Protein AF-0000000078444007 (afdb_homodimer)

Secondary structure (DSSP, 8-state):
-----TTGGGS-EEEEEEE---SSTT-EEEEE--TTTTT--EEEEEE--TT--TT--THHHHHHHHHHH-TTTGGG-EEEEEE--TTTGGGGGT--HHHHHHHHHHHHHHHHHTT--S-EEEEEETHHHHHHHHHHHHHHTTSS---SEEEEES---HHHHHGGGSPTTHHHHHHHHHHHHHHTT-TTSBPPGGGS-TT--S--BHHHHHHHHSTT-TT-SS-TT--HHHHHHHHTT--S-EEEE-BTT-TTS-TTS-HHHHHHHHHHHSPTTTB-TT---BTT--TT--SHHHHHHHHHHHHHHHHHT-/-----TTGGGS-EEEEEEE---SSTT-EEEEE--TTTTT--EEEEEE--TT--TT--THHHHHHHHHHH-TTTGGG-EEEEEE--TTTGGGGGT--HHHHHHHHHHHHHHHHHTT--S-EEEEEETHHHHHHHHHHHHHHTTSS---SEEEEES---HHHHHGGGSPTTHHHHHHHHHHHHHHTT-TTSBPPGGGS-TT--S--BHHHHHHHHSTT-TT-SS-TT--HHHHHHHHTT--S-EEEE-BTT-TTS-TTS-HHHHHHHHHHHSPTTTB-TT---BTT--TT--SHHHHHHHHHHHHHHHHHT-

Structure (mmCIF, N/CA/C/O backbone):
data_AF-0000000078444007-model_v1
#
loop_
_entity.id
_entity.type
_entity.pdbx_description
1 polymer 'Dolichol-phosphate mannosyltransferase'
#
loop_
_atom_site.group_PDB
_atom_site.id
_atom_site.type_symbol
_atom_site.label_atom_id
_atom_site.label_alt_id
_atom_site.label_comp_id
_atom_site.label_asym_id
_atom_site.label_entity_id
_atom_site.label_seq_id
_atom_site.pdbx_PDB_ins_code
_atom_site.Cartn_x
_atom_site.Cartn_y
_atom_site.Cartn_z
_atom_site.occupancy
_atom_site.B_iso_or_equiv
_atom_site.auth_seq_id
_atom_site.auth_comp_id
_atom_site.auth_asym_id
_atom_site.auth_atom_id
_atom_site.pdbx_PDB_model_num
ATOM 1 N N . MET A 1 1 ? -14.969 -5.488 -31.172 1 21 1 MET A N 1
ATOM 2 C CA . MET A 1 1 ? -14.156 -6.008 -30.078 1 21 1 MET A CA 1
ATOM 3 C C . MET A 1 1 ? -14.172 -5.051 -28.891 1 21 1 MET A C 1
ATOM 5 O O . MET A 1 1 ? -13.617 -3.953 -28.969 1 21 1 MET A O 1
ATOM 9 N N . THR A 1 2 ? -15.25 -4.973 -28.188 1 23.52 2 THR A N 1
ATOM 10 C CA . THR A 1 2 ? -15.672 -3.811 -27.422 1 23.52 2 THR A CA 1
ATOM 11 C C . THR A 1 2 ? -14.805 -3.646 -26.172 1 23.52 2 THR A C 1
ATOM 13 O O . THR A 1 2 ? -14.703 -4.566 -25.359 1 23.52 2 THR A O 1
ATOM 16 N N . ALA A 1 3 ? -13.836 -2.836 -26.234 1 33.97 3 ALA A N 1
ATOM 17 C CA . ALA A 1 3 ? -13.047 -2.391 -25.094 1 33.97 3 ALA A CA 1
ATOM 18 C C . ALA A 1 3 ? -13.898 -2.324 -23.828 1 33.97 3 ALA A C 1
ATOM 20 O O . ALA A 1 3 ? -15.008 -1.79 -23.844 1 33.97 3 ALA A O 1
ATOM 21 N N . VAL A 1 4 ? -13.82 -3.402 -22.984 1 38.03 4 VAL A N 1
ATOM 22 C CA . VAL A 1 4 ? -14.445 -3.041 -21.703 1 38.03 4 VAL A CA 1
ATOM 23 C C . VAL A 1 4 ? -14.359 -1.531 -21.5 1 38.03 4 VAL A C 1
ATOM 25 O O . VAL A 1 4 ? -13.281 -0.945 -21.609 1 38.03 4 VAL A O 1
ATOM 28 N N . PRO A 1 5 ? -15.273 -0.817 -21.547 1 39.19 5 PRO A N 1
ATOM 29 C CA . PRO A 1 5 ? -15.125 0.641 -21.531 1 39.19 5 PRO A CA 1
ATOM 30 C C . PRO A 1 5 ? -14.219 1.13 -20.406 1 39.19 5 PRO A C 1
ATOM 32 O O . PRO A 1 5 ? -14.312 0.637 -19.266 1 39.19 5 PRO A O 1
ATOM 35 N N . GLU A 1 6 ? -13 1.633 -20.766 1 46.41 6 GLU A N 1
ATOM 36 C CA . GLU A 1 6 ? -12.133 2.377 -19.859 1 46.41 6 GLU A CA 1
ATOM 37 C C . GLU A 1 6 ? -12.914 2.891 -18.656 1 46.41 6 GLU A C 1
ATOM 39 O O . GLU A 1 6 ? -12.367 2.969 -17.547 1 46.41 6 GLU A O 1
ATOM 44 N N . ASN A 1 7 ? -14.273 2.914 -18.828 1 48.5 7 ASN A N 1
ATOM 45 C CA . ASN A 1 7 ? -15.188 3.523 -17.875 1 48.5 7 ASN A CA 1
ATOM 46 C C . ASN A 1 7 ? -15.484 2.586 -16.703 1 48.5 7 ASN A C 1
ATOM 48 O O . ASN A 1 7 ? -15.672 3.035 -15.57 1 48.5 7 ASN A O 1
ATOM 52 N N . ARG A 1 8 ? -15.516 1.301 -16.891 1 51.91 8 ARG A N 1
ATOM 53 C CA . ARG A 1 8 ? -15.867 0.375 -15.828 1 51.91 8 ARG A CA 1
ATOM 54 C C . ARG A 1 8 ? -14.711 0.212 -14.844 1 51.91 8 ARG A C 1
ATOM 56 O O . ARG A 1 8 ? -14.938 0.038 -13.641 1 51.91 8 ARG A O 1
ATOM 63 N N . LEU A 1 9 ? -13.469 0.408 -15.328 1 64.69 9 LEU A N 1
ATOM 64 C CA . LEU A 1 9 ? -12.297 0.247 -14.469 1 64.69 9 LEU A CA 1
ATOM 65 C C . LEU A 1 9 ? -12.219 1.371 -13.445 1 64.69 9 LEU A C 1
ATOM 67 O O . LEU A 1 9 ? -11.617 1.207 -12.383 1 64.69 9 LEU A O 1
ATOM 71 N N . LYS A 1 10 ? -13.094 2.369 -13.727 1 80.75 10 LYS A N 1
ATOM 72 C CA . LYS A 1 10 ? -12.984 3.531 -12.852 1 80.75 10 LYS A CA 1
ATOM 73 C C . LYS A 1 10 ? -14.25 3.695 -12.008 1 80.75 10 LYS A C 1
ATOM 75 O O . LYS A 1 10 ? -14.336 4.617 -11.195 1 80.75 10 LYS A O 1
ATOM 80 N N . ALA A 1 11 ? -15.094 2.705 -12.18 1 91 11 ALA A N 1
ATOM 81 C CA . ALA A 1 11 ? -16.312 2.807 -11.391 1 91 11 ALA A CA 1
ATOM 82 C C . ALA A 1 11 ? -16.047 2.459 -9.93 1 91 11 ALA A C 1
ATOM 84 O O . ALA A 1 11 ? -15.312 1.521 -9.633 1 91 11 ALA A O 1
ATOM 85 N N . PRO A 1 12 ? -16.672 3.256 -9.062 1 95.69 12 PRO A N 1
ATOM 86 C CA . PRO A 1 12 ? -16.516 2.916 -7.641 1 95.69 12 PRO A CA 1
ATOM 87 C C . PRO A 1 12 ? -17.109 1.548 -7.301 1 95.69 12 PRO A C 1
ATOM 89 O O . PRO A 1 12 ? -18.016 1.073 -7.988 1 95.69 12 PRO A O 1
ATOM 92 N N . PHE A 1 13 ? -16.578 0.901 -6.316 1 96.88 13 PHE A N 1
ATOM 93 C CA . PHE A 1 13 ? -17.078 -0.388 -5.863 1 96.88 13 PHE A CA 1
ATOM 94 C C . PHE A 1 13 ? -16.922 -0.531 -4.355 1 96.88 13 PHE A C 1
ATOM 96 O O . PHE A 1 13 ? -16.109 0.154 -3.742 1 96.88 13 PHE A O 1
ATOM 103 N N . SER A 1 14 ? -17.703 -1.417 -3.73 1 97.25 14 SER A N 1
ATOM 104 C CA . SER A 1 14 ? -17.734 -1.567 -2.279 1 97.25 14 SER A CA 1
ATOM 105 C C . SER A 1 14 ? -16.875 -2.746 -1.822 1 97.25 14 SER A C 1
ATOM 107 O O . SER A 1 14 ? -16.859 -3.795 -2.471 1 97.25 14 SER A O 1
ATOM 109 N N . VAL A 1 15 ? -16.188 -2.557 -0.735 1 98.38 15 VAL A N 1
ATOM 110 C CA . VAL A 1 15 ? -15.477 -3.658 -0.095 1 98.38 15 VAL A CA 1
ATOM 111 C C . VAL A 1 15 ? -15.711 -3.613 1.414 1 98.38 15 VAL A C 1
ATOM 113 O O . VAL A 1 15 ? -16.047 -2.566 1.965 1 98.38 15 VAL A O 1
ATOM 116 N N . ILE A 1 16 ? -15.609 -4.746 2.027 1 98 16 ILE A N 1
ATOM 117 C CA . ILE A 1 16 ? -15.477 -4.852 3.475 1 98 16 ILE A CA 1
ATOM 118 C C . ILE A 1 16 ? -14.008 -5.016 3.846 1 98 16 ILE A C 1
ATOM 120 O O . ILE A 1 16 ? -13.32 -5.898 3.322 1 98 16 ILE A O 1
ATOM 124 N N . VAL A 1 17 ? -13.539 -4.141 4.664 1 97.94 17 VAL A N 1
ATOM 125 C CA . VAL A 1 17 ? -12.164 -4.188 5.133 1 97.94 17 VAL A CA 1
ATOM 126 C C . VAL A 1 17 ? -12.07 -5.055 6.387 1 97.94 17 VAL A C 1
ATOM 128 O O . VAL A 1 17 ? -12.812 -4.848 7.348 1 97.94 17 VAL A O 1
ATOM 131 N N . HIS A 1 18 ? -11.195 -6.051 6.371 1 97.31 18 HIS A N 1
ATOM 132 C CA . HIS A 1 18 ? -10.969 -6.941 7.504 1 97.31 18 HIS A CA 1
ATOM 133 C C . HIS A 1 18 ? -9.562 -6.773 8.062 1 97.31 18 HIS A C 1
ATOM 135 O O . HIS A 1 18 ? -8.602 -7.348 7.535 1 97.31 18 HIS A O 1
ATOM 141 N N . PRO A 1 19 ? -9.398 -5.969 9.094 1 96.56 19 PRO A N 1
ATOM 142 C CA . PRO A 1 19 ? -8.109 -5.992 9.781 1 96.56 19 PRO A CA 1
ATOM 143 C C . PRO A 1 19 ? -7.801 -7.348 10.422 1 96.56 19 PRO A C 1
ATOM 145 O O . PRO A 1 19 ? -8.703 -7.996 10.953 1 96.56 19 PRO A O 1
ATOM 148 N N . PHE A 1 20 ? -6.582 -7.82 10.297 1 96.44 20 PHE A N 1
ATOM 149 C CA . PHE A 1 20 ? -6.227 -9.109 10.891 1 96.44 20 PHE A CA 1
ATOM 150 C C . PHE A 1 20 ? -4.766 -9.117 11.32 1 96.44 20 PHE A C 1
ATOM 152 O O . PHE A 1 20 ? -3.969 -8.297 10.852 1 96.44 20 PHE A O 1
ATOM 159 N N . ASP A 1 21 ? -4.41 -9.969 12.234 1 95.06 21 ASP A N 1
ATOM 160 C CA . ASP A 1 21 ? -3.035 -10.102 12.703 1 95.06 21 ASP A CA 1
ATOM 161 C C . ASP A 1 21 ? -2.158 -10.773 11.648 1 95.06 21 ASP A C 1
ATOM 163 O O . ASP A 1 21 ? -2.533 -11.812 11.094 1 95.06 21 ASP A O 1
ATOM 167 N N . SER A 1 22 ? -1.128 -10.195 11.273 1 95.94 22 SER A N 1
ATOM 168 C CA . SER A 1 22 ? -0.153 -10.664 10.289 1 95.94 22 SER A CA 1
ATOM 169 C C . SER A 1 22 ? 1.251 -10.172 10.633 1 95.94 22 SER A C 1
ATOM 171 O O . SER A 1 22 ? 1.418 -9.297 11.484 1 95.94 22 SER A O 1
ATOM 173 N N . PRO A 1 23 ? 2.311 -10.797 10.133 1 95.31 23 PRO A N 1
ATOM 174 C CA . PRO A 1 23 ? 3.652 -10.234 10.305 1 95.31 23 PRO A CA 1
ATOM 175 C C . PRO A 1 23 ? 3.76 -8.797 9.789 1 95.31 23 PRO A C 1
ATOM 177 O O . PRO A 1 23 ? 4.582 -8.023 10.281 1 95.31 23 PRO A O 1
ATOM 180 N N . THR A 1 24 ? 2.945 -8.484 8.812 1 93.81 24 THR A N 1
ATOM 181 C CA . THR A 1 24 ? 2.891 -7.121 8.305 1 93.81 24 THR A CA 1
ATOM 182 C C . THR A 1 24 ? 1.969 -6.258 9.164 1 93.81 24 THR A C 1
ATOM 184 O O . THR A 1 24 ? 0.801 -6.602 9.359 1 93.81 24 THR A O 1
ATOM 187 N N . ARG A 1 25 ? 2.51 -5.129 9.578 1 89.88 25 ARG A N 1
ATOM 188 C CA . ARG A 1 25 ? 1.759 -4.25 10.469 1 89.88 25 ARG A CA 1
ATOM 189 C C . ARG A 1 25 ? 0.546 -3.66 9.758 1 89.88 25 ARG A C 1
ATOM 191 O O . ARG A 1 25 ? 0.624 -3.301 8.578 1 89.88 25 ARG A O 1
ATOM 198 N N . HIS A 1 26 ? -0.612 -3.611 10.461 1 91.5 26 HIS A N 1
ATOM 199 C CA . HIS A 1 26 ? -1.855 -2.998 10.008 1 91.5 26 HIS A CA 1
ATOM 200 C C . HIS A 1 26 ? -2.371 -3.672 8.742 1 91.5 26 HIS A C 1
ATOM 202 O O . HIS A 1 26 ? -2.807 -2.994 7.809 1 91.5 26 HIS A O 1
ATOM 208 N N . SER A 1 27 ? -2.229 -4.996 8.75 1 94 27 SER A N 1
ATOM 209 C CA . SER A 1 27 ? -2.678 -5.754 7.59 1 94 27 SER A CA 1
ATOM 210 C C . SER A 1 27 ? -4.199 -5.754 7.48 1 94 27 SER A C 1
ATOM 212 O O . SER A 1 27 ? -4.898 -5.867 8.492 1 94 27 SER A O 1
ATOM 214 N N . CYS A 1 28 ? -4.648 -5.52 6.277 1 96.19 28 CYS A N 1
ATOM 215 C CA . CYS A 1 28 ? -6.074 -5.586 5.98 1 96.19 28 CYS A CA 1
ATOM 216 C C . CYS A 1 28 ? -6.332 -6.438 4.742 1 96.19 28 CYS A C 1
ATOM 218 O O . CYS A 1 28 ? -5.578 -6.371 3.77 1 96.19 28 CYS A O 1
ATOM 220 N N . ALA A 1 29 ? -7.344 -7.258 4.844 1 97.81 29 ALA A N 1
ATOM 221 C CA . ALA A 1 29 ? -7.918 -7.914 3.668 1 97.81 29 ALA A CA 1
ATOM 222 C C . ALA A 1 29 ? -9.164 -7.18 3.186 1 97.81 29 ALA A C 1
ATOM 224 O O . ALA A 1 29 ? -9.922 -6.629 3.99 1 97.81 29 ALA A O 1
ATOM 225 N N . TYR A 1 30 ? -9.352 -7.176 1.899 1 98.5 30 TYR A N 1
ATOM 226 C CA . TYR A 1 30 ? -10.492 -6.504 1.281 1 98.5 30 TYR A CA 1
ATOM 227 C C . TYR A 1 30 ? -11.43 -7.508 0.623 1 98.5 30 TYR A C 1
ATOM 229 O O . TYR A 1 30 ? -11.078 -8.125 -0.385 1 98.5 30 TYR A O 1
ATOM 237 N N . GLU A 1 31 ? -12.578 -7.664 1.232 1 98.38 31 GLU A N 1
ATOM 238 C CA . GLU A 1 31 ? -13.602 -8.539 0.667 1 98.38 31 GLU A CA 1
ATOM 239 C C . GLU A 1 31 ? -14.508 -7.777 -0.299 1 98.38 31 GLU A C 1
ATOM 241 O O . GLU A 1 31 ? -15.195 -6.836 0.099 1 98.38 31 GLU A O 1
ATOM 246 N N . LEU A 1 32 ? -14.461 -8.133 -1.582 1 98.25 32 LEU A N 1
ATOM 247 C CA . LEU A 1 32 ? -15.336 -7.492 -2.559 1 98.25 32 LEU A CA 1
ATOM 248 C C . LEU A 1 32 ? -16.797 -7.742 -2.229 1 98.25 32 LEU A C 1
ATOM 250 O O . LEU A 1 32 ? -17.203 -8.891 -2.012 1 98.25 32 LEU A O 1
ATOM 254 N N . VAL A 1 33 ? -17.578 -6.695 -2.184 1 96.88 33 VAL A N 1
ATOM 255 C CA . VAL A 1 33 ? -19 -6.844 -1.877 1 96.88 33 VAL A CA 1
ATOM 256 C C . VAL A 1 33 ? -19.766 -7.215 -3.145 1 96.88 33 VAL A C 1
ATOM 258 O O . VAL A 1 33 ? -19.719 -6.492 -4.145 1 96.88 33 VAL A O 1
ATOM 261 N N . THR A 1 34 ? -20.375 -8.312 -3.107 1 95.19 34 THR A N 1
ATOM 262 C CA . THR A 1 34 ? -21.266 -8.805 -4.152 1 95.19 34 THR A CA 1
ATOM 263 C C . THR A 1 34 ? -22.578 -9.297 -3.549 1 95.19 34 THR A C 1
ATOM 265 O O . THR A 1 34 ? -22.781 -9.203 -2.336 1 95.19 34 THR A O 1
ATOM 268 N N . ALA A 1 35 ? -23.469 -9.781 -4.352 1 90 35 ALA A N 1
ATOM 269 C CA . ALA A 1 35 ? -24.734 -10.312 -3.887 1 90 35 ALA A CA 1
ATOM 270 C C . ALA A 1 35 ? -24.547 -11.531 -2.992 1 90 35 ALA A C 1
ATOM 272 O O . ALA A 1 35 ? -25.406 -11.859 -2.18 1 90 35 ALA A O 1
ATOM 273 N N . ASN A 1 36 ? -23.375 -12.148 -3.043 1 86.44 36 ASN A N 1
ATOM 274 C CA . ASN A 1 36 ? -23.141 -13.398 -2.336 1 86.44 36 ASN A CA 1
ATOM 275 C C . ASN A 1 36 ? -22.188 -13.219 -1.169 1 86.44 36 ASN A C 1
ATOM 277 O O . ASN A 1 36 ? -21.906 -14.164 -0.433 1 86.44 36 ASN A O 1
ATOM 281 N N . SER A 1 37 ? -21.75 -11.977 -1.033 1 88.12 37 SER A N 1
ATOM 282 C CA . SER A 1 37 ? -20.703 -11.805 -0.037 1 88.12 37 SER A CA 1
ATOM 283 C C . SER A 1 37 ? -21.219 -12.062 1.372 1 88.12 37 SER A C 1
ATOM 285 O O . SER A 1 37 ? -20.547 -12.672 2.193 1 88.12 37 SER A O 1
ATOM 287 N N . ALA A 1 38 ? -22.531 -11.594 1.431 1 87.06 38 ALA A N 1
ATOM 288 C CA . ALA A 1 38 ? -23.141 -11.867 2.727 1 87.06 38 ALA A CA 1
ATOM 289 C C . ALA A 1 38 ? -23.438 -13.359 2.887 1 87.06 38 ALA A C 1
ATOM 291 O O . ALA A 1 38 ? -24.109 -13.961 2.045 1 87.06 38 ALA A O 1
ATOM 292 N N . GLY A 1 39 ? -22.75 -14.117 3.643 1 90.38 39 GLY A N 1
ATOM 293 C CA . GLY A 1 39 ? -23.031 -15.523 3.887 1 90.38 39 GLY A CA 1
ATOM 294 C C . GLY A 1 39 ? -22.094 -16.453 3.145 1 90.38 39 GLY A C 1
ATOM 295 O O . GLY A 1 39 ? -22.312 -17.672 3.096 1 90.38 39 GLY A O 1
ATOM 296 N N . ALA A 1 40 ? -21.234 -15.945 2.412 1 95.94 40 ALA A N 1
ATOM 297 C CA . ALA A 1 40 ? -20.266 -16.781 1.69 1 95.94 40 ALA A CA 1
ATOM 298 C C . ALA A 1 40 ? -19.641 -17.812 2.617 1 95.94 40 ALA A C 1
ATOM 300 O O . ALA A 1 40 ? -19.281 -17.5 3.76 1 95.94 40 ALA A O 1
ATOM 301 N N . ARG A 1 41 ? -19.484 -19 2.094 1 97.31 41 ARG A N 1
ATOM 302 C CA . ARG A 1 41 ? -18.938 -20.109 2.865 1 97.31 41 ARG A CA 1
ATOM 303 C C . ARG A 1 41 ? -17.453 -20.297 2.57 1 97.31 41 ARG A C 1
ATOM 305 O O . ARG A 1 41 ? -16.719 -20.859 3.381 1 97.31 41 ARG A O 1
ATOM 312 N N . HIS A 1 42 ? -17.062 -19.891 1.384 1 98.44 42 HIS A N 1
ATOM 313 C CA . HIS A 1 42 ? -15.695 -20.109 0.908 1 98.44 42 HIS A CA 1
ATOM 314 C C . HIS A 1 42 ? -15.031 -18.797 0.52 1 98.44 42 HIS A C 1
ATOM 316 O O . HIS A 1 42 ? -15.695 -17.75 0.472 1 98.44 42 HIS A O 1
ATOM 322 N N . ALA A 1 43 ? -13.719 -18.828 0.355 1 98.69 43 ALA A N 1
ATOM 323 C CA . ALA A 1 43 ? -12.977 -17.609 0.005 1 98.69 43 ALA A CA 1
ATOM 324 C C . ALA A 1 43 ? -12.07 -17.859 -1.201 1 98.69 43 ALA A C 1
ATOM 326 O O . ALA A 1 43 ? -11.391 -18.875 -1.276 1 98.69 43 ALA A O 1
ATOM 327 N N . LEU A 1 44 ? -12.164 -17.016 -2.16 1 98.81 44 LEU A N 1
ATOM 328 C CA . LEU A 1 44 ? -11.164 -16.875 -3.209 1 98.81 44 LEU A CA 1
ATOM 329 C C . LEU A 1 44 ? -10.242 -15.688 -2.914 1 98.81 44 LEU A C 1
ATOM 331 O O . LEU A 1 44 ? -10.695 -14.547 -2.854 1 98.81 44 LEU A O 1
ATOM 335 N N . VAL A 1 45 ? -8.961 -15.961 -2.701 1 98.94 45 VAL A N 1
ATOM 336 C CA . VAL A 1 45 ? -7.992 -14.93 -2.35 1 98.94 45 VAL A CA 1
ATOM 337 C C . VAL A 1 45 ? -7.152 -14.57 -3.574 1 98.94 45 VAL A C 1
ATOM 339 O O . VAL A 1 45 ? -6.43 -15.414 -4.105 1 98.94 45 VAL A O 1
ATOM 342 N N . PHE A 1 46 ? -7.273 -13.32 -4.016 1 98.94 46 PHE A N 1
ATOM 343 C CA . PHE A 1 46 ? -6.516 -12.828 -5.164 1 98.94 46 PHE A CA 1
ATOM 344 C C . PHE A 1 46 ? -5.148 -12.32 -4.73 1 98.94 46 PHE A C 1
ATOM 346 O O . PHE A 1 46 ? -5.047 -11.516 -3.797 1 98.94 46 PHE A O 1
ATOM 353 N N . ILE A 1 47 ? -4.098 -12.773 -5.371 1 98.88 47 ILE A N 1
ATOM 354 C CA . ILE A 1 47 ? -2.715 -12.383 -5.117 1 98.88 47 ILE A CA 1
ATOM 355 C C . ILE A 1 47 ? -2.135 -11.703 -6.355 1 98.88 47 ILE A C 1
ATOM 357 O O . ILE A 1 47 ? -1.955 -12.344 -7.395 1 98.88 47 ILE A O 1
ATOM 361 N N . GLY A 1 48 ? -1.82 -10.422 -6.301 1 97.94 48 GLY A N 1
ATOM 362 C CA . GLY A 1 48 ? -1.332 -9.641 -7.426 1 97.94 48 GLY A CA 1
ATOM 363 C C . GLY A 1 48 ? 0.132 -9.883 -7.734 1 97.94 48 GLY A C 1
ATOM 364 O O . GLY A 1 48 ? 0.813 -10.609 -7 1 97.94 48 GLY A O 1
ATOM 365 N N . GLY A 1 49 ? 0.583 -9.281 -8.805 1 97 49 GLY A N 1
ATOM 366 C CA . GLY A 1 49 ? 1.952 -9.445 -9.266 1 97 49 GLY A CA 1
ATOM 367 C C . GLY A 1 49 ? 2.891 -8.367 -8.75 1 97 49 GLY A C 1
ATOM 368 O O . GLY A 1 49 ? 2.623 -7.742 -7.727 1 97 49 GLY A O 1
ATOM 369 N N . LEU A 1 50 ? 4.051 -8.25 -9.523 1 94.81 50 LEU A N 1
ATOM 370 C CA . LEU A 1 50 ? 5.039 -7.227 -9.195 1 94.81 50 LEU A CA 1
ATOM 371 C C . LEU A 1 50 ? 4.402 -5.84 -9.203 1 94.81 50 LEU A C 1
ATOM 373 O O . LEU A 1 50 ? 3.666 -5.496 -10.125 1 94.81 50 LEU A O 1
ATOM 377 N N . THR A 1 51 ? 4.547 -5.113 -8.18 1 94.06 51 THR A N 1
ATOM 378 C CA . THR A 1 51 ? 4.133 -3.721 -8.039 1 94.06 51 THR A CA 1
ATOM 379 C C . THR A 1 51 ? 2.65 -3.631 -7.68 1 94.06 51 THR A C 1
ATOM 381 O O . THR A 1 51 ? 2.117 -2.535 -7.492 1 94.06 51 THR A O 1
ATOM 384 N N . ASP A 1 52 ? 2 -4.828 -7.668 1 96.75 52 ASP A N 1
ATOM 385 C CA . ASP A 1 52 ? 0.563 -4.797 -7.414 1 96.75 52 ASP A CA 1
ATOM 386 C C . ASP A 1 52 ? 0.273 -4.707 -5.918 1 96.75 52 ASP A C 1
ATOM 388 O O . ASP A 1 52 ? 1.157 -4.945 -5.094 1 96.75 52 ASP A O 1
ATOM 392 N N . GLY A 1 53 ? -0.864 -4.305 -5.547 1 96.44 53 GLY A N 1
ATOM 393 C CA . GLY A 1 53 ? -1.571 -4.363 -4.277 1 96.44 53 GLY A CA 1
ATOM 394 C C . GLY A 1 53 ? -3.078 -4.441 -4.438 1 96.44 53 GLY A C 1
ATOM 395 O O . GLY A 1 53 ? -3.576 -4.824 -5.496 1 96.44 53 GLY A O 1
ATOM 396 N N . PRO A 1 54 ? -3.746 -4.113 -3.377 1 97.31 54 PRO A N 1
ATOM 397 C CA . PRO A 1 54 ? -5.207 -4.156 -3.492 1 97.31 54 PRO A CA 1
ATOM 398 C C . PRO A 1 54 ? -5.738 -3.268 -4.613 1 97.31 54 PRO A C 1
ATOM 400 O O . PRO A 1 54 ? -5.281 -2.131 -4.77 1 97.31 54 PRO A O 1
ATOM 403 N N . HIS A 1 55 ? -6.57 -3.822 -5.496 1 96.75 55 HIS A N 1
ATOM 404 C CA . HIS A 1 55 ? -7.422 -3.127 -6.457 1 96.75 55 HIS A CA 1
ATOM 405 C C . HIS A 1 55 ? -6.637 -2.713 -7.695 1 96.75 55 HIS A C 1
ATOM 407 O O . HIS A 1 55 ? -7.082 -1.859 -8.461 1 96.75 55 HIS A O 1
ATOM 413 N N . THR A 1 56 ? -5.488 -3.336 -7.926 1 95.12 56 THR A N 1
ATOM 414 C CA . THR A 1 56 ? -4.668 -2.912 -9.055 1 95.12 56 THR A CA 1
ATOM 415 C C . THR A 1 56 ? -4.988 -3.744 -10.297 1 95.12 56 THR A C 1
ATOM 417 O O . THR A 1 56 ? -4.602 -3.381 -11.406 1 95.12 56 THR A O 1
ATOM 420 N N . THR A 1 57 ? -5.617 -4.879 -10.141 1 94.69 57 THR A N 1
ATOM 421 C CA . THR A 1 57 ? -5.934 -5.77 -11.25 1 94.69 57 THR A CA 1
ATOM 422 C C . THR A 1 57 ? -7.441 -5.883 -11.438 1 94.69 57 THR A C 1
ATOM 424 O O . THR A 1 57 ? -8.109 -6.648 -10.742 1 94.69 57 THR A O 1
ATOM 427 N N . PRO A 1 58 ? -7.973 -5.32 -12.414 1 91.75 58 PRO A N 1
ATOM 428 C CA . PRO A 1 58 ? -9.422 -5.121 -12.508 1 91.75 58 PRO A CA 1
ATOM 429 C C . PRO A 1 58 ? -10.18 -6.414 -12.812 1 91.75 58 PRO A C 1
ATOM 431 O O . PRO A 1 58 ? -11.344 -6.551 -12.453 1 91.75 58 PRO A O 1
ATOM 434 N N . TYR A 1 59 ? -9.562 -7.41 -13.469 1 96.19 59 TYR A N 1
ATOM 435 C CA . TYR A 1 59 ? -10.32 -8.562 -13.938 1 96.19 59 TYR A CA 1
ATOM 436 C C . TYR A 1 59 ? -10.852 -9.383 -12.766 1 96.19 59 TYR A C 1
ATOM 438 O O . TYR A 1 59 ? -11.797 -10.156 -12.914 1 96.19 59 TYR A O 1
ATOM 446 N N . ILE A 1 60 ? -10.266 -9.211 -11.555 1 97.5 60 ILE A N 1
ATOM 447 C CA . ILE A 1 60 ? -10.734 -9.961 -10.398 1 97.5 60 ILE A CA 1
ATOM 448 C C . ILE A 1 60 ? -12.148 -9.523 -10.039 1 97.5 60 ILE A C 1
ATOM 450 O O . ILE A 1 60 ? -12.945 -10.312 -9.523 1 97.5 60 ILE A O 1
ATOM 454 N N . ARG A 1 61 ? -12.508 -8.266 -10.305 1 96.62 61 ARG A N 1
ATOM 455 C CA . ARG A 1 61 ? -13.859 -7.793 -10.023 1 96.62 61 ARG A CA 1
ATOM 456 C C . ARG A 1 61 ? -14.867 -8.43 -10.977 1 96.62 61 ARG A C 1
ATOM 458 O O . ARG A 1 61 ? -16.016 -8.672 -10.602 1 96.62 61 ARG A O 1
ATOM 465 N N . THR A 1 62 ? -14.445 -8.68 -12.227 1 96.38 62 THR A N 1
ATOM 466 C CA . THR A 1 62 ? -15.297 -9.406 -13.164 1 96.38 62 THR A CA 1
ATOM 467 C C . THR A 1 62 ? -15.547 -10.828 -12.672 1 96.38 62 THR A C 1
ATOM 469 O O . THR A 1 62 ? -16.672 -11.305 -12.695 1 96.38 62 THR A O 1
ATOM 472 N N . ILE A 1 63 ? -14.516 -11.461 -12.203 1 97.56 63 ILE A N 1
ATOM 473 C CA . ILE A 1 63 ? -14.633 -12.82 -11.68 1 97.56 63 ILE A CA 1
ATOM 474 C C . ILE A 1 63 ? -15.562 -12.828 -10.469 1 97.56 63 ILE A C 1
ATOM 476 O O . ILE A 1 63 ? -16.453 -13.672 -10.367 1 97.56 63 ILE A O 1
ATOM 480 N N . ALA A 1 64 ? -15.367 -11.875 -9.578 1 97.62 64 ALA A N 1
ATOM 481 C CA . ALA A 1 64 ? -16.203 -11.773 -8.383 1 97.62 64 ALA A CA 1
ATOM 482 C C . ALA A 1 64 ? -17.672 -11.602 -8.758 1 97.62 64 ALA A C 1
ATOM 484 O O . ALA A 1 64 ? -18.547 -12.234 -8.172 1 97.62 64 ALA A O 1
ATOM 485 N N . HIS A 1 65 ? -17.891 -10.781 -9.711 1 96.19 65 HIS A N 1
ATOM 486 C CA . HIS A 1 65 ? -19.266 -10.523 -10.172 1 96.19 65 HIS A CA 1
ATOM 487 C C . HIS A 1 65 ? -19.891 -11.781 -10.758 1 96.19 65 HIS A C 1
ATOM 489 O O . HIS A 1 65 ? -21.031 -12.109 -10.453 1 96.19 65 HIS A O 1
ATOM 495 N N . GLN A 1 66 ? -19.141 -12.484 -11.578 1 96.75 66 GLN A N 1
ATOM 496 C CA . GLN A 1 66 ? -19.641 -13.703 -12.203 1 96.75 66 GLN A CA 1
ATOM 497 C C . GLN A 1 66 ? -19.906 -14.781 -11.164 1 96.75 66 GLN A C 1
ATOM 499 O O . GLN A 1 66 ? -20.922 -15.492 -11.234 1 96.75 66 GLN A O 1
ATOM 504 N N . LEU A 1 67 ? -19.062 -14.914 -10.172 1 97.06 67 LEU A N 1
ATOM 505 C CA . LEU A 1 67 ? -19.234 -15.898 -9.109 1 97.06 67 LEU A CA 1
ATOM 506 C C . LEU A 1 67 ? -20.516 -15.617 -8.32 1 97.06 67 LEU A C 1
ATOM 508 O O . LEU A 1 67 ? -21.156 -16.547 -7.809 1 97.06 67 LEU A O 1
ATOM 512 N N . ALA A 1 68 ? -20.891 -14.352 -8.297 1 96.12 68 ALA A N 1
ATOM 513 C CA . ALA A 1 68 ? -22.031 -13.945 -7.48 1 96.12 68 ALA A CA 1
ATOM 514 C C . ALA A 1 68 ? -23.328 -14.039 -8.281 1 96.12 68 ALA A C 1
ATOM 516 O O . ALA A 1 68 ? -24.406 -14.242 -7.707 1 96.12 68 ALA A O 1
ATOM 517 N N . THR A 1 69 ? -23.25 -13.938 -9.633 1 95.31 69 THR A N 1
ATOM 518 C CA . THR A 1 69 ? -24.484 -13.664 -10.359 1 95.31 69 THR A CA 1
ATOM 519 C C . THR A 1 69 ? -24.781 -14.773 -11.367 1 95.31 69 THR A C 1
ATOM 521 O O . THR A 1 69 ? -25.938 -14.969 -11.758 1 95.31 69 THR A O 1
ATOM 524 N N . SER A 1 70 ? -23.719 -15.453 -11.852 1 96.19 70 SER A N 1
ATOM 525 C CA . SER A 1 70 ? -23.969 -16.469 -12.875 1 96.19 70 SER A CA 1
ATOM 526 C C . SER A 1 70 ? -24.672 -17.688 -12.297 1 96.19 70 SER A C 1
ATOM 528 O O . SER A 1 70 ? -24.406 -18.094 -11.164 1 96.19 70 SER A O 1
ATOM 530 N N . ASP A 1 71 ? -25.516 -18.312 -13.023 1 96.06 71 ASP A N 1
ATOM 531 C CA . ASP A 1 71 ? -26.266 -19.5 -12.594 1 96.06 71 ASP A CA 1
ATOM 532 C C . ASP A 1 71 ? -25.312 -20.656 -12.289 1 96.06 71 ASP A C 1
ATOM 534 O O . ASP A 1 71 ? -25.562 -21.453 -11.391 1 96.06 71 ASP A O 1
ATOM 538 N N . ALA A 1 72 ? -24.25 -20.641 -12.922 1 95.31 72 ALA A N 1
ATOM 539 C CA . ALA A 1 72 ? -23.297 -21.734 -12.789 1 95.31 72 ALA A CA 1
ATOM 540 C C . ALA A 1 72 ? -22.5 -21.609 -11.5 1 95.31 72 ALA A C 1
ATOM 542 O O . ALA A 1 72 ? -21.938 -22.594 -11.008 1 95.31 72 ALA A O 1
ATOM 543 N N . ALA A 1 73 ? -22.484 -20.391 -10.914 1 95.31 73 ALA A N 1
ATOM 544 C CA . ALA A 1 73 ? -21.469 -20.188 -9.875 1 95.31 73 ALA A CA 1
ATOM 545 C C . ALA A 1 73 ? -22.094 -19.672 -8.586 1 95.31 73 ALA A C 1
ATOM 547 O O . ALA A 1 73 ? -21.547 -19.859 -7.5 1 95.31 73 ALA A O 1
ATOM 548 N N . LYS A 1 74 ? -23.281 -19.031 -8.633 1 93.56 74 LYS A N 1
ATOM 549 C CA . LYS A 1 74 ? -23.828 -18.266 -7.523 1 93.56 74 LYS A CA 1
ATOM 550 C C . LYS A 1 74 ? -24.062 -19.156 -6.305 1 93.56 74 LYS A C 1
ATOM 552 O O . LYS A 1 74 ? -24 -18.688 -5.168 1 93.56 74 LYS A O 1
ATOM 557 N N . ASP A 1 75 ? -24.234 -20.484 -6.496 1 94.81 75 ASP A N 1
ATOM 558 C CA . ASP A 1 75 ? -24.562 -21.375 -5.395 1 94.81 75 ASP A CA 1
ATOM 559 C C . ASP A 1 75 ? -23.281 -21.984 -4.793 1 94.81 75 ASP A C 1
ATOM 561 O O . ASP A 1 75 ? -23.344 -22.688 -3.789 1 94.81 75 ASP A O 1
ATOM 565 N N . LEU A 1 76 ? -22.125 -21.656 -5.383 1 96.44 76 LEU A N 1
ATOM 566 C CA . LEU A 1 76 ? -20.875 -22.188 -4.871 1 96.44 76 LEU A CA 1
ATOM 567 C C . LEU A 1 76 ? -20.5 -21.531 -3.545 1 96.44 76 LEU A C 1
ATOM 569 O O . LEU A 1 76 ? -19.703 -22.094 -2.773 1 96.44 76 LEU A O 1
ATOM 573 N N . GLY A 1 77 ? -20.922 -20.219 -3.318 1 96.44 77 GLY A N 1
ATOM 574 C CA . GLY A 1 77 ? -20.781 -19.578 -2.021 1 96.44 77 GLY A CA 1
ATOM 575 C C . GLY A 1 77 ? -19.391 -19 -1.787 1 96.44 77 GLY A C 1
ATOM 576 O O . GLY A 1 77 ? -18.891 -19.016 -0.664 1 96.44 77 GLY A O 1
ATOM 577 N N . TYR A 1 78 ? -18.734 -18.531 -2.855 1 97.75 78 TYR A N 1
ATOM 578 C CA . TYR A 1 78 ? -17.422 -17.906 -2.711 1 97.75 78 TYR A CA 1
ATOM 579 C C . TYR A 1 78 ? -17.547 -16.391 -2.592 1 97.75 78 TYR A C 1
ATOM 581 O O . TYR A 1 78 ? -18.359 -15.766 -3.287 1 97.75 78 TYR A O 1
ATOM 589 N N . SER A 1 79 ? -16.828 -15.797 -1.711 1 97.19 79 SER A N 1
ATOM 590 C CA . SER A 1 79 ? -16.516 -14.375 -1.771 1 97.19 79 SER A CA 1
ATOM 591 C C . SER A 1 79 ? -15.047 -14.148 -2.111 1 97.19 79 SER A C 1
ATOM 593 O O . SER A 1 79 ? -14.227 -15.062 -1.972 1 97.19 79 SER A O 1
ATOM 595 N N . VAL A 1 80 ? -14.742 -12.992 -2.635 1 98.44 80 VAL A N 1
ATOM 596 C CA . VAL A 1 80 ? -13.414 -12.719 -3.174 1 98.44 80 VAL A CA 1
ATOM 597 C C . VAL A 1 80 ? -12.688 -11.719 -2.275 1 98.44 80 VAL A C 1
ATOM 599 O O . VAL A 1 80 ? -13.258 -10.695 -1.888 1 98.44 80 VAL A O 1
ATOM 602 N N . PHE A 1 81 ? -11.422 -12.039 -1.958 1 98.75 81 PHE A N 1
ATOM 603 C CA . PHE A 1 81 ? -10.594 -11.203 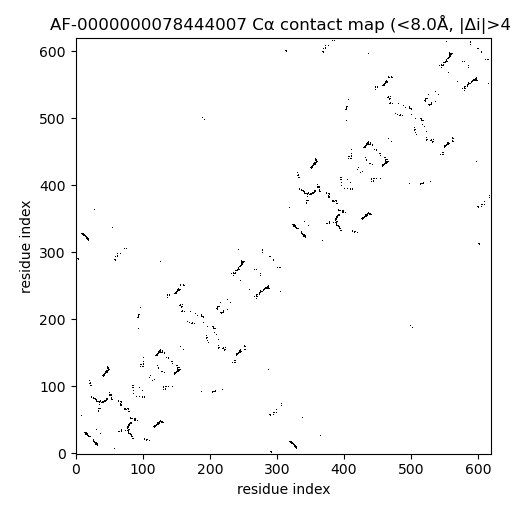-1.098 1 98.75 81 PHE A CA 1
ATOM 604 C C . PHE A 1 81 ? -9.344 -10.75 -1.833 1 98.75 81 PHE A C 1
ATOM 606 O O . PHE A 1 81 ? -8.742 -11.516 -2.584 1 98.75 81 PHE A O 1
ATOM 613 N N . GLU A 1 82 ? -8.969 -9.523 -1.656 1 98.5 82 GLU A N 1
ATOM 614 C CA . GLU A 1 82 ? -7.629 -8.992 -1.914 1 98.5 82 GLU A CA 1
ATOM 615 C C . GLU A 1 82 ? -6.91 -8.656 -0.613 1 98.5 82 GLU A C 1
ATOM 617 O O . GLU A 1 82 ? -7.535 -8.57 0.445 1 98.5 82 GLU A O 1
ATOM 622 N N . LEU A 1 83 ? -5.609 -8.531 -0.648 1 97.44 83 LEU A N 1
ATOM 623 C CA . LEU A 1 83 ? -4.902 -8.156 0.57 1 97.44 83 LEU A CA 1
ATOM 624 C C . LEU A 1 83 ? -3.672 -7.312 0.247 1 97.44 83 LEU A C 1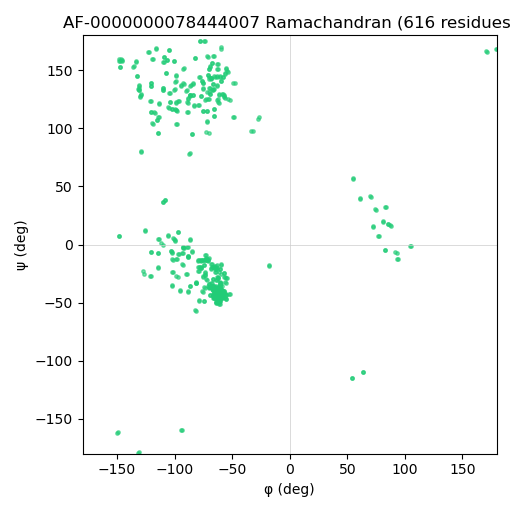
ATOM 626 O O . LEU A 1 83 ? -3.102 -7.43 -0.839 1 97.44 83 LEU A O 1
ATOM 630 N N . ARG A 1 84 ? -3.312 -6.52 1.146 1 95.38 84 ARG A N 1
ATOM 631 C CA . ARG A 1 84 ? -2.016 -5.848 1.116 1 95.38 84 ARG A CA 1
ATOM 632 C C . ARG A 1 84 ? -0.947 -6.688 1.805 1 95.38 84 ARG A C 1
ATOM 634 O O . ARG A 1 84 ? -1.076 -7.02 2.984 1 95.38 84 ARG A O 1
ATOM 641 N N . MET A 1 85 ? 0.05 -7 1.127 1 96.94 85 MET A N 1
ATOM 642 C CA . MET A 1 85 ? 1.193 -7.723 1.679 1 96.94 85 MET A CA 1
ATOM 643 C C . MET A 1 85 ? 2.379 -6.785 1.887 1 96.94 85 MET A C 1
ATOM 645 O O . MET A 1 85 ? 2.354 -5.637 1.441 1 96.94 85 MET A O 1
ATOM 649 N N . SER A 1 86 ? 3.354 -7.254 2.607 1 95.19 86 SER A N 1
ATOM 650 C CA . SER A 1 86 ? 4.551 -6.449 2.812 1 95.19 86 SER A CA 1
ATOM 651 C C . SER A 1 86 ? 5.242 -6.137 1.487 1 95.19 86 SER A C 1
ATOM 653 O O . SER A 1 86 ? 5.918 -5.113 1.358 1 95.19 86 SER A O 1
ATOM 655 N N . SER A 1 87 ? 4.973 -6.934 0.464 1 97.19 87 SER A N 1
ATOM 656 C CA . SER A 1 87 ? 5.621 -6.77 -0.833 1 97.19 87 SER A CA 1
ATOM 657 C C . SER A 1 87 ? 4.789 -5.895 -1.763 1 97.19 87 SER A C 1
ATOM 659 O O . SER A 1 87 ? 5.238 -5.527 -2.85 1 97.19 87 SER A O 1
ATOM 661 N N . SER A 1 88 ? 3.588 -5.543 -1.374 1 96.5 88 SER A N 1
ATOM 662 C CA . SER A 1 88 ? 2.715 -4.758 -2.242 1 96.5 88 SER A CA 1
ATOM 663 C C . SER A 1 88 ? 3.352 -3.418 -2.6 1 96.5 88 SER A C 1
ATOM 665 O O . SER A 1 88 ? 4.039 -2.812 -1.775 1 96.5 88 SER A O 1
ATOM 667 N N . PHE A 1 89 ? 3.184 -2.992 -3.844 1 95.62 89 PHE A N 1
ATOM 668 C CA . PHE A 1 89 ? 3.619 -1.7 -4.359 1 95.62 89 PHE A CA 1
ATOM 669 C C . PHE A 1 89 ? 5.137 -1.579 -4.297 1 95.62 89 PHE A C 1
ATOM 671 O O . PHE A 1 89 ? 5.855 -2.381 -4.902 1 95.62 89 PHE A O 1
ATOM 678 N N . HIS A 1 90 ? 5.633 -0.755 -3.436 1 94.56 90 HIS A N 1
ATOM 679 C CA . HIS A 1 90 ? 7.078 -0.537 -3.449 1 94.56 90 HIS A CA 1
ATOM 680 C C . HIS A 1 90 ? 7.812 -1.668 -2.738 1 94.56 90 HIS A C 1
ATOM 682 O O . HIS A 1 90 ? 9.016 -1.848 -2.93 1 94.56 90 HIS A O 1
ATOM 688 N N . GLY A 1 91 ? 7.102 -2.465 -2.029 1 95.88 91 GLY A N 1
ATOM 689 C CA . GLY A 1 91 ? 7.73 -3.523 -1.258 1 95.88 91 GLY A CA 1
ATOM 690 C C . GLY A 1 91 ? 8.242 -4.664 -2.117 1 95.88 91 GLY A C 1
ATOM 691 O O . GLY A 1 91 ? 9.047 -5.477 -1.663 1 95.88 91 GLY A O 1
ATOM 692 N N . TYR A 1 92 ? 7.855 -4.68 -3.404 1 96.44 92 TYR A N 1
ATOM 693 C CA . TYR A 1 92 ? 8.211 -5.793 -4.277 1 96.44 92 TYR A CA 1
ATOM 694 C C . TYR A 1 92 ? 9.727 -5.875 -4.461 1 96.44 92 TYR A C 1
ATOM 696 O O . TYR A 1 92 ? 10.258 -6.945 -4.75 1 96.44 92 TYR A O 1
ATOM 704 N N . GLY A 1 93 ? 10.445 -4.773 -4.199 1 96.88 93 GLY A N 1
ATOM 705 C CA . GLY A 1 93 ? 11.859 -4.695 -4.516 1 96.88 93 GLY A CA 1
ATOM 706 C C . GLY A 1 93 ? 12.75 -5.211 -3.4 1 96.88 93 GLY A C 1
ATOM 707 O O . GLY A 1 93 ? 13.945 -5.434 -3.605 1 96.88 93 GLY A O 1
ATOM 708 N N . PHE A 1 94 ? 12.109 -5.461 -2.236 1 96.75 94 PHE A N 1
ATOM 709 C CA . PHE A 1 94 ? 13.039 -5.84 -1.177 1 96.75 94 PHE A CA 1
ATOM 710 C C . PHE A 1 94 ? 12.375 -6.812 -0.204 1 96.75 94 PHE A C 1
ATOM 712 O O . PHE A 1 94 ? 12.914 -7.086 0.87 1 96.75 94 PHE A O 1
ATOM 719 N N . LYS A 1 95 ? 11.211 -7.242 -0.54 1 97.31 95 LYS A N 1
ATOM 720 C CA . LYS A 1 95 ? 10.586 -8.328 0.202 1 97.31 95 LYS A CA 1
ATOM 721 C C . LYS A 1 95 ? 10.727 -9.656 -0.542 1 97.31 95 LYS A C 1
ATOM 723 O O . LYS A 1 95 ? 11.031 -9.672 -1.736 1 97.31 95 LYS A O 1
ATOM 728 N N . ARG A 1 96 ? 10.617 -10.742 0.218 1 97.56 96 ARG A N 1
ATOM 729 C CA . ARG A 1 96 ? 10.883 -12.086 -0.277 1 97.56 96 ARG A CA 1
ATOM 730 C C . ARG A 1 96 ? 9.578 -12.867 -0.457 1 97.56 96 ARG A C 1
ATOM 732 O O . ARG A 1 96 ? 8.555 -12.523 0.139 1 97.56 96 ARG A O 1
ATOM 739 N N . LEU A 1 97 ? 9.617 -13.945 -1.318 1 98.38 97 LEU A N 1
ATOM 740 C CA . LEU A 1 97 ? 8.477 -14.852 -1.434 1 98.38 97 LEU A CA 1
ATOM 741 C C . LEU A 1 97 ? 8.102 -15.422 -0.073 1 98.38 97 LEU A C 1
ATOM 743 O O . LEU A 1 97 ? 6.922 -15.648 0.206 1 98.38 97 LEU A O 1
ATOM 747 N N . THR A 1 98 ? 9.125 -15.633 0.808 1 98.25 98 THR A N 1
ATOM 748 C CA . THR A 1 98 ? 8.852 -16.172 2.133 1 98.25 98 THR A CA 1
ATOM 749 C C . THR A 1 98 ? 8.062 -15.172 2.977 1 98.25 98 THR A C 1
ATOM 751 O O . THR A 1 98 ? 7.258 -15.562 3.822 1 98.25 98 THR A O 1
ATOM 754 N N . ASP A 1 99 ? 8.297 -13.867 2.787 1 98.25 99 ASP A N 1
ATOM 755 C CA . ASP A 1 99 ? 7.48 -12.844 3.443 1 98.25 99 ASP A CA 1
ATOM 756 C C . ASP A 1 99 ? 6.027 -12.922 2.975 1 98.25 99 ASP A C 1
ATOM 758 O O . ASP A 1 99 ? 5.102 -12.789 3.781 1 98.25 99 ASP A O 1
ATOM 762 N N . ASP A 1 100 ? 5.844 -13.125 1.677 1 98.62 100 ASP A N 1
ATOM 763 C CA . ASP A 1 100 ? 4.504 -13.25 1.111 1 98.62 100 ASP A CA 1
ATOM 764 C C . ASP A 1 100 ? 3.795 -14.492 1.651 1 98.62 100 ASP A C 1
ATOM 766 O O . ASP A 1 100 ? 2.609 -14.438 1.984 1 98.62 100 ASP A O 1
ATOM 770 N N . VAL A 1 101 ? 4.52 -15.586 1.724 1 98.81 101 VAL A N 1
ATOM 771 C CA . VAL A 1 101 ? 3.955 -16.828 2.268 1 98.81 101 VAL A CA 1
ATOM 772 C C . VAL A 1 101 ? 3.494 -16.594 3.705 1 98.81 101 VAL A C 1
ATOM 774 O O . VAL A 1 101 ? 2.424 -17.062 4.102 1 98.81 101 VAL A O 1
ATOM 777 N N . ALA A 1 102 ? 4.27 -15.867 4.48 1 98.81 102 ALA A N 1
ATOM 778 C CA . ALA A 1 102 ? 3.898 -15.57 5.863 1 98.81 102 ALA A CA 1
ATOM 779 C C . ALA A 1 102 ? 2.627 -14.734 5.922 1 98.81 102 ALA A C 1
ATOM 781 O O . ALA A 1 102 ? 1.736 -15 6.73 1 98.81 102 ALA A O 1
ATOM 782 N N . ASP A 1 103 ? 2.541 -13.734 5.094 1 98.75 103 ASP A N 1
ATOM 783 C CA . ASP A 1 103 ? 1.355 -12.883 5.043 1 98.75 103 ASP A CA 1
ATOM 784 C C . ASP A 1 103 ? 0.127 -13.68 4.609 1 98.75 103 ASP A C 1
ATOM 786 O O . ASP A 1 103 ? -0.952 -13.531 5.188 1 98.75 103 ASP A O 1
ATOM 790 N N . LEU A 1 104 ? 0.276 -14.508 3.596 1 98.94 104 LEU A N 1
ATOM 791 C CA . LEU A 1 104 ? -0.819 -15.336 3.102 1 98.94 104 LEU A CA 1
ATOM 792 C C . LEU A 1 104 ? -1.259 -16.344 4.156 1 98.94 104 LEU A C 1
ATOM 794 O O . LEU A 1 104 ? -2.455 -16.594 4.328 1 98.94 104 LEU A O 1
ATOM 798 N N . SER A 1 105 ? -0.268 -16.922 4.848 1 98.94 105 SER A N 1
ATOM 799 C CA . SER A 1 105 ? -0.581 -17.859 5.922 1 98.94 105 SER A CA 1
ATOM 800 C C . SER A 1 105 ? -1.429 -17.203 7.004 1 98.94 105 SER A C 1
ATOM 802 O O . SER A 1 105 ? -2.389 -17.797 7.496 1 98.94 105 SER A O 1
ATOM 804 N N . ALA A 1 106 ? -1.057 -15.977 7.344 1 98.81 106 ALA A N 1
ATOM 805 C CA . ALA A 1 106 ? -1.813 -15.227 8.344 1 98.81 106 ALA A CA 1
ATOM 806 C C . ALA A 1 106 ? -3.244 -14.977 7.875 1 98.81 106 ALA A C 1
ATOM 808 O O . ALA A 1 106 ? -4.191 -15.094 8.664 1 98.81 106 ALA A O 1
ATOM 809 N N . LEU A 1 107 ? -3.398 -14.641 6.629 1 98.81 107 LEU A N 1
ATOM 810 C CA . LEU A 1 107 ? -4.742 -14.398 6.109 1 98.81 107 LEU A CA 1
ATOM 811 C C . LEU A 1 107 ? -5.566 -15.68 6.113 1 98.81 107 LEU A C 1
ATOM 813 O O . LEU A 1 107 ? -6.738 -15.672 6.508 1 98.81 107 LEU A O 1
ATOM 817 N N . VAL A 1 108 ? -4.969 -16.766 5.641 1 98.88 108 VAL A N 1
ATOM 818 C CA . VAL A 1 108 ? -5.68 -18.047 5.609 1 98.88 108 VAL A CA 1
ATOM 819 C C . VAL A 1 108 ? -6.141 -18.422 7.016 1 98.88 108 VAL A C 1
ATOM 821 O O . VAL A 1 108 ? -7.285 -18.828 7.211 1 98.88 108 VAL A O 1
ATOM 824 N N . THR A 1 109 ? -5.281 -18.234 8 1 98.75 109 THR A N 1
ATOM 825 C CA . THR A 1 109 ? -5.637 -18.484 9.391 1 98.75 109 THR A CA 1
ATOM 826 C C . THR A 1 109 ? -6.816 -17.625 9.82 1 98.75 109 THR A C 1
ATOM 828 O O . THR A 1 109 ? -7.77 -18.109 10.422 1 98.75 109 THR A O 1
ATOM 831 N N . HIS A 1 110 ? -6.785 -16.359 9.469 1 98.19 110 HIS A N 1
ATOM 832 C CA . HIS A 1 110 ? -7.859 -15.438 9.805 1 98.19 110 HIS A CA 1
ATOM 833 C C . HIS A 1 110 ? -9.172 -15.844 9.141 1 98.19 110 HIS A C 1
ATOM 835 O O . HIS A 1 110 ? -10.227 -15.828 9.773 1 98.19 110 HIS A O 1
ATOM 841 N N . LEU A 1 111 ? -9.117 -16.203 7.867 1 98.56 111 LEU A N 1
ATOM 842 C CA . LEU A 1 111 ? -10.305 -16.578 7.117 1 98.56 111 LEU A CA 1
ATOM 843 C C . LEU A 1 111 ? -10.945 -17.828 7.715 1 98.56 111 LEU A C 1
ATOM 845 O O . LEU A 1 111 ? -12.172 -17.922 7.812 1 98.56 111 LEU A O 1
ATOM 849 N N . LYS A 1 112 ? -10.141 -18.75 8.109 1 98.31 112 LYS A N 1
ATOM 850 C CA . LYS A 1 112 ? -10.656 -20 8.695 1 98.31 112 LYS A CA 1
ATOM 851 C C . LYS A 1 112 ? -11.164 -19.766 10.109 1 98.31 112 LYS A C 1
ATOM 853 O O . LYS A 1 112 ? -12.32 -20.062 10.414 1 98.31 112 LYS A O 1
ATOM 858 N N . ASP A 1 113 ? -10.406 -19.109 10.953 1 97.56 113 ASP A N 1
ATOM 859 C CA . ASP A 1 113 ? -10.656 -19.078 12.391 1 97.56 113 ASP A CA 1
ATOM 860 C C . ASP A 1 113 ? -11.625 -17.953 12.758 1 97.56 113 ASP A C 1
ATOM 862 O O . ASP A 1 113 ? -12.422 -18.094 13.688 1 97.56 113 ASP A O 1
ATOM 866 N N . ASN A 1 114 ? -11.531 -16.859 12.078 1 95.88 114 ASN A N 1
ATOM 867 C CA . ASN A 1 114 ? -12.32 -15.703 12.477 1 95.88 114 ASN A CA 1
ATOM 868 C C . ASN A 1 114 ? -13.539 -15.523 11.578 1 95.88 114 ASN A C 1
ATOM 870 O O . ASN A 1 114 ? -14.594 -15.102 12.039 1 95.88 114 ASN A O 1
ATOM 874 N N . LEU A 1 115 ? -13.367 -15.852 10.297 1 96.38 115 LEU A N 1
ATOM 875 C CA . LEU A 1 115 ? -14.484 -15.633 9.391 1 96.38 115 LEU A CA 1
ATOM 876 C C . LEU A 1 115 ? -15.203 -16.938 9.078 1 96.38 115 LEU A C 1
ATOM 878 O O . LEU A 1 115 ? -16.266 -16.938 8.445 1 96.38 115 LEU A O 1
ATOM 882 N N . GLY A 1 116 ? -14.648 -18.062 9.414 1 97.25 116 GLY A N 1
ATOM 883 C CA . GLY A 1 116 ? -15.289 -19.359 9.305 1 97.25 116 GLY A CA 1
ATOM 884 C C . GLY A 1 116 ? -15.375 -19.859 7.879 1 97.25 116 GLY A C 1
ATOM 885 O O . GLY A 1 116 ? -16.328 -20.578 7.523 1 97.25 116 GLY A O 1
ATOM 886 N N . ARG A 1 117 ? -14.43 -19.484 7.059 1 97.88 117 ARG A N 1
ATOM 887 C CA . ARG A 1 117 ? -14.445 -19.953 5.68 1 97.88 117 ARG A CA 1
ATOM 888 C C . ARG A 1 117 ? -14 -21.422 5.602 1 97.88 117 ARG A C 1
ATOM 890 O O . ARG A 1 117 ? -12.992 -21.797 6.199 1 97.88 117 ARG A O 1
ATOM 897 N N . ASP A 1 118 ? -14.727 -22.188 4.875 1 97.88 118 ASP A N 1
ATOM 898 C CA . ASP A 1 118 ? -14.484 -23.625 4.773 1 97.88 118 ASP A CA 1
ATOM 899 C C . ASP A 1 118 ? -13.367 -23.922 3.781 1 97.88 118 ASP A C 1
ATOM 901 O O . ASP A 1 118 ? -12.391 -24.594 4.121 1 97.88 118 ASP A O 1
ATOM 905 N N . LYS A 1 119 ? -13.562 -23.453 2.539 1 98.56 119 LYS A N 1
ATOM 906 C CA . LYS A 1 119 ? -12.547 -23.609 1.501 1 98.56 119 LYS A CA 1
ATOM 907 C C . LYS A 1 119 ? -11.906 -22.266 1.157 1 98.56 119 LYS A C 1
ATOM 909 O O . LYS A 1 119 ? -12.586 -21.25 1.083 1 98.56 119 LYS A O 1
ATOM 914 N N . ILE A 1 120 ? -10.648 -22.328 1.071 1 98.88 120 ILE A N 1
ATOM 915 C CA . ILE A 1 120 ? -9.875 -21.172 0.627 1 98.88 120 ILE A CA 1
ATOM 916 C C . ILE A 1 120 ? -9.07 -21.531 -0.62 1 98.88 120 ILE A C 1
ATOM 918 O O . ILE A 1 120 ? -8.359 -22.547 -0.635 1 98.88 120 ILE A O 1
ATOM 922 N N . VAL A 1 121 ? -9.242 -20.797 -1.714 1 98.94 121 VAL A N 1
ATOM 923 C CA . VAL A 1 121 ? -8.531 -20.984 -2.975 1 98.94 121 VAL A CA 1
ATOM 924 C C . VAL A 1 121 ? -7.766 -19.719 -3.33 1 98.94 121 VAL A C 1
ATOM 926 O O . VAL A 1 121 ? -8.273 -18.609 -3.156 1 98.94 121 VAL A O 1
ATOM 929 N N . PHE A 1 122 ? -6.527 -19.906 -3.773 1 98.94 122 PHE A N 1
ATOM 930 C CA . PHE A 1 122 ? -5.734 -18.766 -4.227 1 98.94 122 PHE A CA 1
ATOM 931 C C . PHE A 1 122 ? -5.898 -18.562 -5.727 1 98.94 122 PHE A C 1
ATOM 933 O O . PHE A 1 122 ? -5.969 -19.516 -6.492 1 98.94 122 PHE A O 1
ATOM 940 N N . LEU A 1 123 ? -6.016 -17.359 -6.141 1 98.94 123 LEU A N 1
ATOM 941 C CA . LEU A 1 123 ? -5.848 -16.938 -7.523 1 98.94 123 LEU A CA 1
ATOM 942 C C . LEU A 1 123 ? -4.703 -15.93 -7.645 1 98.94 123 LEU A C 1
ATOM 944 O O . LEU A 1 123 ? -4.852 -14.766 -7.262 1 98.94 123 LEU A O 1
ATOM 948 N N . GLY A 1 124 ? -3.6 -16.375 -8.141 1 98.88 124 GLY A N 1
ATOM 949 C CA . GLY A 1 124 ? -2.422 -15.539 -8.289 1 98.88 124 GLY A CA 1
ATOM 950 C C . GLY A 1 124 ? -2.234 -15.023 -9.703 1 98.88 124 GLY A C 1
ATOM 951 O O . GLY A 1 124 ? -2.35 -15.789 -10.672 1 98.88 124 GLY A O 1
ATOM 952 N N . HIS A 1 125 ? -1.971 -13.75 -9.812 1 98.69 125 HIS A N 1
ATOM 953 C CA . HIS A 1 125 ? -1.63 -13.094 -11.07 1 98.69 125 HIS A CA 1
ATOM 954 C C . HIS A 1 125 ? -0.134 -12.805 -11.148 1 98.69 125 HIS A C 1
ATOM 956 O O . HIS A 1 125 ? 0.445 -12.234 -10.227 1 98.69 125 HIS A O 1
ATOM 962 N N . SER A 1 126 ? 0.47 -13.211 -12.297 1 98.19 126 SER A N 1
ATOM 963 C CA . SER A 1 126 ? 1.875 -12.883 -12.523 1 98.19 126 SER A CA 1
ATOM 964 C C . SER A 1 126 ? 2.744 -13.359 -11.359 1 98.19 126 SER A C 1
ATOM 966 O O . SER A 1 126 ? 2.715 -14.539 -10.992 1 98.19 126 SER A O 1
ATOM 968 N N . THR A 1 127 ? 3.379 -12.445 -10.609 1 97.81 127 THR A N 1
ATOM 969 C CA . THR A 1 127 ? 4.219 -12.852 -9.492 1 97.81 127 THR A CA 1
ATOM 970 C C . THR A 1 127 ? 3.383 -13.531 -8.414 1 97.81 127 THR A C 1
ATOM 972 O O . THR A 1 127 ? 3.91 -14.305 -7.605 1 97.81 127 THR A O 1
ATOM 975 N N . GLY A 1 128 ? 2.102 -13.305 -8.391 1 98.62 128 GLY A N 1
ATOM 976 C CA . GLY A 1 128 ? 1.222 -14.055 -7.508 1 98.62 128 GLY A CA 1
ATOM 977 C C . GLY A 1 128 ? 1.296 -15.555 -7.727 1 98.62 128 GLY A C 1
ATOM 978 O O . GLY A 1 128 ? 0.983 -16.328 -6.828 1 98.62 128 GLY A O 1
ATOM 979 N N . CYS A 1 129 ? 1.709 -15.984 -8.945 1 98.81 129 CYS A N 1
ATOM 980 C CA . CYS A 1 129 ? 1.928 -17.391 -9.227 1 98.81 129 CYS A CA 1
ATOM 981 C C . CYS A 1 129 ? 3.143 -17.922 -8.469 1 98.81 129 CYS A C 1
ATOM 983 O O . CYS A 1 129 ? 3.104 -19.016 -7.914 1 98.81 129 CYS A O 1
ATOM 985 N N . GLN A 1 130 ? 4.234 -17.125 -8.461 1 98.75 130 GLN A N 1
ATOM 986 C CA . GLN A 1 130 ? 5.418 -17.484 -7.691 1 98.75 130 GLN A CA 1
ATOM 987 C C . GLN A 1 130 ? 5.09 -17.609 -6.207 1 98.75 130 GLN A C 1
ATOM 989 O O . GLN A 1 130 ? 5.586 -18.516 -5.531 1 98.75 130 GLN A O 1
ATOM 994 N N . ASP A 1 131 ? 4.238 -16.734 -5.742 1 98.81 131 ASP A N 1
ATOM 995 C CA . ASP A 1 131 ? 3.799 -16.797 -4.352 1 98.81 131 ASP A CA 1
ATOM 996 C C . ASP A 1 131 ? 3.125 -18.141 -4.059 1 98.81 131 ASP A C 1
ATOM 998 O O . ASP A 1 131 ? 3.346 -18.734 -3 1 98.81 131 ASP A O 1
ATOM 1002 N N . GLN A 1 132 ? 2.359 -18.625 -5 1 98.94 132 GLN A N 1
ATOM 1003 C CA . GLN A 1 132 ? 1.628 -19.859 -4.801 1 98.94 132 GLN A CA 1
ATOM 1004 C C . GLN A 1 132 ? 2.564 -21.062 -4.863 1 98.94 132 GLN A C 1
ATOM 1006 O O . GLN A 1 132 ? 2.371 -22.047 -4.141 1 98.94 132 GLN A O 1
ATOM 1011 N N . MET A 1 133 ? 3.582 -21.016 -5.781 1 98.81 133 MET A N 1
ATOM 1012 C CA . MET A 1 133 ? 4.594 -22.062 -5.801 1 98.81 133 MET A CA 1
ATOM 1013 C C . MET A 1 133 ? 5.281 -22.188 -4.445 1 98.81 133 MET A C 1
ATOM 1015 O O . MET A 1 133 ? 5.422 -23.281 -3.908 1 98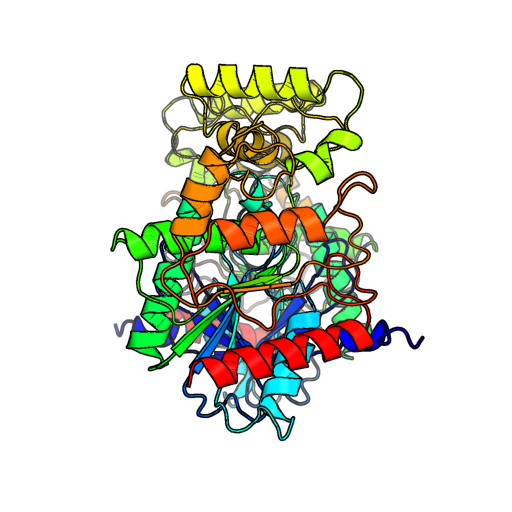.81 133 MET A O 1
ATOM 1019 N N . ALA A 1 134 ? 5.641 -21.031 -3.895 1 98.81 134 ALA A N 1
ATOM 1020 C CA . ALA A 1 134 ? 6.293 -21 -2.588 1 98.81 134 ALA A CA 1
ATOM 1021 C C . ALA A 1 134 ? 5.344 -21.469 -1.49 1 98.81 134 ALA A C 1
ATOM 1023 O O . ALA A 1 134 ? 5.762 -22.172 -0.563 1 98.81 134 ALA A O 1
ATOM 1024 N N . TYR A 1 135 ? 4.098 -21.078 -1.59 1 98.94 135 TYR A N 1
ATOM 1025 C CA . TYR A 1 135 ? 3.123 -21.484 -0.577 1 98.94 135 TYR A CA 1
ATOM 1026 C C . TYR A 1 135 ? 2.887 -22.984 -0.601 1 98.94 135 TYR A C 1
ATOM 1028 O O . TYR A 1 135 ? 2.758 -23.609 0.45 1 98.94 135 TYR A O 1
ATOM 1036 N N . ALA A 1 136 ? 2.779 -23.547 -1.79 1 98.88 136 ALA A N 1
ATOM 1037 C CA . ALA A 1 136 ? 2.582 -25 -1.925 1 98.88 136 ALA A CA 1
ATOM 1038 C C . ALA A 1 136 ? 3.695 -25.766 -1.223 1 98.88 136 ALA A C 1
ATOM 1040 O O . ALA A 1 136 ? 3.434 -26.766 -0.542 1 98.88 136 ALA A O 1
ATOM 1041 N N . LYS A 1 137 ? 4.883 -25.312 -1.396 1 98.5 137 LYS A N 1
ATOM 1042 C CA . LYS A 1 137 ? 6.031 -25.922 -0.735 1 98.5 137 LYS A CA 1
ATOM 1043 C C . LYS A 1 137 ? 5.906 -25.828 0.783 1 98.5 137 LYS A C 1
ATOM 1045 O O . LYS A 1 137 ? 6.137 -26.812 1.49 1 98.5 137 LYS A O 1
ATOM 1050 N N . ALA A 1 138 ? 5.57 -24.641 1.278 1 98.81 138 ALA A N 1
ATOM 1051 C CA . ALA A 1 138 ? 5.402 -24.422 2.715 1 98.81 138 ALA A CA 1
ATOM 1052 C C . ALA A 1 138 ? 4.262 -25.281 3.266 1 98.81 138 ALA A C 1
ATOM 1054 O O . ALA A 1 138 ? 4.367 -25.828 4.363 1 98.81 138 ALA A O 1
ATOM 1055 N N . MET A 1 139 ? 3.219 -25.359 2.518 1 98.62 139 MET A N 1
ATOM 1056 C CA . MET A 1 139 ? 2.059 -26.156 2.912 1 98.62 139 MET A CA 1
ATOM 1057 C C . MET A 1 139 ? 2.422 -27.625 3.012 1 98.62 139 MET A C 1
ATOM 1059 O O . MET A 1 139 ? 2.084 -28.297 3.996 1 98.62 139 MET A O 1
ATOM 1063 N N . LYS A 1 140 ? 3.076 -28.141 2.072 1 98.38 140 LYS A N 1
ATOM 1064 C CA . LYS A 1 140 ? 3.508 -29.531 2.086 1 98.38 140 LYS A CA 1
ATOM 1065 C C . LYS A 1 140 ? 4.438 -29.812 3.264 1 98.38 140 LYS A C 1
ATOM 1067 O O . LYS A 1 140 ? 4.371 -30.875 3.877 1 98.38 140 LYS A O 1
ATOM 1072 N N . ALA A 1 141 ? 5.242 -28.859 3.578 1 98.31 141 ALA A N 1
ATOM 1073 C CA . ALA A 1 141 ? 6.188 -28.984 4.68 1 98.31 141 ALA A CA 1
ATOM 1074 C C . ALA A 1 141 ? 5.484 -28.859 6.027 1 98.31 141 ALA A C 1
ATOM 1076 O O . ALA A 1 141 ? 6.09 -29.094 7.078 1 98.31 141 ALA A O 1
ATOM 1077 N N . GLY A 1 142 ? 4.285 -28.422 6.055 1 98.38 142 GLY A N 1
ATOM 1078 C CA . GLY A 1 142 ? 3.516 -28.312 7.281 1 98.38 142 GLY A CA 1
ATOM 1079 C C . GLY A 1 142 ? 3.729 -26.984 7.996 1 98.38 142 GLY A C 1
ATOM 1080 O O . GLY A 1 142 ? 3.367 -26.844 9.164 1 98.38 142 GLY A O 1
ATOM 1081 N N . THR A 1 143 ? 4.309 -25.953 7.285 1 98.38 143 THR A N 1
ATOM 1082 C CA . THR A 1 143 ? 4.625 -24.688 7.941 1 98.38 143 THR A CA 1
ATOM 1083 C C . THR A 1 143 ? 3.596 -23.625 7.582 1 98.38 143 THR A C 1
ATOM 1085 O O . THR A 1 143 ? 3.645 -22.5 8.102 1 98.38 143 THR A O 1
ATOM 1088 N N . SER A 1 144 ? 2.668 -23.938 6.676 1 98.75 144 SER A N 1
ATOM 1089 C CA . SER A 1 144 ? 1.591 -23.031 6.305 1 98.75 144 SER A CA 1
ATOM 1090 C C . SER A 1 144 ? 0.243 -23.734 6.293 1 98.75 144 SER A C 1
ATOM 1092 O O . SER A 1 144 ? 0.168 -24.922 5.984 1 98.75 144 SER A O 1
ATOM 1094 N N . PRO A 1 145 ? -0.829 -23.016 6.691 1 98.81 145 PRO A N 1
ATOM 1095 C CA . PRO A 1 145 ? -2.145 -23.656 6.699 1 98.81 145 PRO A CA 1
ATOM 1096 C C . PRO A 1 145 ? -2.6 -24.094 5.309 1 98.81 145 PRO A C 1
ATOM 1098 O O . PRO A 1 145 ? -2.207 -23.484 4.309 1 98.81 145 PRO A O 1
ATOM 1101 N N . GLU A 1 146 ? -3.434 -25.047 5.301 1 98.5 146 GLU A N 1
ATOM 1102 C CA . GLU A 1 146 ? -3.861 -25.688 4.055 1 98.5 146 GLU A CA 1
ATOM 1103 C C . GLU A 1 146 ? -4.863 -24.797 3.309 1 98.5 146 GLU A C 1
ATOM 1105 O O . GLU A 1 146 ? -5.73 -24.188 3.926 1 98.5 146 GLU A O 1
ATOM 1110 N N . VAL A 1 147 ? -4.75 -24.75 2.057 1 98.88 147 VAL A N 1
ATOM 1111 C CA . VAL A 1 147 ? -5.77 -24.219 1.166 1 98.88 147 VAL A CA 1
ATOM 1112 C C . VAL A 1 147 ? -6.305 -25.312 0.258 1 98.88 147 VAL A C 1
ATOM 1114 O O . VAL A 1 147 ? -5.723 -26.406 0.184 1 98.88 147 VAL A O 1
ATOM 1117 N N . SER A 1 148 ? -7.395 -25.047 -0.448 1 98.88 148 SER A N 1
ATOM 1118 C CA . SER A 1 148 ? -8.117 -26.109 -1.14 1 98.88 148 SER A CA 1
ATOM 1119 C C . SER A 1 148 ? -7.73 -26.172 -2.611 1 98.88 148 SER A C 1
ATOM 1121 O O . SER A 1 148 ? -8.039 -27.156 -3.297 1 98.88 148 SER A O 1
ATOM 1123 N N . GLY A 1 149 ? -7.047 -25.188 -3.137 1 98.88 149 GLY A N 1
ATOM 1124 C CA . GLY A 1 149 ? -6.648 -25.156 -4.535 1 98.88 149 GLY A CA 1
ATOM 1125 C C . GLY A 1 149 ? -5.871 -23.922 -4.918 1 98.88 149 GLY A C 1
ATOM 1126 O O . GLY A 1 149 ? -5.797 -22.969 -4.145 1 98.88 149 GLY A O 1
ATOM 1127 N N . PHE A 1 150 ? -5.297 -23.984 -6.09 1 98.94 150 PHE A N 1
ATOM 1128 C CA . PHE A 1 150 ? -4.445 -22.938 -6.629 1 98.94 150 PHE A CA 1
ATOM 1129 C C . PHE A 1 150 ? -4.848 -22.594 -8.062 1 98.94 150 PHE A C 1
ATOM 1131 O O . PHE A 1 150 ? -5.152 -23.484 -8.859 1 98.94 150 PHE A O 1
ATOM 1138 N N . ILE A 1 151 ? -4.934 -21.328 -8.32 1 98.94 151 ILE A N 1
ATOM 1139 C CA . ILE A 1 151 ? -5.121 -20.844 -9.688 1 98.94 151 ILE A CA 1
ATOM 1140 C C . ILE A 1 151 ? -3.959 -19.938 -10.078 1 98.94 151 ILE A C 1
ATOM 1142 O O . ILE A 1 151 ? -3.766 -18.875 -9.492 1 98.94 151 ILE A O 1
ATOM 1146 N N . LEU A 1 152 ? -3.172 -20.359 -11.016 1 98.94 152 LEU A N 1
ATOM 1147 C CA . LEU A 1 152 ? -2.047 -19.594 -11.531 1 98.94 152 LEU A CA 1
ATOM 1148 C C . LEU A 1 152 ? -2.42 -18.875 -12.82 1 98.94 152 LEU A C 1
ATOM 1150 O O . LEU A 1 152 ? -2.525 -19.5 -13.875 1 98.94 152 LEU A O 1
ATOM 1154 N N . GLN A 1 153 ? -2.637 -17.625 -12.75 1 98.88 153 GLN A N 1
ATOM 1155 C CA . GLN A 1 153 ? -2.939 -16.844 -13.945 1 98.88 153 GLN A CA 1
ATOM 1156 C C . GLN A 1 153 ? -1.734 -16.016 -14.383 1 98.88 153 GLN A C 1
ATOM 1158 O O . GLN A 1 153 ? -1.222 -15.203 -13.617 1 98.88 153 GLN A O 1
ATOM 1163 N N . GLY A 1 154 ? -1.308 -16.219 -15.609 1 98.62 154 GLY A N 1
ATOM 1164 C CA . GLY A 1 154 ? -0.187 -15.484 -16.188 1 98.62 154 GLY A CA 1
ATOM 1165 C C . GLY A 1 154 ? 1.147 -15.867 -15.562 1 98.62 154 GLY A C 1
ATOM 1166 O O . GLY A 1 154 ? 1.918 -14.992 -15.156 1 98.62 154 GLY A O 1
ATOM 1167 N N . PRO A 1 155 ? 1.37 -17.188 -15.32 1 98.5 155 PRO A N 1
ATOM 1168 C CA . PRO A 1 155 ? 2.688 -17.609 -14.836 1 98.5 155 PRO A CA 1
ATOM 1169 C C . PRO A 1 155 ? 3.795 -17.375 -15.867 1 98.5 155 PRO A C 1
ATOM 1171 O O . PRO A 1 155 ? 3.836 -18.062 -16.891 1 98.5 155 PRO A O 1
ATOM 1174 N N . VAL A 1 156 ? 4.652 -16.438 -15.57 1 97.75 156 VAL A N 1
ATOM 1175 C CA . VAL A 1 156 ? 5.715 -16.094 -16.516 1 97.75 156 VAL A CA 1
ATOM 1176 C C . VAL A 1 156 ? 7.047 -15.992 -15.773 1 97.75 156 VAL A C 1
ATOM 1178 O O . VAL A 1 156 ? 7.074 -15.891 -14.539 1 97.75 156 VAL A O 1
ATOM 1181 N N . SER A 1 157 ? 8.117 -16.141 -16.5 1 97.81 157 SER A N 1
ATOM 1182 C CA . SER A 1 157 ? 9.461 -15.891 -15.992 1 97.81 157 SER A CA 1
ATOM 1183 C C . SER A 1 157 ? 9.773 -14.398 -15.977 1 97.81 157 SER A C 1
ATOM 1185 O O . SER A 1 157 ? 9.828 -13.758 -17.031 1 97.81 157 SER A O 1
ATOM 1187 N N . ASP A 1 158 ? 10.055 -13.898 -14.781 1 97.38 158 ASP A N 1
ATOM 1188 C CA . ASP A 1 158 ? 10.477 -12.5 -14.703 1 97.38 158 ASP A CA 1
ATOM 1189 C C . ASP A 1 158 ? 11.797 -12.281 -15.43 1 97.38 158 ASP A C 1
ATOM 1191 O O . ASP A 1 158 ? 12 -11.25 -16.078 1 97.38 158 ASP A O 1
ATOM 1195 N N . ARG A 1 159 ? 12.695 -13.234 -15.344 1 97.5 159 ARG A N 1
ATOM 1196 C CA . ARG A 1 159 ? 13.984 -13.172 -16.016 1 97.5 159 ARG A CA 1
ATOM 1197 C C . ARG A 1 159 ? 13.805 -13.086 -17.531 1 97.5 159 ARG A C 1
ATOM 1199 O O . ARG A 1 159 ? 14.352 -12.188 -18.172 1 97.5 159 ARG A O 1
ATOM 1206 N N . GLU A 1 160 ? 12.984 -13.953 -18.047 1 98 160 GLU A N 1
ATOM 1207 C CA . GLU A 1 160 ? 12.797 -13.984 -19.5 1 98 160 GLU A CA 1
ATOM 1208 C C . GLU A 1 160 ? 11.961 -12.797 -19.969 1 98 160 GLU A C 1
ATOM 1210 O O . GLU A 1 160 ? 12.047 -12.391 -21.125 1 98 160 GLU A O 1
ATOM 1215 N N . CYS A 1 161 ? 11.164 -12.25 -19.062 1 97.56 161 CYS A N 1
ATOM 1216 C CA . CYS A 1 161 ? 10.352 -11.078 -19.391 1 97.56 161 CYS A CA 1
ATOM 1217 C C . CYS A 1 161 ? 11.203 -9.82 -19.422 1 97.56 161 CYS A C 1
ATOM 1219 O O . CYS A 1 161 ? 11.07 -9 -20.328 1 97.56 161 CYS A O 1
ATOM 1221 N N . LEU A 1 162 ? 12.156 -9.656 -18.5 1 97 162 LEU A N 1
ATOM 1222 C CA . LEU A 1 162 ? 12.836 -8.383 -18.25 1 97 162 LEU A CA 1
ATOM 1223 C C . LEU A 1 162 ? 14.141 -8.312 -19.031 1 97 162 LEU A C 1
ATOM 1225 O O . LEU A 1 162 ? 14.453 -7.281 -19.625 1 97 162 LEU A O 1
ATOM 1229 N N . VAL A 1 163 ? 14.875 -9.352 -19.125 1 96.19 163 VAL A N 1
ATOM 1230 C CA . VAL A 1 163 ? 16.281 -9.352 -19.547 1 96.19 163 VAL A CA 1
ATOM 1231 C C . VAL A 1 163 ? 16.375 -8.922 -21.016 1 96.19 163 VAL A C 1
ATOM 1233 O O . VAL A 1 163 ? 17.297 -8.195 -21.391 1 96.19 163 VAL A O 1
ATOM 1236 N N . PRO A 1 164 ? 15.422 -9.297 -21.875 1 96.06 164 PRO A N 1
ATOM 1237 C CA . PRO A 1 164 ? 15.508 -8.875 -23.281 1 96.06 164 PRO A CA 1
ATOM 1238 C C . PRO A 1 164 ? 15.508 -7.359 -23.438 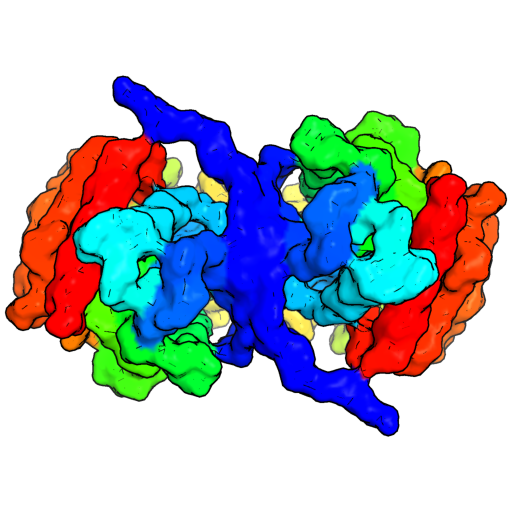1 96.06 164 PRO A C 1
ATOM 1240 O O . PRO A 1 164 ? 15.883 -6.848 -24.5 1 96.06 164 PRO A O 1
ATOM 1243 N N . TYR A 1 165 ? 15.102 -6.633 -22.438 1 96.12 165 TYR A N 1
ATOM 1244 C CA . TYR A 1 165 ? 15.023 -5.18 -22.531 1 96.12 165 TYR A CA 1
ATOM 1245 C C . TYR A 1 165 ? 16.25 -4.52 -21.938 1 96.12 165 TYR A C 1
ATOM 1247 O O . TYR A 1 165 ? 16.406 -3.299 -22.016 1 96.12 165 TYR A O 1
ATOM 1255 N N . PHE A 1 166 ? 17.078 -5.324 -21.312 1 97.75 166 PHE A N 1
ATOM 1256 C CA . PHE A 1 166 ? 18.328 -4.781 -20.781 1 97.75 166 PHE A CA 1
ATOM 1257 C C . PHE A 1 166 ? 19.281 -4.418 -21.906 1 97.75 166 PHE A C 1
ATOM 1259 O O . PHE A 1 166 ? 19.266 -5.039 -22.969 1 97.75 166 PHE A O 1
ATOM 1266 N N . LYS A 1 167 ? 20.141 -3.426 -21.672 1 97.94 167 LYS A N 1
ATOM 1267 C CA . LYS A 1 167 ? 21.234 -3.143 -22.594 1 97.94 167 LYS A CA 1
ATOM 1268 C C . LYS A 1 167 ? 22.266 -4.27 -22.594 1 97.94 167 LYS A C 1
ATOM 1270 O O . LYS A 1 167 ? 22.359 -5.031 -21.625 1 97.94 167 LYS A O 1
ATOM 1275 N N . PRO A 1 168 ? 23.016 -4.375 -23.703 1 97.44 168 PRO A N 1
ATOM 1276 C CA . PRO A 1 168 ? 24.031 -5.418 -23.75 1 97.44 168 PRO A CA 1
ATOM 1277 C C . PRO A 1 168 ? 24.984 -5.375 -22.562 1 97.44 168 PRO A C 1
ATOM 1279 O O . PRO A 1 168 ? 25.5 -4.309 -22.203 1 97.44 168 PRO A O 1
ATOM 1282 N N . GLY A 1 169 ? 25.078 -6.512 -21.875 1 97.56 169 GLY A N 1
ATOM 1283 C CA . GLY A 1 169 ? 26.031 -6.629 -20.797 1 97.56 169 GLY A CA 1
ATOM 1284 C C . GLY A 1 169 ? 25.438 -6.312 -19.438 1 97.56 169 GLY A C 1
ATOM 1285 O O . GLY A 1 169 ? 26 -6.66 -18.406 1 97.56 169 GLY A O 1
ATOM 1286 N N . GLU A 1 170 ? 24.234 -5.727 -19.359 1 98.25 170 GLU A N 1
ATOM 1287 C CA . GLU A 1 170 ? 23.641 -5.293 -18.094 1 98.25 170 GLU A CA 1
ATOM 1288 C C . GLU A 1 170 ? 23.234 -6.484 -17.234 1 98.25 170 GLU A C 1
ATOM 1290 O O . GLU A 1 170 ? 23.344 -6.449 -16.016 1 98.25 170 GLU A O 1
ATOM 1295 N N . HIS A 1 171 ? 22.781 -7.477 -17.922 1 98.38 171 HIS A N 1
ATOM 1296 C CA . HIS A 1 171 ? 22.344 -8.648 -17.172 1 98.38 171 HIS A CA 1
ATOM 1297 C C . HIS A 1 171 ? 23.516 -9.289 -16.438 1 98.38 171 HIS A C 1
ATOM 1299 O O . HIS A 1 171 ? 23.438 -9.531 -15.234 1 98.38 171 HIS A O 1
ATOM 1305 N N . ASP A 1 172 ? 24.609 -9.523 -17.141 1 98.31 172 ASP A N 1
ATOM 1306 C CA . ASP A 1 172 ? 25.797 -10.133 -16.531 1 98.31 172 ASP A CA 1
ATOM 1307 C C . ASP A 1 172 ? 26.344 -9.25 -15.422 1 98.31 172 ASP A C 1
ATOM 1309 O O . ASP A 1 172 ? 26.734 -9.758 -14.359 1 98.31 172 ASP A O 1
ATOM 1313 N N . MET A 1 173 ? 26.359 -8.023 -15.711 1 98.38 173 MET A N 1
ATOM 1314 C CA . MET A 1 173 ? 26.875 -7.062 -14.742 1 98.38 173 MET A CA 1
ATOM 1315 C C . MET A 1 173 ? 26.078 -7.09 -13.453 1 98.38 173 MET A C 1
ATOM 1317 O O . MET A 1 173 ? 26.641 -7.195 -12.367 1 98.38 173 MET A O 1
ATOM 1321 N N . THR A 1 174 ? 24.766 -6.984 -13.586 1 98.62 174 THR A N 1
ATOM 1322 C CA . THR A 1 174 ? 23.922 -6.859 -12.398 1 98.62 174 THR A CA 1
ATOM 1323 C C . THR A 1 174 ? 23.906 -8.172 -11.617 1 98.62 174 THR A C 1
ATOM 1325 O O . THR A 1 174 ? 23.891 -8.156 -10.383 1 98.62 174 THR A O 1
ATOM 1328 N N . VAL A 1 175 ? 23.922 -9.344 -12.273 1 98.69 175 VAL A N 1
ATOM 1329 C CA . VAL A 1 175 ? 23.938 -10.641 -11.617 1 98.69 175 VAL A CA 1
ATOM 1330 C C . VAL A 1 175 ? 25.25 -10.805 -10.844 1 98.69 175 VAL A C 1
ATOM 1332 O O . VAL A 1 175 ? 25.234 -11.203 -9.672 1 98.69 175 VAL A O 1
ATOM 1335 N N . ALA A 1 176 ? 26.359 -10.422 -11.477 1 98.75 176 ALA A N 1
ATOM 1336 C CA . ALA A 1 176 ? 27.656 -10.508 -10.82 1 98.75 176 ALA A CA 1
ATOM 1337 C C . ALA A 1 176 ? 27.703 -9.609 -9.586 1 98.75 176 ALA A C 1
ATOM 1339 O O . ALA A 1 176 ? 28.219 -10.016 -8.539 1 98.75 176 ALA A O 1
ATOM 1340 N N . ALA A 1 177 ? 27.203 -8.453 -9.734 1 98.69 177 ALA A N 1
ATOM 1341 C CA . ALA A 1 177 ? 27.219 -7.488 -8.641 1 98.69 177 ALA A CA 1
ATOM 1342 C C . ALA A 1 177 ? 26.375 -7.984 -7.461 1 98.69 177 ALA A C 1
ATOM 1344 O O . ALA A 1 177 ? 26.812 -7.922 -6.312 1 98.69 177 ALA A O 1
ATOM 1345 N N . THR A 1 178 ? 25.188 -8.469 -7.734 1 98.69 178 THR A N 1
ATOM 1346 C CA . THR A 1 178 ? 24.312 -8.914 -6.664 1 98.69 178 THR A CA 1
ATOM 1347 C C . THR A 1 178 ? 24.844 -10.18 -6.004 1 98.69 178 THR A C 1
ATOM 1349 O O . THR A 1 178 ? 24.734 -10.352 -4.789 1 98.69 178 THR A O 1
ATOM 1352 N N . GLU A 1 179 ? 25.438 -11.078 -6.762 1 98.62 179 GLU A N 1
ATOM 1353 C CA . GLU A 1 179 ? 26.062 -12.266 -6.188 1 98.62 179 GLU A CA 1
ATOM 1354 C C . GLU A 1 179 ? 27.188 -11.875 -5.223 1 98.62 179 GLU A C 1
ATOM 1356 O O . GLU A 1 179 ? 27.312 -12.453 -4.145 1 98.62 179 GLU A O 1
ATOM 1361 N N . ARG A 1 180 ? 28 -10.961 -5.668 1 98.69 180 ARG A N 1
ATOM 1362 C CA . ARG A 1 180 ? 29.078 -10.469 -4.82 1 98.69 180 ARG A CA 1
ATOM 1363 C C . ARG A 1 180 ? 28.531 -9.875 -3.525 1 98.69 180 ARG A C 1
ATOM 1365 O O . ARG A 1 180 ? 29.031 -10.18 -2.438 1 98.69 180 ARG A O 1
ATOM 1372 N N . MET A 1 181 ? 27.5 -9.047 -3.643 1 98.62 181 MET A N 1
ATOM 1373 C CA . MET A 1 181 ? 26.891 -8.43 -2.469 1 98.62 181 MET A CA 1
ATOM 1374 C C . MET A 1 181 ? 26.359 -9.492 -1.511 1 98.62 181 MET A C 1
ATOM 1376 O O . MET A 1 181 ? 26.578 -9.406 -0.302 1 98.62 181 MET A O 1
ATOM 1380 N N . ILE A 1 182 ? 25.703 -10.492 -2.018 1 98.62 182 ILE A N 1
ATOM 1381 C CA . ILE A 1 182 ? 25.141 -11.562 -1.202 1 98.62 182 ILE A CA 1
ATOM 1382 C C . ILE A 1 182 ? 26.266 -12.32 -0.496 1 98.62 182 ILE A C 1
ATOM 1384 O O . ILE A 1 182 ? 26.188 -12.586 0.707 1 98.62 182 ILE A O 1
ATOM 1388 N N . LYS A 1 183 ? 27.328 -12.602 -1.213 1 98.56 183 LYS A N 1
ATOM 1389 C CA . LYS A 1 183 ? 28.469 -13.305 -0.647 1 98.56 183 LYS A CA 1
ATOM 1390 C C . LYS A 1 183 ? 29.125 -12.492 0.468 1 98.56 183 LYS A C 1
ATOM 1392 O O . LYS A 1 183 ? 29.625 -13.055 1.438 1 98.56 183 LYS A O 1
ATOM 1397 N N . GLU A 1 184 ? 29.047 -11.227 0.356 1 98.19 184 GLU A N 1
ATOM 1398 C CA . GLU A 1 184 ? 29.656 -10.32 1.324 1 98.19 184 GLU A CA 1
ATOM 1399 C C . GLU A 1 184 ? 28.703 -10.055 2.494 1 98.19 184 GLU A C 1
ATOM 1401 O O . GLU A 1 184 ? 28.969 -9.164 3.312 1 98.19 184 GLU A O 1
ATOM 1406 N N . GLY A 1 185 ? 27.562 -10.719 2.525 1 97.75 185 GLY A N 1
ATOM 1407 C CA . GLY A 1 185 ? 26.625 -10.562 3.625 1 97.75 185 GLY A CA 1
ATOM 1408 C C . GLY A 1 185 ? 25.688 -9.375 3.453 1 97.75 185 GLY A C 1
ATOM 1409 O O . GLY A 1 185 ? 25.094 -8.914 4.422 1 97.75 185 GLY A O 1
ATOM 1410 N N . LYS A 1 186 ? 25.562 -8.859 2.26 1 97.88 186 LYS A N 1
ATOM 1411 C CA . LYS A 1 186 ? 24.766 -7.672 1.969 1 97.88 186 LYS A CA 1
ATOM 1412 C C . LYS A 1 186 ? 23.516 -8.031 1.164 1 97.88 186 LYS A C 1
ATOM 1414 O O . LYS A 1 186 ? 23.125 -7.293 0.257 1 97.88 186 LYS A O 1
ATOM 1419 N N . ALA A 1 187 ? 22.891 -9.18 1.44 1 98.19 187 ALA A N 1
ATOM 1420 C CA . ALA A 1 187 ? 21.734 -9.664 0.705 1 98.19 187 ALA A CA 1
ATOM 1421 C C . ALA A 1 187 ? 20.562 -8.688 0.809 1 98.19 187 ALA A C 1
ATOM 1423 O O . ALA A 1 187 ? 19.812 -8.508 -0.151 1 98.19 187 ALA A O 1
ATOM 1424 N N . ASP A 1 188 ? 20.469 -7.996 1.959 1 97.38 188 ASP A N 1
ATOM 1425 C CA . ASP A 1 188 ? 19.297 -7.16 2.219 1 97.38 188 ASP A CA 1
ATOM 1426 C C . ASP A 1 188 ? 19.594 -5.691 1.935 1 97.38 188 ASP A C 1
ATOM 1428 O O . ASP A 1 188 ? 18.75 -4.82 2.168 1 97.38 188 ASP A O 1
ATOM 1432 N N . VAL A 1 189 ? 20.797 -5.391 1.453 1 97.69 189 VAL A N 1
ATOM 1433 C CA . VAL A 1 189 ? 21.188 -4.027 1.12 1 97.69 189 VAL A CA 1
ATOM 1434 C C . VAL A 1 189 ? 20.703 -3.672 -0.283 1 97.69 189 VAL A C 1
ATOM 1436 O O . VAL A 1 189 ? 20.797 -4.492 -1.201 1 97.69 189 VAL A O 1
ATOM 1439 N N . ILE A 1 190 ? 20.188 -2.453 -0.478 1 98.31 190 ILE A N 1
ATOM 1440 C CA . ILE A 1 190 ? 19.688 -1.993 -1.768 1 98.31 190 ILE A CA 1
ATOM 1441 C C . ILE A 1 190 ? 20.844 -1.867 -2.756 1 98.31 190 ILE A C 1
ATOM 1443 O O . ILE A 1 190 ? 21.891 -1.303 -2.43 1 98.31 190 ILE A O 1
ATOM 1447 N N . VAL A 1 191 ? 20.641 -2.381 -3.928 1 98.44 191 VAL A N 1
ATOM 1448 C CA . VAL A 1 191 ? 21.672 -2.381 -4.961 1 98.44 191 VAL A CA 1
ATOM 1449 C C . VAL A 1 191 ? 21.906 -0.956 -5.453 1 98.44 191 VAL A C 1
ATOM 1451 O O . VAL A 1 191 ? 20.969 -0.24 -5.789 1 98.44 191 VAL A O 1
ATOM 1454 N N . PRO A 1 192 ? 23.156 -0.507 -5.504 1 96.75 192 PRO A N 1
ATOM 1455 C CA . PRO A 1 192 ? 23.438 0.802 -6.094 1 96.75 192 PRO A CA 1
ATOM 1456 C C . PRO A 1 192 ? 23.016 0.894 -7.559 1 96.75 192 PRO A C 1
ATOM 1458 O O . PRO A 1 192 ? 23.156 -0.074 -8.305 1 96.75 192 PRO A O 1
ATOM 1461 N N . PRO A 1 193 ? 22.562 2.035 -7.914 1 96.94 193 PRO A N 1
ATOM 1462 C CA . PRO A 1 193 ? 22.047 2.193 -9.281 1 96.94 193 PRO A CA 1
ATOM 1463 C C . PRO A 1 193 ? 23.078 1.828 -10.344 1 96.94 193 PRO A C 1
ATOM 1465 O O . PRO A 1 193 ? 22.719 1.357 -11.422 1 96.94 193 PRO A O 1
ATOM 1468 N N . GLU A 1 194 ? 24.359 1.979 -10.031 1 96.12 194 GLU A N 1
ATOM 1469 C CA . GLU A 1 194 ? 25.406 1.714 -11.016 1 96.12 194 GLU A CA 1
ATOM 1470 C C . GLU A 1 194 ? 25.484 0.227 -11.352 1 96.12 194 GLU A C 1
ATOM 1472 O O . GLU A 1 194 ? 26.094 -0.157 -12.352 1 96.12 194 GLU A O 1
ATOM 1477 N N . TYR A 1 195 ? 24.875 -0.607 -10.492 1 97.94 195 TYR A N 1
ATOM 1478 C CA . TYR A 1 195 ? 24.875 -2.047 -10.727 1 97.94 195 TYR A CA 1
ATOM 1479 C C . TYR A 1 195 ? 23.516 -2.527 -11.211 1 97.94 195 TYR A C 1
ATOM 1481 O O . TYR A 1 195 ? 23.266 -3.732 -11.273 1 97.94 195 TYR A O 1
ATOM 1489 N N . MET A 1 196 ? 22.625 -1.68 -11.484 1 98.25 196 MET A N 1
ATOM 1490 C CA . MET A 1 196 ? 21.297 -2.018 -11.961 1 98.25 196 MET A CA 1
ATOM 1491 C C . MET A 1 196 ? 21.141 -1.684 -13.438 1 98.25 196 MET A C 1
ATOM 1493 O O . MET A 1 196 ? 21.75 -0.736 -13.938 1 98.25 196 MET A O 1
ATOM 1497 N N . PRO A 1 197 ? 20.312 -2.518 -14.133 1 98.19 197 PRO A N 1
ATOM 1498 C CA . PRO A 1 197 ? 19.938 -2.061 -15.477 1 98.19 197 PRO A CA 1
ATOM 1499 C C . PRO A 1 197 ? 19.297 -0.678 -15.469 1 98.19 197 PRO A C 1
ATOM 1501 O O . PRO A 1 197 ? 18.516 -0.356 -14.57 1 98.19 197 PRO A O 1
ATOM 1504 N N . GLU A 1 198 ? 19.531 0.084 -16.531 1 96.44 198 GLU A N 1
ATOM 1505 C CA . GLU A 1 198 ? 19.125 1.482 -16.609 1 96.44 198 GLU A CA 1
ATOM 1506 C C . GLU A 1 198 ? 17.609 1.62 -16.484 1 96.44 198 GLU A C 1
ATOM 1508 O O . GLU A 1 198 ? 17.109 2.588 -15.914 1 96.44 198 GLU A O 1
ATOM 1513 N N . MET A 1 199 ? 16.906 0.662 -16.984 1 95.44 199 MET A N 1
ATOM 1514 C CA . MET A 1 199 ? 15.461 0.772 -17.047 1 95.44 199 MET A CA 1
ATOM 1515 C C . MET A 1 199 ? 14.82 0.531 -15.688 1 95.44 199 MET A C 1
ATOM 1517 O O . MET A 1 199 ? 13.625 0.76 -15.508 1 95.44 199 MET A O 1
ATOM 1521 N N . ILE A 1 200 ? 15.609 0.002 -14.766 1 95 200 ILE A N 1
ATOM 1522 C CA . ILE A 1 200 ? 15.094 -0.302 -13.43 1 95 200 ILE A CA 1
ATOM 1523 C C . ILE A 1 200 ? 15.461 0.821 -12.469 1 95 200 ILE A C 1
ATOM 1525 O O . ILE A 1 200 ? 16.641 0.995 -12.125 1 95 200 ILE A O 1
ATOM 1529 N N . THR A 1 201 ? 14.445 1.521 -11.953 1 91.06 201 THR A N 1
ATOM 1530 C CA . THR A 1 201 ? 14.734 2.672 -11.102 1 91.06 201 THR A CA 1
ATOM 1531 C C . THR A 1 201 ? 14.25 2.42 -9.672 1 91.06 201 THR A C 1
ATOM 1533 O O . THR A 1 201 ? 14.703 3.078 -8.734 1 91.06 201 THR A O 1
ATOM 1536 N N . ALA A 1 202 ? 13.367 1.495 -9.477 1 93 202 ALA A N 1
ATOM 1537 C CA . ALA A 1 202 ? 12.867 1.172 -8.141 1 93 202 ALA A CA 1
ATOM 1538 C C . ALA A 1 202 ? 13.945 0.494 -7.301 1 93 202 ALA A C 1
ATOM 1540 O O . ALA A 1 202 ? 14.727 -0.317 -7.812 1 93 202 ALA A O 1
ATOM 1541 N N . PRO A 1 203 ? 13.992 0.798 -6.02 1 96.38 203 PRO A N 1
ATOM 1542 C CA . PRO A 1 203 ? 14.984 0.146 -5.168 1 96.38 203 PRO A CA 1
ATOM 1543 C C . PRO A 1 203 ? 14.75 -1.356 -5.027 1 96.38 203 PRO A C 1
ATOM 1545 O O . PRO A 1 203 ? 13.617 -1.791 -4.828 1 96.38 203 PRO A O 1
ATOM 1548 N N . HIS A 1 204 ? 15.828 -2.107 -5.172 1 98.19 204 HIS A N 1
ATOM 1549 C CA . HIS A 1 204 ? 15.828 -3.551 -4.961 1 98.19 204 HIS A CA 1
ATOM 1550 C C . HIS A 1 204 ? 16.984 -3.973 -4.055 1 98.19 204 HIS A C 1
ATOM 1552 O O . HIS A 1 204 ? 18.109 -3.5 -4.219 1 98.19 204 HIS A O 1
ATOM 1558 N N . SER A 1 205 ? 16.688 -4.801 -3.072 1 98.5 205 SER A N 1
ATOM 1559 C CA . SER A 1 205 ? 17.797 -5.426 -2.361 1 98.5 205 SER A CA 1
ATOM 1560 C C . SER A 1 205 ? 18.562 -6.375 -3.27 1 98.5 205 SER A C 1
ATOM 1562 O O . SER A 1 205 ? 18.047 -6.824 -4.293 1 98.5 205 SER A O 1
ATOM 1564 N N . ALA A 1 206 ? 19.766 -6.707 -2.861 1 98.75 206 ALA A N 1
ATOM 1565 C CA . ALA A 1 206 ? 20.594 -7.609 -3.646 1 98.75 206 ALA A CA 1
ATOM 1566 C C . ALA A 1 206 ? 19.938 -8.977 -3.799 1 98.75 206 ALA A C 1
ATOM 1568 O O . ALA A 1 206 ? 19.844 -9.516 -4.906 1 98.75 206 ALA A O 1
ATOM 1569 N N . TYR A 1 207 ? 19.438 -9.492 -2.771 1 98.62 207 TYR A N 1
ATOM 1570 C CA . TYR A 1 207 ? 18.797 -10.797 -2.807 1 98.62 207 TYR A CA 1
ATOM 1571 C C . TYR A 1 207 ? 17.594 -10.781 -3.738 1 98.62 207 TYR A C 1
ATOM 1573 O O . TYR A 1 207 ? 17.438 -11.664 -4.586 1 98.62 207 TYR A O 1
ATOM 1581 N N . ARG A 1 208 ? 16.75 -9.781 -3.543 1 98.56 208 ARG A N 1
ATOM 1582 C CA . ARG A 1 208 ? 15.5 -9.75 -4.281 1 98.56 208 ARG A CA 1
ATOM 1583 C C . ARG A 1 208 ? 15.742 -9.609 -5.781 1 98.56 208 ARG A C 1
ATOM 1585 O O . ARG A 1 208 ? 15.133 -10.32 -6.586 1 98.56 208 ARG A O 1
ATOM 1592 N N . TRP A 1 209 ? 16.625 -8.703 -6.117 1 98.56 209 TRP A N 1
ATOM 1593 C CA . TRP A 1 209 ? 16.922 -8.5 -7.527 1 98.56 209 TRP A CA 1
ATOM 1594 C C . TRP A 1 209 ? 17.547 -9.758 -8.141 1 98.56 209 TRP A C 1
ATOM 1596 O O . TRP A 1 209 ? 17.141 -10.18 -9.227 1 98.56 209 TRP A O 1
ATOM 1606 N N . HIS A 1 210 ? 18.453 -10.352 -7.391 1 98.62 210 HIS A N 1
ATOM 1607 C CA . HIS A 1 210 ? 19.062 -11.594 -7.84 1 98.62 210 HIS A CA 1
ATOM 1608 C C . HIS A 1 210 ? 18.016 -12.68 -8.047 1 98.62 210 HIS A C 1
ATOM 1610 O O . HIS A 1 210 ? 18.047 -13.398 -9.047 1 98.62 210 HIS A O 1
ATOM 1616 N N . SER A 1 211 ? 17.094 -12.766 -7.16 1 98.19 211 SER A N 1
ATOM 1617 C CA . SER A 1 211 ? 16.031 -13.758 -7.219 1 98.19 211 SER A CA 1
ATOM 1618 C C . SER A 1 211 ? 15.188 -13.594 -8.484 1 98.19 211 SER A C 1
ATOM 1620 O O . SER A 1 211 ? 14.773 -14.578 -9.094 1 98.19 211 SER A O 1
ATOM 1622 N N . LEU A 1 212 ? 14.992 -12.336 -8.922 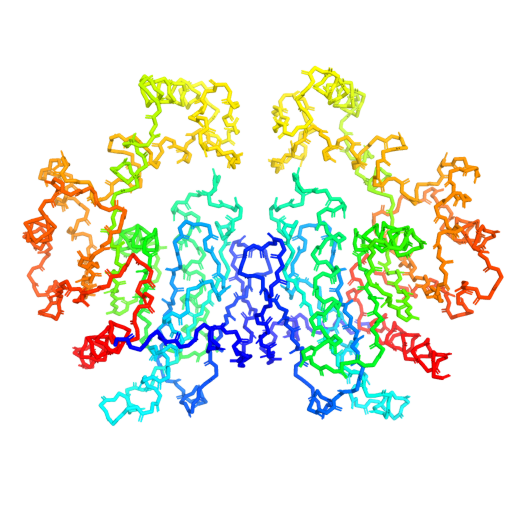1 97.75 212 LEU A N 1
ATOM 1623 C CA . LEU A 1 212 ? 14.078 -12.008 -10.016 1 97.75 212 LEU A CA 1
ATOM 1624 C C . LEU A 1 212 ? 14.742 -12.258 -11.367 1 97.75 212 LEU A C 1
ATOM 1626 O O . LEU A 1 212 ? 14.086 -12.719 -12.305 1 97.75 212 LEU A O 1
ATOM 1630 N N . VAL A 1 213 ? 16.109 -12.039 -11.477 1 97.94 213 VAL A N 1
ATOM 1631 C CA . VAL A 1 213 ? 16.625 -11.906 -12.836 1 97.94 213 VAL A CA 1
ATOM 1632 C C . VAL A 1 213 ? 17.672 -12.992 -13.094 1 97.94 213 VAL A C 1
ATOM 1634 O O . VAL A 1 213 ? 18.156 -13.133 -14.219 1 97.94 213 VAL A O 1
ATOM 1637 N N . SER A 1 214 ? 18.047 -13.766 -12.062 1 97.94 214 SER A N 1
ATOM 1638 C CA . SER A 1 214 ? 19.109 -14.758 -12.234 1 97.94 214 SER A CA 1
ATOM 1639 C C . SER A 1 214 ? 18.547 -16.109 -12.625 1 97.94 214 SER A C 1
ATOM 1641 O O . SER A 1 214 ? 17.422 -16.469 -12.227 1 97.94 214 SER A O 1
ATOM 1643 N N . PHE A 1 215 ? 19.344 -16.844 -13.328 1 97.12 215 PHE A N 1
ATOM 1644 C CA . PHE A 1 215 ? 19.031 -18.25 -13.586 1 97.12 215 PHE A CA 1
ATOM 1645 C C . PHE A 1 215 ? 18.984 -19.047 -12.289 1 97.12 215 PHE A C 1
ATOM 1647 O O . PHE A 1 215 ? 19.906 -18.969 -11.477 1 97.12 215 PHE A O 1
ATOM 1654 N N . ASN A 1 216 ? 17.828 -19.656 -12.109 1 95.06 216 ASN A N 1
ATOM 1655 C CA . ASN A 1 216 ? 17.641 -20.516 -10.953 1 95.06 216 ASN A CA 1
ATOM 1656 C C . ASN A 1 216 ? 17.516 -19.719 -9.664 1 95.06 216 ASN A C 1
ATOM 1658 O O . ASN A 1 216 ? 17.75 -20.25 -8.57 1 95.06 216 ASN A O 1
ATOM 1662 N N . GLY A 1 217 ? 17.281 -18.438 -9.766 1 94.44 217 GLY A N 1
ATOM 1663 C CA . GLY A 1 217 ? 16.938 -17.656 -8.586 1 94.44 217 GLY A CA 1
ATOM 1664 C C . GLY A 1 217 ? 15.688 -18.141 -7.883 1 94.44 217 GLY A C 1
ATOM 1665 O O . GLY A 1 217 ? 14.938 -18.953 -8.43 1 94.44 217 GLY A O 1
ATOM 1666 N N . ASP A 1 218 ? 15.422 -17.672 -6.715 1 95.69 218 ASP A N 1
ATOM 1667 C CA . ASP A 1 218 ? 14.312 -18.172 -5.898 1 95.69 218 ASP A CA 1
ATOM 1668 C C . ASP A 1 218 ? 12.969 -17.891 -6.566 1 95.69 218 ASP A C 1
ATOM 1670 O O . ASP A 1 218 ? 12.008 -18.625 -6.352 1 95.69 218 ASP A O 1
ATOM 1674 N N . ASP A 1 219 ? 12.898 -16.875 -7.461 1 97.25 219 ASP A N 1
ATOM 1675 C CA . ASP A 1 219 ? 11.664 -16.531 -8.156 1 97.25 219 ASP A CA 1
ATOM 1676 C C . ASP A 1 219 ? 11.57 -17.25 -9.5 1 97.25 219 ASP A C 1
ATOM 1678 O O . ASP A 1 219 ? 10.57 -17.141 -10.203 1 97.25 219 ASP A O 1
ATOM 1682 N N . ASP A 1 220 ? 12.594 -18.016 -9.852 1 97.69 220 ASP A N 1
ATOM 1683 C CA . ASP A 1 220 ? 12.688 -18.578 -11.195 1 97.69 220 ASP A CA 1
ATOM 1684 C C . ASP A 1 220 ? 11.945 -19.906 -11.289 1 97.69 220 ASP A C 1
ATOM 1686 O O . ASP A 1 220 ? 12.57 -20.969 -11.414 1 97.69 220 ASP A O 1
ATOM 1690 N N . PHE A 1 221 ? 10.648 -19.844 -11.406 1 98.19 221 PHE A N 1
ATOM 1691 C CA . PHE A 1 221 ? 9.828 -21.047 -11.414 1 98.19 221 PHE A CA 1
ATOM 1692 C C . PHE A 1 221 ? 9.391 -21.391 -12.828 1 98.19 221 PHE A C 1
ATOM 1694 O O . PHE A 1 221 ? 9.086 -22.547 -13.125 1 98.19 221 PHE A O 1
ATOM 1701 N N . PHE A 1 222 ? 9.352 -20.406 -13.75 1 98.19 222 PHE A N 1
ATOM 1702 C CA . PHE A 1 222 ? 8.562 -20.609 -14.961 1 98.19 222 PHE A CA 1
ATOM 1703 C C . PHE A 1 222 ? 9.414 -20.375 -16.203 1 98.19 222 PHE A C 1
ATOM 1705 O O . PHE A 1 222 ? 8.891 -20.297 -17.312 1 98.19 222 PHE A O 1
ATOM 1712 N N . SER A 1 223 ? 10.75 -20.281 -16.047 1 97.62 223 SER A N 1
ATOM 1713 C CA . SER A 1 223 ? 11.625 -20.078 -17.188 1 97.62 223 SER A CA 1
ATOM 1714 C C . SER A 1 223 ? 11.648 -21.297 -18.094 1 97.62 223 SER A C 1
ATOM 1716 O O . SER A 1 223 ? 11.656 -22.438 -17.625 1 97.62 223 SER A O 1
ATOM 1718 N N . SER A 1 224 ? 11.719 -21.094 -19.344 1 97.5 224 SER A N 1
ATOM 1719 C CA . SER A 1 224 ? 11.641 -22.141 -20.344 1 97.5 224 SER A CA 1
ATOM 1720 C C . SER A 1 224 ? 12.938 -22.953 -20.406 1 97.5 224 SER A C 1
ATOM 1722 O O . SER A 1 224 ? 12.953 -24.062 -20.938 1 97.5 224 SER A O 1
ATOM 1724 N N . ASP A 1 225 ? 14.023 -22.422 -19.859 1 97.31 225 ASP A N 1
ATOM 1725 C CA . ASP A 1 225 ? 15.328 -23.062 -19.969 1 97.31 225 ASP A CA 1
ATOM 1726 C C . ASP A 1 225 ? 15.688 -23.812 -18.703 1 97.31 225 ASP A C 1
ATOM 1728 O O . ASP A 1 225 ? 16.812 -24.312 -18.562 1 97.31 225 ASP A O 1
ATOM 1732 N N . LEU A 1 226 ? 14.75 -23.875 -17.734 1 97.69 226 LEU A N 1
ATOM 1733 C CA . LEU A 1 226 ? 15.039 -24.594 -16.5 1 97.69 226 LEU A CA 1
ATOM 1734 C C . LEU A 1 226 ? 15.141 -26.094 -16.766 1 97.69 226 LEU A C 1
ATOM 1736 O O . LEU A 1 226 ? 14.375 -26.641 -17.562 1 97.69 226 LEU A O 1
ATOM 1740 N N . PRO A 1 227 ? 16.047 -26.781 -16.094 1 97.06 227 PRO A N 1
ATOM 1741 C CA . PRO A 1 227 ? 16.141 -28.234 -16.281 1 97.06 227 PRO A CA 1
ATOM 1742 C C . PRO A 1 227 ? 14.961 -28.984 -15.672 1 97.06 227 PRO A C 1
ATOM 1744 O O . PRO A 1 227 ? 14.297 -28.469 -14.766 1 97.06 227 PRO A O 1
ATOM 1747 N N . ASP A 1 228 ? 14.766 -30.203 -16.094 1 97.12 228 ASP A N 1
ATOM 1748 C CA . ASP A 1 228 ? 13.641 -31.016 -15.656 1 97.12 228 ASP A CA 1
ATOM 1749 C C . ASP A 1 228 ? 13.68 -31.25 -14.148 1 97.12 228 ASP A C 1
ATOM 1751 O O . ASP A 1 228 ? 12.633 -31.25 -13.492 1 97.12 228 ASP A O 1
ATOM 1755 N N . GLU A 1 229 ? 14.836 -31.422 -13.688 1 97.31 229 GLU A N 1
ATOM 1756 C CA . GLU A 1 229 ? 14.977 -31.703 -12.258 1 97.31 229 GLU A CA 1
ATOM 1757 C C . GLU A 1 229 ? 14.453 -30.531 -11.422 1 97.31 229 GLU A C 1
ATOM 1759 O O . GLU A 1 229 ? 13.797 -30.75 -10.398 1 97.31 229 GLU A O 1
ATOM 1764 N N . ARG A 1 230 ? 14.734 -29.312 -11.867 1 96.81 230 ARG A N 1
ATOM 1765 C CA . ARG A 1 230 ? 14.258 -28.125 -11.172 1 96.81 230 ARG A CA 1
ATOM 1766 C C . ARG A 1 230 ? 12.742 -28.016 -11.234 1 96.81 230 ARG A C 1
ATOM 1768 O O . ARG A 1 230 ? 12.094 -27.719 -10.227 1 96.81 230 ARG A O 1
ATOM 1775 N N . LEU A 1 231 ? 12.195 -28.25 -12.344 1 97.44 231 LEU A N 1
ATOM 1776 C CA . LEU A 1 231 ? 10.742 -28.203 -12.523 1 97.44 231 LEU A CA 1
ATOM 1777 C C . LEU A 1 231 ? 10.055 -29.297 -11.711 1 97.44 231 LEU A C 1
ATOM 1779 O O . LEU A 1 231 ? 9.016 -29.047 -11.094 1 97.44 231 LEU A O 1
ATOM 1783 N N . ALA A 1 232 ? 10.633 -30.469 -11.742 1 97.69 232 ALA A N 1
ATOM 1784 C CA . ALA A 1 232 ? 10.07 -31.578 -10.969 1 97.69 232 ALA A CA 1
ATOM 1785 C C . ALA A 1 232 ? 10.039 -31.25 -9.477 1 97.69 232 ALA A C 1
ATOM 1787 O O . ALA A 1 232 ? 9.039 -31.516 -8.805 1 97.69 232 ALA A O 1
ATOM 1788 N N . ASP A 1 233 ? 11.078 -30.703 -9.031 1 97.5 233 ASP A N 1
ATOM 1789 C CA . ASP A 1 233 ? 11.164 -30.312 -7.625 1 97.5 233 ASP A CA 1
ATOM 1790 C C . ASP A 1 233 ? 10.078 -29.312 -7.262 1 97.5 233 ASP A C 1
ATOM 1792 O O . ASP A 1 233 ? 9.5 -29.375 -6.172 1 97.5 233 ASP A O 1
ATOM 1796 N N . GLU A 1 234 ? 9.812 -28.375 -8.141 1 97.5 234 GLU A N 1
ATOM 1797 C CA . GLU A 1 234 ? 8.875 -27.297 -7.855 1 97.5 234 GLU A CA 1
ATOM 1798 C C . GLU A 1 234 ? 7.43 -27.766 -8.008 1 97.5 234 GLU A C 1
ATOM 1800 O O . GLU A 1 234 ? 6.605 -27.562 -7.109 1 97.5 234 GLU A O 1
ATOM 1805 N N . TRP A 1 235 ? 7.09 -28.422 -9.078 1 98.25 235 TRP A N 1
ATOM 1806 C CA . TRP A 1 235 ? 5.703 -28.75 -9.406 1 98.25 235 TRP A CA 1
ATOM 1807 C C . TRP A 1 235 ? 5.215 -29.953 -8.602 1 98.25 235 TRP A C 1
ATOM 1809 O O . TRP A 1 235 ? 4.008 -30.141 -8.438 1 98.25 235 TRP A O 1
ATOM 1819 N N . SER A 1 236 ? 6.145 -30.75 -8.062 1 98 236 SER A N 1
ATOM 1820 C CA . SER A 1 236 ? 5.77 -31.891 -7.215 1 98 236 SER A CA 1
ATOM 1821 C C . SER A 1 236 ? 5.277 -31.422 -5.852 1 98 236 SER A C 1
ATOM 1823 O O . SER A 1 236 ? 4.723 -32.219 -5.082 1 98 236 SER A O 1
ATOM 1825 N N . GLN A 1 237 ? 5.441 -30.125 -5.574 1 98.19 237 GLN A N 1
ATOM 1826 C CA . GLN A 1 237 ? 5.086 -29.594 -4.266 1 98.19 237 GLN A CA 1
ATOM 1827 C C . GLN A 1 237 ? 3.574 -29.422 -4.141 1 98.19 237 GLN A C 1
ATOM 1829 O O . GLN A 1 237 ? 3.053 -29.266 -3.031 1 98.19 237 GLN A O 1
ATOM 1834 N N . PHE A 1 238 ? 2.869 -29.359 -5.234 1 98.44 238 PHE A N 1
ATOM 1835 C CA . PHE A 1 238 ? 1.421 -29.188 -5.168 1 98.44 238 PHE A CA 1
ATOM 1836 C C . PHE A 1 238 ? 0.756 -30.453 -4.645 1 98.44 238 PHE A C 1
ATOM 1838 O O . PHE A 1 238 ? 0.947 -31.531 -5.203 1 98.44 238 PHE A O 1
ATOM 1845 N N . THR A 1 239 ? -0.04 -30.344 -3.584 1 97.62 239 THR A N 1
ATOM 1846 C CA . THR A 1 239 ? -0.786 -31.453 -3.014 1 97.62 239 THR A CA 1
ATOM 1847 C C . THR A 1 239 ? -2.287 -31.25 -3.172 1 97.62 239 THR A C 1
ATOM 1849 O O . THR A 1 239 ? -3.088 -32.094 -2.77 1 97.62 239 THR A O 1
ATOM 1852 N N . LYS A 1 240 ? -2.678 -30.109 -3.625 1 98.56 240 LYS A N 1
ATOM 1853 C CA . LYS A 1 240 ? -4.047 -29.734 -3.961 1 98.56 240 LYS A CA 1
ATOM 1854 C C . LYS A 1 240 ? -4.172 -29.359 -5.434 1 98.56 240 LYS A C 1
ATOM 1856 O O . LYS A 1 240 ? -3.176 -29.016 -6.078 1 98.56 240 LYS A O 1
ATOM 1861 N N . PRO A 1 241 ? -5.375 -29.391 -5.996 1 98.81 241 PRO A N 1
ATOM 1862 C CA . PRO A 1 241 ? -5.555 -29.094 -7.422 1 98.81 241 PRO A CA 1
ATOM 1863 C C . PRO A 1 241 ? -5.043 -27.719 -7.809 1 98.81 241 PRO A C 1
ATOM 1865 O O . PRO A 1 241 ? -5.184 -26.766 -7.035 1 98.81 241 PRO A O 1
ATOM 1868 N N . VAL A 1 242 ? -4.48 -27.656 -9.016 1 98.88 242 VAL A N 1
ATOM 1869 C CA . VAL A 1 242 ? -3.945 -26.391 -9.523 1 98.88 242 VAL A CA 1
ATOM 1870 C C . VAL A 1 242 ? -4.484 -26.141 -10.93 1 98.88 242 VAL A C 1
ATOM 1872 O O . VAL A 1 242 ? -4.465 -27.016 -11.789 1 98.88 242 VAL A O 1
ATOM 1875 N N . LEU A 1 243 ? -5.059 -24.969 -11.133 1 98.94 243 LEU A N 1
ATOM 1876 C CA . LEU A 1 243 ? -5.508 -24.453 -12.43 1 98.94 243 LEU A CA 1
ATOM 1877 C C . LEU A 1 243 ? -4.477 -23.5 -13.023 1 98.94 243 LEU A C 1
ATOM 1879 O O . LEU A 1 243 ? -4.129 -22.5 -12.398 1 98.94 243 LEU A O 1
ATOM 1883 N N . VAL A 1 244 ? -3.986 -23.797 -14.227 1 98.94 244 VAL A N 1
ATOM 1884 C CA . VAL A 1 244 ? -2.938 -23 -14.844 1 98.94 244 VAL A CA 1
ATOM 1885 C C . VAL A 1 244 ? -3.488 -22.297 -16.094 1 98.94 244 VAL A C 1
ATOM 1887 O O . VAL A 1 244 ? -3.932 -22.969 -17.031 1 98.94 244 VAL A O 1
ATOM 1890 N N . LEU A 1 245 ? -3.404 -20.922 -16.047 1 98.88 245 LEU A N 1
ATOM 1891 C CA . LEU A 1 245 ? -4.039 -20.109 -17.094 1 98.88 245 LEU A CA 1
ATOM 1892 C C . LEU A 1 245 ? -3.059 -19.094 -17.656 1 98.88 245 LEU A C 1
ATOM 1894 O O . LEU A 1 245 ? -3.166 -17.891 -17.391 1 98.88 245 LEU A O 1
ATOM 1898 N N . PRO A 1 246 ? -2.182 -19.531 -18.578 1 98.69 246 PRO A N 1
ATOM 1899 C CA . PRO A 1 246 ? -1.375 -18.531 -19.281 1 98.69 246 PRO A CA 1
ATOM 1900 C C . PRO A 1 246 ? -2.201 -17.672 -20.234 1 98.69 246 PRO A C 1
ATOM 1902 O O . PRO A 1 246 ? -3.24 -18.109 -20.734 1 98.69 246 PRO A O 1
ATOM 1905 N N . SER A 1 247 ? -1.75 -16.438 -20.484 1 98.56 247 SER A N 1
ATOM 1906 C CA . SER A 1 247 ? -2.391 -15.531 -21.438 1 98.56 247 SER A CA 1
ATOM 1907 C C . SER A 1 247 ? -1.825 -15.719 -22.844 1 98.56 247 SER A C 1
ATOM 1909 O O . SER A 1 247 ? -0.607 -15.711 -23.031 1 98.56 247 SER A O 1
ATOM 1911 N N . GLU A 1 248 ? -2.672 -15.812 -23.766 1 97.94 248 GLU A N 1
ATOM 1912 C CA . GLU A 1 248 ? -2.271 -16.125 -25.125 1 97.94 248 GLU A CA 1
ATOM 1913 C C . GLU A 1 248 ? -1.414 -15.023 -25.734 1 97.94 248 GLU A C 1
ATOM 1915 O O . GLU A 1 248 ? -0.459 -15.297 -26.469 1 97.94 248 GLU A O 1
ATOM 1920 N N . LYS A 1 249 ? -1.762 -13.812 -25.516 1 97.88 249 LYS A N 1
ATOM 1921 C CA . LYS A 1 249 ? -1.048 -12.664 -26.078 1 97.88 249 LYS A CA 1
ATOM 1922 C C . LYS A 1 249 ? -0.262 -11.922 -25 1 97.88 249 LYS A C 1
ATOM 1924 O O . LYS A 1 249 ? -0.247 -10.695 -24.969 1 97.88 249 LYS A O 1
ATOM 1929 N N . ASP A 1 250 ? 0.305 -12.719 -24.109 1 98.25 250 ASP A N 1
ATOM 1930 C CA . ASP A 1 250 ? 1.047 -12.164 -22.984 1 98.25 250 ASP A CA 1
ATOM 1931 C C . ASP A 1 250 ? 2.303 -11.438 -23.453 1 98.25 250 ASP A C 1
ATOM 1933 O O . ASP A 1 250 ? 3.234 -12.07 -23.969 1 98.25 250 ASP A O 1
ATOM 1937 N N . GLU A 1 251 ? 2.387 -10.172 -23.234 1 97.62 251 GLU A N 1
ATOM 1938 C CA . GLU A 1 251 ? 3.502 -9.359 -23.703 1 97.62 251 GLU A CA 1
ATOM 1939 C C . GLU A 1 251 ? 4.766 -9.625 -22.891 1 97.62 251 GLU A C 1
ATOM 1941 O O . GLU A 1 251 ? 5.863 -9.227 -23.297 1 97.62 251 GLU A O 1
ATOM 1946 N N . CYS A 1 252 ? 4.633 -10.297 -21.75 1 97.44 252 CYS A N 1
ATOM 1947 C CA . CYS A 1 252 ? 5.781 -10.602 -20.906 1 97.44 252 CYS A CA 1
ATOM 1948 C C . CYS A 1 252 ? 6.48 -11.875 -21.375 1 97.44 252 CYS A C 1
ATOM 1950 O O . CYS A 1 252 ? 7.535 -12.242 -20.859 1 97.44 252 CYS A O 1
ATOM 1952 N N . VAL A 1 253 ? 5.941 -12.539 -22.312 1 98.12 253 VAL A N 1
ATOM 1953 C CA . VAL A 1 253 ? 6.516 -13.781 -22.812 1 98.12 253 VAL A CA 1
ATOM 1954 C C . VAL A 1 253 ? 7.16 -13.539 -24.172 1 98.12 253 VAL A C 1
ATOM 1956 O O . VAL A 1 253 ? 6.477 -13.18 -25.141 1 98.12 253 VAL A O 1
ATOM 1959 N N . PRO A 1 254 ? 8.445 -13.758 -24.219 1 97.19 254 PRO A N 1
ATOM 1960 C CA . PRO A 1 254 ? 9.078 -13.633 -25.531 1 97.19 254 PRO A CA 1
ATOM 1961 C C . PRO A 1 254 ? 8.414 -14.508 -26.594 1 97.19 254 PRO A C 1
ATOM 1963 O O . PRO A 1 254 ? 8.016 -15.641 -26.312 1 97.19 254 PRO A O 1
ATOM 1966 N N . LYS A 1 255 ? 8.438 -14.078 -27.797 1 95.31 255 LYS A N 1
ATOM 1967 C CA . LYS A 1 255 ? 7.746 -14.75 -28.891 1 95.31 255 LYS A CA 1
ATOM 1968 C C . LYS A 1 255 ? 8.398 -16.094 -29.219 1 95.31 255 LYS A C 1
ATOM 1970 O O . LYS A 1 255 ? 7.77 -16.969 -29.812 1 95.31 255 LYS A O 1
ATOM 1975 N N . THR A 1 256 ? 9.594 -16.25 -28.844 1 95.81 256 THR A N 1
ATOM 1976 C CA . THR A 1 256 ? 10.359 -17.453 -29.156 1 95.81 256 THR A CA 1
ATOM 1977 C C . THR A 1 256 ? 9.961 -18.609 -28.25 1 95.81 256 THR A C 1
ATOM 1979 O O . THR A 1 256 ? 10.312 -19.75 -28.5 1 95.81 256 THR A O 1
ATOM 1982 N N . ILE A 1 257 ? 9.273 -18.297 -27.219 1 97 257 ILE A N 1
ATOM 1983 C CA . ILE A 1 257 ? 8.922 -19.312 -26.234 1 97 257 ILE A CA 1
ATOM 1984 C C . ILE A 1 257 ? 7.625 -20 -26.656 1 97 257 ILE A C 1
ATOM 1986 O O . ILE A 1 257 ? 6.633 -19.344 -26.969 1 97 257 ILE A O 1
ATOM 1990 N N . ASP A 1 258 ? 7.645 -21.281 -26.688 1 97 258 ASP A N 1
ATOM 1991 C CA . ASP A 1 258 ? 6.461 -22.109 -26.906 1 97 258 ASP A CA 1
ATOM 1992 C C . ASP A 1 258 ? 5.711 -22.359 -25.609 1 97 258 ASP A C 1
ATOM 1994 O O . ASP A 1 258 ? 5.988 -23.344 -24.906 1 97 258 ASP A O 1
ATOM 1998 N N . VAL A 1 259 ? 4.703 -21.562 -25.328 1 97.19 259 VAL A N 1
ATOM 1999 C CA . VAL A 1 259 ? 4.035 -21.562 -24.031 1 97.19 259 VAL A CA 1
ATOM 2000 C C . VAL A 1 259 ? 3.299 -22.875 -23.828 1 97.19 259 VAL A C 1
ATOM 2002 O O . VAL A 1 259 ? 3.434 -23.516 -22.781 1 97.19 259 VAL A O 1
ATOM 2005 N N . PRO A 1 260 ? 2.549 -23.453 -24.812 1 96.69 260 PRO A N 1
ATOM 2006 C CA . PRO A 1 260 ? 1.885 -24.734 -24.625 1 96.69 260 PRO A CA 1
ATOM 2007 C C . PRO A 1 260 ? 2.861 -25.859 -24.281 1 96.69 260 PRO A C 1
ATOM 2009 O O . PRO A 1 260 ? 2.564 -26.703 -23.422 1 96.69 260 PRO A O 1
ATOM 2012 N N . LYS A 1 261 ? 3.947 -25.828 -24.922 1 96.81 261 LYS A N 1
ATOM 2013 C CA . LYS A 1 261 ? 4.961 -26.844 -24.625 1 96.81 261 LYS A CA 1
ATOM 2014 C C . LYS A 1 261 ? 5.469 -26.719 -23.203 1 96.81 261 LYS A C 1
ATOM 2016 O O . LYS A 1 261 ? 5.652 -27.734 -22.516 1 96.81 261 LYS A O 1
ATOM 2021 N N . ASN A 1 262 ? 5.746 -25.5 -22.766 1 96.75 262 ASN A N 1
ATOM 2022 C CA . ASN A 1 262 ? 6.195 -25.266 -21.391 1 96.75 262 ASN A CA 1
ATOM 2023 C C . ASN A 1 262 ? 5.16 -25.734 -20.375 1 96.75 262 ASN A C 1
ATOM 2025 O O . ASN A 1 262 ? 5.508 -26.391 -19.375 1 96.75 262 ASN A O 1
ATOM 2029 N N . VAL A 1 263 ? 3.9 -25.453 -20.594 1 97.69 263 VAL A N 1
ATOM 2030 C CA . VAL A 1 263 ? 2.82 -25.828 -19.688 1 97.69 263 VAL A CA 1
ATOM 2031 C C . VAL A 1 263 ? 2.699 -27.344 -19.625 1 97.69 263 VAL A C 1
ATOM 2033 O O . VAL A 1 263 ? 2.492 -27.906 -18.547 1 97.69 263 VAL A O 1
ATOM 2036 N N . ALA A 1 264 ? 2.834 -28 -20.797 1 97.19 264 ALA A N 1
ATOM 2037 C CA . ALA A 1 264 ? 2.807 -29.453 -20.828 1 97.19 264 ALA A CA 1
ATOM 2038 C C . ALA A 1 264 ? 3.934 -30.047 -19.984 1 97.19 264 ALA A C 1
ATOM 2040 O O . ALA A 1 264 ? 3.75 -31.062 -19.328 1 97.19 264 ALA A O 1
ATOM 2041 N N . ARG A 1 265 ? 5.059 -29.406 -20.062 1 96.81 265 ARG A N 1
ATOM 2042 C CA . ARG A 1 265 ? 6.195 -29.812 -19.25 1 96.81 265 ARG A CA 1
ATOM 2043 C C . ARG A 1 265 ? 5.887 -29.672 -17.766 1 96.81 265 ARG A C 1
ATOM 2045 O O . ARG A 1 265 ? 6.145 -30.594 -16.984 1 96.81 265 ARG A O 1
ATOM 2052 N N . TRP A 1 266 ? 5.332 -28.516 -17.375 1 97.94 266 TRP A N 1
ATOM 2053 C CA . TRP A 1 266 ? 4.941 -28.312 -15.977 1 97.94 266 TRP A CA 1
ATOM 2054 C C . TRP A 1 266 ? 3.994 -29.422 -15.516 1 97.94 266 TRP A C 1
ATOM 2056 O O . TRP A 1 266 ? 4.199 -30.016 -14.461 1 97.94 266 TRP A O 1
ATOM 2066 N N . LYS A 1 267 ? 3.01 -29.719 -16.312 1 98 267 LYS A N 1
ATOM 2067 C CA . LYS A 1 267 ? 1.994 -30.734 -16.016 1 98 267 LYS A CA 1
ATOM 2068 C C . LYS A 1 267 ? 2.627 -32.094 -15.773 1 98 267 LYS A C 1
ATOM 2070 O O . LYS A 1 267 ? 2.211 -32.812 -14.875 1 98 267 LYS A O 1
ATOM 2075 N N . SER A 1 268 ? 3.59 -32.406 -16.531 1 97.69 268 SER A N 1
ATOM 2076 C CA . SER A 1 268 ? 4.199 -33.719 -16.484 1 97.69 268 SER A CA 1
ATOM 2077 C C . SER A 1 268 ? 4.898 -33.938 -15.141 1 97.69 268 SER A C 1
ATOM 2079 O O . SER A 1 268 ? 5.148 -35.094 -14.75 1 97.69 268 SER A O 1
ATOM 2081 N N . PHE A 1 269 ? 5.199 -32.875 -14.43 1 97.38 269 PHE A N 1
ATOM 2082 C CA . PHE A 1 269 ? 5.914 -33 -13.164 1 97.38 269 PHE A CA 1
ATOM 2083 C C . PHE A 1 269 ? 4.961 -32.844 -11.984 1 97.38 269 PHE A C 1
ATOM 2085 O O . PHE A 1 269 ? 5.363 -33.031 -10.828 1 97.38 269 PHE A O 1
ATOM 2092 N N . CYS A 1 270 ? 3.736 -32.5 -12.25 1 96.62 270 CYS A N 1
ATOM 2093 C CA . CYS A 1 270 ? 2.717 -32.438 -11.211 1 96.62 270 CYS A CA 1
ATOM 2094 C C . CYS A 1 270 ? 2.201 -33.844 -10.867 1 96.62 270 CYS A C 1
ATOM 2096 O O . CYS A 1 270 ? 2.094 -34.688 -11.742 1 96.62 270 CYS A O 1
ATOM 2098 N N . PRO A 1 271 ? 1.896 -34.094 -9.633 1 96.69 271 PRO A N 1
ATOM 2099 C CA . PRO A 1 271 ? 1.275 -35.375 -9.305 1 96.69 271 PRO A CA 1
ATOM 2100 C C . PRO A 1 271 ? 0.002 -35.625 -10.109 1 96.69 271 PRO A C 1
ATOM 2102 O O . PRO A 1 271 ? -0.714 -34.688 -10.461 1 96.69 271 PRO A O 1
ATOM 2105 N N . PRO A 1 272 ? -0.288 -36.938 -10.336 1 95.69 272 PRO A N 1
ATOM 2106 C CA . PRO A 1 272 ? -1.485 -37.25 -11.117 1 95.69 272 PRO A CA 1
ATOM 2107 C C . PRO A 1 272 ? -2.764 -36.688 -10.492 1 95.69 272 PRO A C 1
ATOM 2109 O O . PRO A 1 272 ? -2.965 -36.812 -9.281 1 95.69 272 PRO A O 1
ATOM 2112 N N . GLY A 1 273 ? -3.564 -36 -11.234 1 95.94 273 GLY A N 1
ATOM 2113 C CA . GLY A 1 273 ? -4.863 -35.531 -10.789 1 95.94 273 GLY A CA 1
ATOM 2114 C C . GLY A 1 273 ? -4.809 -34.125 -10.203 1 95.94 273 GLY A C 1
ATOM 2115 O O . GLY A 1 273 ? -5.844 -33.531 -9.914 1 95.94 273 GLY A O 1
ATOM 2116 N N . VAL A 1 274 ? -3.617 -33.625 -10.062 1 97.75 274 VAL A N 1
ATOM 2117 C CA . VAL A 1 274 ? -3.451 -32.344 -9.383 1 97.75 274 VAL A CA 1
ATOM 2118 C C . VAL A 1 274 ? -3.572 -31.219 -10.391 1 97.75 274 VAL A C 1
ATOM 2120 O O . VAL A 1 274 ? -4.195 -30.188 -10.109 1 97.75 274 VAL A O 1
ATOM 2123 N N . PHE A 1 275 ? -2.988 -31.422 -11.57 1 98.5 275 PHE A N 1
ATOM 2124 C CA . PHE A 1 275 ? -3.078 -30.422 -12.641 1 98.5 275 PHE A CA 1
ATOM 2125 C C . PHE A 1 275 ? -4.461 -30.453 -13.281 1 98.5 275 PHE A C 1
ATOM 2127 O O . PHE A 1 275 ? -4.836 -31.422 -13.938 1 98.5 275 PHE A O 1
ATOM 2134 N N . SER A 1 276 ? -5.172 -29.422 -13.133 1 98.69 276 SER A N 1
ATOM 2135 C CA . SER A 1 276 ? -6.586 -29.391 -13.492 1 98.69 276 SER A CA 1
ATOM 2136 C C . SER A 1 276 ? -6.781 -29.562 -14.992 1 98.69 276 SER A C 1
ATOM 2138 O O . SER A 1 276 ? -6.043 -28.984 -15.797 1 98.69 276 SER A O 1
ATOM 2140 N N . GLU A 1 277 ? -7.844 -30.25 -15.391 1 97.75 277 GLU A N 1
ATOM 2141 C CA . GLU A 1 277 ? -8.195 -30.469 -16.797 1 97.75 277 GLU A CA 1
ATOM 2142 C C . GLU A 1 277 ? -8.68 -29.172 -17.438 1 97.75 277 GLU A C 1
ATOM 2144 O O . GLU A 1 277 ? -8.75 -29.062 -18.656 1 97.75 277 GLU A O 1
ATOM 2149 N N . PHE A 1 278 ? -8.984 -28.188 -16.594 1 98.44 278 PHE A N 1
ATOM 2150 C CA . PHE A 1 278 ? -9.539 -26.938 -17.094 1 98.44 278 PHE A CA 1
ATOM 2151 C C . PHE A 1 278 ? -8.422 -25.953 -17.453 1 98.44 278 PHE A C 1
ATOM 2153 O O . PHE A 1 278 ? -8.68 -24.859 -17.969 1 98.44 278 PHE A O 1
ATOM 2160 N N . SER A 1 279 ? -7.172 -26.344 -17.219 1 98.62 279 SER A N 1
ATOM 2161 C CA . SER A 1 279 ? -6.035 -25.5 -17.562 1 98.62 279 SER A CA 1
ATOM 2162 C C . SER A 1 279 ? -5.949 -25.25 -19.062 1 98.62 279 SER A C 1
ATOM 2164 O O . SER A 1 279 ? -6.328 -26.109 -19.859 1 98.62 279 SER A O 1
ATOM 2166 N N . GLY A 1 280 ? -5.539 -24.062 -19.422 1 97.19 280 GLY A N 1
ATOM 2167 C CA . GLY A 1 280 ? -5.391 -23.703 -20.828 1 97.19 280 GLY A CA 1
ATOM 2168 C C . GLY A 1 280 ? -5.105 -22.219 -21.031 1 97.19 280 GLY A C 1
ATOM 2169 O O . GLY A 1 280 ? -5.289 -21.422 -20.125 1 97.19 280 GLY A O 1
ATOM 2170 N N . SER A 1 281 ? -4.668 -21.938 -22.25 1 97.94 281 SER A N 1
ATOM 2171 C CA . SER A 1 281 ? -4.359 -20.547 -22.609 1 97.94 281 SER A CA 1
ATOM 2172 C C . SER A 1 281 ? -5.629 -19.703 -22.719 1 97.94 281 SER A C 1
ATOM 2174 O O . SER A 1 281 ? -6.605 -20.125 -23.328 1 97.94 281 SER A O 1
ATOM 2176 N N . ILE A 1 282 ? -5.605 -18.531 -22.062 1 98.75 282 ILE A N 1
ATOM 2177 C CA . ILE A 1 282 ? -6.723 -17.609 -22.172 1 98.75 282 ILE A CA 1
ATOM 2178 C C . ILE A 1 282 ? -6.738 -16.969 -23.562 1 98.75 282 ILE A C 1
ATOM 2180 O O . ILE A 1 282 ? -5.855 -16.188 -23.891 1 98.75 282 ILE A O 1
ATOM 2184 N N . PRO A 1 283 ? -7.754 -17.266 -24.312 1 98.31 283 PRO A N 1
ATOM 2185 C CA . PRO A 1 283 ? -7.742 -16.781 -25.703 1 98.31 283 PRO A CA 1
ATOM 2186 C C . PRO A 1 283 ? -7.734 -15.258 -25.781 1 98.31 283 PRO A C 1
ATOM 2188 O O . PRO A 1 283 ? -8.586 -14.594 -25.188 1 98.31 283 PRO A O 1
ATOM 2191 N N . GLY A 1 284 ? -6.797 -14.719 -26.469 1 97.75 284 GLY A N 1
ATOM 2192 C CA . GLY A 1 284 ? -6.758 -13.305 -26.812 1 97.75 284 GLY A CA 1
ATOM 2193 C C . GLY A 1 284 ? -6.332 -12.422 -25.656 1 97.75 284 GLY A C 1
ATOM 2194 O O . GLY A 1 284 ? -6.301 -11.195 -25.766 1 97.75 284 GLY A O 1
ATOM 2195 N N . ALA A 1 285 ? -5.914 -12.984 -24.562 1 98.31 285 ALA A N 1
ATOM 2196 C CA . ALA A 1 285 ? -5.691 -12.211 -23.344 1 98.31 285 ALA A CA 1
ATOM 2197 C C . ALA A 1 285 ? -4.289 -11.609 -23.328 1 98.31 285 ALA A C 1
ATOM 2199 O O . ALA A 1 285 ? -3.32 -12.266 -23.719 1 98.31 285 ALA A O 1
ATOM 2200 N N . SER A 1 286 ? -4.219 -10.367 -22.906 1 98 286 SER A N 1
ATOM 2201 C CA . SER A 1 286 ? -2.957 -9.758 -22.5 1 98 286 SER A CA 1
ATOM 2202 C C . SER A 1 286 ? -2.502 -10.273 -21.141 1 98 286 SER A C 1
ATOM 2204 O O . SER A 1 286 ? -3.203 -11.07 -20.5 1 98 286 SER A O 1
ATOM 2206 N N . HIS A 1 287 ? -1.333 -9.898 -20.688 1 97.69 287 HIS A N 1
ATOM 2207 C CA . HIS A 1 287 ? -0.787 -10.336 -19.406 1 97.69 287 HIS A CA 1
ATOM 2208 C C . HIS A 1 287 ? -1.777 -10.086 -18.266 1 97.69 287 HIS A C 1
ATOM 2210 O O . HIS A 1 287 ? -1.981 -10.953 -17.422 1 97.69 287 HIS A O 1
ATOM 2216 N N . ALA A 1 288 ? -2.43 -8.938 -18.25 1 95.94 288 ALA A N 1
ATOM 2217 C CA . ALA A 1 288 ? -3.33 -8.562 -17.156 1 95.94 288 ALA A CA 1
ATOM 2218 C C . ALA A 1 288 ? -4.781 -8.867 -17.516 1 95.94 288 ALA A C 1
ATOM 2220 O O . ALA A 1 288 ? -5.703 -8.375 -16.859 1 95.94 288 ALA A O 1
ATOM 2221 N N . VAL A 1 289 ? -5.027 -9.57 -18.562 1 97.81 289 VAL A N 1
ATOM 2222 C CA . VAL A 1 289 ? -6.355 -10.008 -18.969 1 97.81 289 VAL A CA 1
ATOM 2223 C C . VAL A 1 289 ? -7.277 -8.797 -19.094 1 97.81 289 VAL A C 1
ATOM 2225 O O . VAL A 1 289 ? -8.359 -8.773 -18.5 1 97.81 289 VAL A O 1
ATOM 2228 N N . GLU A 1 290 ? -6.918 -7.883 -19.875 1 95.19 290 GLU A N 1
ATOM 2229 C CA . GLU A 1 290 ? -7.645 -6.621 -19.969 1 95.19 290 GLU A CA 1
ATOM 2230 C C . GLU A 1 290 ? -8.891 -6.766 -20.844 1 95.19 290 GLU A C 1
ATOM 2232 O O . GLU A 1 290 ? -9.852 -6.012 -20.703 1 95.19 290 GLU A O 1
ATOM 2237 N N . GLN A 1 291 ? -8.945 -7.742 -21.734 1 95.81 291 GLN A N 1
ATOM 2238 C CA . GLN A 1 291 ? -10.016 -7.91 -22.703 1 95.81 291 GLN A CA 1
ATOM 2239 C C . GLN A 1 291 ? -11.266 -8.492 -22.062 1 95.81 291 GLN A C 1
ATOM 2241 O O . GLN A 1 291 ? -11.219 -9.547 -21.438 1 95.81 291 GLN A O 1
ATOM 2246 N N . PRO A 1 292 ? -12.414 -7.848 -22.25 1 95.5 292 PRO A N 1
ATOM 2247 C CA . PRO A 1 292 ? -13.648 -8.273 -21.578 1 95.5 292 PRO A CA 1
ATOM 2248 C C . PRO A 1 292 ? -13.984 -9.742 -21.859 1 95.5 292 PRO A C 1
ATOM 2250 O O . PRO A 1 292 ? -14.344 -10.477 -20.938 1 95.5 292 PRO A O 1
ATOM 2253 N N . ASP A 1 293 ? -13.844 -10.148 -23.094 1 97.25 293 ASP A N 1
ATOM 2254 C CA . ASP A 1 293 ? -14.156 -11.531 -23.438 1 97.25 293 ASP A CA 1
ATOM 2255 C C . ASP A 1 293 ? -13.227 -12.5 -22.734 1 97.25 293 ASP A C 1
ATOM 2257 O O . ASP A 1 293 ? -13.648 -13.578 -22.312 1 97.25 293 ASP A O 1
ATOM 2261 N N . ALA A 1 294 ? -11.953 -12.133 -22.641 1 98.19 294 ALA A N 1
ATOM 2262 C CA . ALA A 1 294 ? -10.977 -12.953 -21.922 1 98.19 294 ALA A CA 1
ATOM 2263 C C . ALA A 1 294 ? -11.328 -13.062 -20.453 1 98.19 294 ALA A C 1
ATOM 2265 O O . ALA A 1 294 ? -11.18 -14.125 -19.844 1 98.19 294 ALA A O 1
ATOM 2266 N N . GLN A 1 295 ? -11.789 -11.953 -19.859 1 98 295 GLN A N 1
ATOM 2267 C CA . GLN A 1 295 ? -12.172 -11.953 -18.453 1 98 295 GLN A CA 1
ATOM 2268 C C . GLN A 1 295 ? -13.336 -12.906 -18.203 1 98 295 GLN A C 1
ATOM 2270 O O . GLN A 1 295 ? -13.328 -13.656 -17.219 1 98 295 GLN A O 1
ATOM 2275 N N . LEU A 1 296 ? -14.289 -12.898 -19.078 1 97.62 296 LEU A N 1
ATOM 2276 C CA . LEU A 1 296 ? -15.43 -13.789 -18.938 1 97.62 296 LEU A CA 1
ATOM 2277 C C . LEU A 1 296 ? -15 -15.25 -19.109 1 97.62 296 LEU A C 1
ATOM 2279 O O . LEU A 1 296 ? -15.508 -16.125 -18.406 1 97.62 296 LEU A O 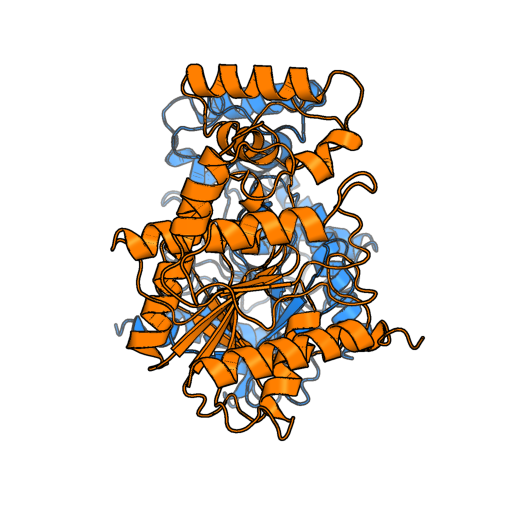1
ATOM 2283 N N . TRP A 1 297 ? -14.102 -15.461 -20.047 1 98.38 297 TRP A N 1
ATOM 2284 C CA . TRP A 1 297 ? -13.57 -16.812 -20.25 1 98.38 297 TRP A CA 1
ATOM 2285 C C . TRP A 1 297 ? -12.891 -17.312 -18.984 1 98.38 297 TRP A C 1
ATOM 2287 O O . TRP A 1 297 ? -13.133 -18.438 -18.547 1 98.38 297 TRP A O 1
ATOM 2297 N N . VAL A 1 298 ? -12.047 -16.469 -18.359 1 98.62 298 VAL A N 1
ATOM 2298 C CA . VAL A 1 298 ? -11.359 -16.828 -17.109 1 98.62 298 VAL A CA 1
ATOM 2299 C C . VAL A 1 298 ? -12.391 -17.125 -16.016 1 98.62 298 VAL A C 1
ATOM 2301 O O . VAL A 1 298 ? -12.258 -18.094 -15.281 1 98.62 298 VAL A O 1
ATOM 2304 N N . ALA A 1 299 ? -13.414 -16.25 -15.914 1 98.38 299 ALA A N 1
ATOM 2305 C CA . ALA A 1 299 ? -14.453 -16.453 -14.906 1 98.38 299 ALA A CA 1
ATOM 2306 C C . ALA A 1 299 ? -15.117 -17.828 -15.062 1 98.38 299 ALA A C 1
ATOM 2308 O O . ALA A 1 299 ? -15.375 -18.516 -14.07 1 98.38 299 ALA A O 1
ATOM 2309 N N . ASP A 1 300 ? -15.328 -18.188 -16.266 1 98.19 300 ASP A N 1
ATOM 2310 C CA . ASP A 1 300 ? -15.93 -19.484 -16.547 1 98.19 300 ASP A CA 1
ATOM 2311 C C . ASP A 1 300 ? -15.016 -20.625 -16.109 1 98.19 300 ASP A C 1
ATOM 2313 O O . ASP A 1 300 ? -15.469 -21.594 -15.477 1 98.19 300 ASP A O 1
ATOM 2317 N N . ARG A 1 301 ? -13.734 -20.562 -16.406 1 98.62 301 ARG A N 1
ATOM 2318 C CA . ARG A 1 301 ? -12.766 -21.594 -16.047 1 98.62 301 ARG A CA 1
ATOM 2319 C C . ARG A 1 301 ? -12.617 -21.688 -14.523 1 98.62 301 ARG A C 1
ATOM 2321 O O . ARG A 1 301 ? -12.531 -22.781 -13.969 1 98.62 301 ARG A O 1
ATOM 2328 N N . VAL A 1 302 ? -12.578 -20.516 -13.898 1 98.81 302 VAL A N 1
ATOM 2329 C CA . VAL A 1 302 ? -12.484 -20.453 -12.438 1 98.81 302 VAL A CA 1
ATOM 2330 C C . VAL A 1 302 ? -13.711 -21.125 -11.82 1 98.81 302 VAL A C 1
ATOM 2332 O O . VAL A 1 302 ? -13.578 -21.922 -10.883 1 98.81 302 VAL A O 1
ATOM 2335 N N . THR A 1 303 ? -14.891 -20.859 -12.367 1 98.62 303 THR A N 1
ATOM 2336 C CA . THR A 1 303 ? -16.125 -21.438 -11.875 1 98.62 303 THR A CA 1
ATOM 2337 C C . THR A 1 303 ? -16.094 -22.969 -11.984 1 98.62 303 THR A C 1
ATOM 2339 O O . THR A 1 303 ? -16.391 -23.672 -11.016 1 98.62 303 THR A O 1
ATOM 2342 N N . LYS A 1 304 ? -15.648 -23.484 -13.125 1 98.62 304 LYS A N 1
ATOM 2343 C CA . LYS A 1 304 ? -15.555 -24.922 -13.336 1 98.62 304 LYS A CA 1
ATOM 2344 C C . LYS A 1 304 ? -14.555 -25.562 -12.367 1 98.62 304 LYS A C 1
ATOM 2346 O O . LYS A 1 304 ? -14.828 -26.609 -11.797 1 98.62 304 LYS A O 1
ATOM 2351 N N . PHE A 1 305 ? -13.5 -24.938 -12.164 1 98.88 305 PHE A N 1
ATOM 2352 C CA . PHE A 1 305 ? -12.477 -25.422 -11.25 1 98.88 305 PHE A CA 1
ATOM 2353 C C . PHE A 1 305 ? -13.008 -25.469 -9.82 1 98.88 305 PHE A C 1
ATOM 2355 O O . PHE A 1 305 ? -12.867 -26.484 -9.133 1 98.88 305 PHE A O 1
ATOM 2362 N N . LEU A 1 306 ? -13.617 -24.312 -9.367 1 98.75 306 LEU A N 1
ATOM 2363 C CA . LEU A 1 306 ? -14.156 -24.25 -8.016 1 98.75 306 LEU A CA 1
ATOM 2364 C C . LEU A 1 306 ? -15.227 -25.328 -7.805 1 98.75 306 LEU A C 1
ATOM 2366 O O . LEU A 1 306 ? -15.297 -25.938 -6.734 1 98.75 306 LEU A O 1
ATOM 2370 N N . LYS A 1 307 ? -16.047 -25.641 -8.836 1 98.12 307 LYS A N 1
ATOM 2371 C CA . LYS A 1 307 ? -17.047 -26.688 -8.773 1 98.12 307 LYS A CA 1
ATOM 2372 C C . LYS A 1 307 ? -16.406 -28.062 -8.586 1 98.12 307 LYS A C 1
ATOM 2374 O O . LYS A 1 307 ? -16.922 -28.906 -7.855 1 98.12 307 LYS A O 1
ATOM 2379 N N . SER A 1 308 ? -15.281 -28.188 -9.211 1 98.19 308 SER A N 1
ATOM 2380 C CA . SER A 1 308 ? -14.602 -29.484 -9.172 1 98.19 308 SER A CA 1
ATOM 2381 C C . SER A 1 308 ? -14 -29.75 -7.789 1 98.19 308 SER A C 1
ATOM 2383 O O . SER A 1 308 ? -13.617 -30.875 -7.48 1 98.19 308 SER A O 1
ATOM 2385 N N . LEU A 1 309 ? -13.922 -28.719 -6.961 1 97.44 309 LEU A N 1
ATOM 2386 C CA . LEU A 1 309 ? -13.344 -28.859 -5.629 1 97.44 309 LEU A CA 1
ATOM 2387 C C . LEU A 1 309 ? -14.406 -29.281 -4.613 1 97.44 309 LEU A C 1
ATOM 2389 O O . LEU A 1 309 ? -14.094 -29.5 -3.443 1 97.44 309 LEU A O 1
ATOM 2393 N N . GLU A 1 310 ? -15.703 -29.25 -4.996 1 89.69 310 GLU A N 1
ATOM 2394 C CA . GLU A 1 310 ? -16.812 -29.625 -4.113 1 89.69 310 GLU A CA 1
ATOM 2395 C C . GLU A 1 310 ? -16.844 -31.141 -3.9 1 89.69 310 GLU A C 1
ATOM 2397 O O . GLU A 1 310 ? -16.453 -31.906 -4.785 1 89.69 310 GLU A O 1
ATOM 2402 N N . MET B 1 1 ? -10.68 3.613 33.031 1 20.44 1 MET B N 1
ATOM 2403 C CA . MET B 1 1 ? -10.047 4.172 31.828 1 20.44 1 MET B CA 1
ATOM 2404 C C . MET B 1 1 ? -10.148 3.205 30.656 1 20.44 1 MET B C 1
ATOM 2406 O O . MET B 1 1 ? -9.5 2.16 30.641 1 20.44 1 MET B O 1
ATOM 2410 N N . THR B 1 2 ? -11.328 3.004 30.141 1 23.84 2 THR B N 1
ATOM 2411 C CA . THR B 1 2 ? -11.727 1.809 29.406 1 23.84 2 THR B CA 1
ATOM 2412 C C . THR B 1 2 ? -11.031 1.745 28.047 1 23.84 2 THR B C 1
ATOM 2414 O O . THR B 1 2 ? -11.148 2.67 27.234 1 23.84 2 THR B O 1
ATOM 2417 N N . ALA B 1 3 ? -9.984 1.052 27.969 1 33.69 3 ALA B N 1
ATOM 2418 C CA . ALA B 1 3 ? -9.305 0.709 26.719 1 33.69 3 ALA B CA 1
ATOM 2419 C C . ALA B 1 3 ? -10.312 0.522 25.594 1 33.69 3 ALA B C 1
ATOM 2421 O O . ALA B 1 3 ? -11.328 -0.155 25.766 1 33.69 3 ALA B O 1
ATOM 2422 N N . VAL B 1 4 ? -10.508 1.592 24.75 1 37.72 4 VAL B N 1
ATOM 2423 C CA . VAL B 1 4 ? -11.25 1.144 23.562 1 37.72 4 VAL B CA 1
ATOM 2424 C C . VAL B 1 4 ? -10.969 -0.336 23.312 1 37.72 4 VAL B C 1
ATOM 2426 O O . VAL B 1 4 ? -9.812 -0.752 23.25 1 37.72 4 VAL B O 1
ATOM 2429 N N . PRO B 1 5 ? -11.742 -1.183 23.5 1 38.88 5 PRO B N 1
ATOM 2430 C CA . PRO B 1 5 ? -11.383 -2.602 23.422 1 38.88 5 PRO B CA 1
ATOM 2431 C C . PRO B 1 5 ? -10.602 -2.949 22.172 1 38.88 5 PRO B C 1
ATOM 2433 O O . PRO B 1 5 ? -10.938 -2.482 21.078 1 38.88 5 PRO B O 1
ATOM 2436 N N . GLU B 1 6 ? -9.273 -3.266 22.328 1 46.62 6 GLU B N 1
ATOM 2437 C CA . GLU B 1 6 ? -8.445 -3.865 21.281 1 46.62 6 GLU B CA 1
ATOM 2438 C C . GLU B 1 6 ? -9.305 -4.496 20.188 1 46.62 6 GLU B C 1
ATOM 2440 O O . GLU B 1 6 ? -8.93 -4.496 19.016 1 46.62 6 GLU B O 1
ATOM 2445 N N . ASN B 1 7 ? -10.602 -4.738 20.562 1 48.62 7 ASN B N 1
ATOM 2446 C CA . ASN B 1 7 ? -11.539 -5.488 19.734 1 48.62 7 ASN B CA 1
ATOM 2447 C C . ASN B 1 7 ? -12.148 -4.617 18.641 1 48.62 7 ASN B C 1
ATOM 2449 O O . ASN B 1 7 ? -12.438 -5.098 17.547 1 48.62 7 ASN B O 1
ATOM 2453 N N . ARG B 1 8 ? -12.344 -3.357 18.859 1 52.41 8 ARG B N 1
ATOM 2454 C CA . ARG B 1 8 ? -12.992 -2.506 17.859 1 52.41 8 ARG B CA 1
ATOM 2455 C C . ARG B 1 8 ? -12.039 -2.191 16.703 1 52.41 8 ARG B C 1
ATOM 2457 O O . ARG B 1 8 ? -12.469 -2.07 15.562 1 52.41 8 ARG B O 1
ATOM 2464 N N . LEU B 1 9 ? -10.719 -2.201 17 1 64.62 9 LEU B N 1
ATOM 2465 C CA . LEU B 1 9 ? -9.734 -1.88 15.977 1 64.62 9 LEU B CA 1
ATOM 2466 C C . LEU B 1 9 ? -9.641 -2.998 14.945 1 64.62 9 LEU B C 1
ATOM 2468 O O . LEU B 1 9 ? -9.227 -2.764 13.805 1 64.62 9 LEU B O 1
ATOM 2472 N N . LYS B 1 10 ? -10.289 -4.121 15.359 1 80.94 10 LYS B N 1
ATOM 2473 C CA . LYS B 1 10 ? -10.141 -5.266 14.469 1 80.94 10 LYS B CA 1
ATOM 2474 C C . LYS B 1 10 ? -11.477 -5.637 13.82 1 80.94 10 LYS B C 1
ATOM 2476 O O . LYS B 1 10 ? -11.539 -6.566 13.016 1 80.94 10 LYS B O 1
ATOM 2481 N N . ALA B 1 11 ? -12.422 -4.77 14.148 1 90.88 11 ALA B N 1
ATOM 2482 C CA . ALA B 1 11 ? -13.727 -5.074 13.555 1 90.88 11 ALA B CA 1
ATOM 2483 C C . ALA B 1 11 ? -13.75 -4.711 12.07 1 90.88 11 ALA B C 1
ATOM 2485 O O . ALA B 1 11 ? -13.211 -3.672 11.672 1 90.88 11 ALA B O 1
ATOM 2486 N N . PRO B 1 12 ? -14.367 -5.602 11.305 1 95.62 12 PRO B N 1
ATOM 2487 C CA . PRO B 1 12 ? -14.5 -5.262 9.883 1 95.62 12 PRO B CA 1
ATOM 2488 C C . PRO B 1 12 ? -15.336 -4.004 9.656 1 95.62 12 PRO B C 1
ATOM 2490 O O . PRO B 1 12 ? -16.188 -3.664 10.477 1 95.62 12 PRO B O 1
ATOM 2493 N N . PHE B 1 13 ? -15.07 -3.289 8.609 1 96.81 13 PHE B N 1
ATOM 2494 C CA . PHE B 1 13 ? -15.836 -2.098 8.258 1 96.81 13 PHE B CA 1
ATOM 2495 C C . PHE B 1 13 ? -15.938 -1.953 6.742 1 96.81 13 PHE B C 1
ATOM 2497 O O . PHE B 1 13 ? -15.125 -2.508 6 1 96.81 13 PHE B O 1
ATOM 2504 N N . SER B 1 14 ? -16.922 -1.209 6.258 1 97.25 14 SER B N 1
ATOM 2505 C CA . SER B 1 14 ? -17.219 -1.084 4.832 1 97.25 14 SER B CA 1
ATOM 2506 C C . SER B 1 14 ? -16.641 0.207 4.262 1 97.25 14 SER B C 1
ATOM 2508 O O . SER B 1 14 ? -16.672 1.253 4.914 1 97.25 14 SER B O 1
ATOM 2510 N N . VAL B 1 15 ? -16.109 0.114 3.066 1 98.38 15 VAL B N 1
ATOM 2511 C CA . VAL B 1 15 ? -15.68 1.304 2.336 1 98.38 15 VAL B CA 1
ATOM 2512 C C . VAL B 1 15 ? -16.125 1.207 0.881 1 98.38 15 VAL B C 1
ATOM 2514 O O . VAL B 1 15 ? -16.391 0.112 0.377 1 98.38 15 VAL B O 1
ATOM 2517 N N . ILE B 1 16 ? -16.312 2.338 0.283 1 98 16 ILE B N 1
ATOM 2518 C CA . ILE B 1 16 ? -16.422 2.447 -1.168 1 98 16 ILE B CA 1
ATOM 2519 C C . ILE B 1 16 ? -15.062 2.83 -1.759 1 98 16 ILE B C 1
ATOM 2521 O O . ILE B 1 16 ? -14.453 3.814 -1.337 1 98 16 ILE B O 1
ATOM 2525 N N . VAL B 1 17 ? -14.602 2.021 -2.652 1 98 17 VAL B N 1
ATOM 2526 C CA . VAL B 1 17 ? -13.336 2.277 -3.33 1 98 17 VAL B CA 1
ATOM 2527 C C . VAL B 1 17 ? -13.57 3.135 -4.57 1 98 17 VAL B C 1
ATOM 2529 O O . VAL B 1 17 ? -14.414 2.803 -5.41 1 98 17 VAL B O 1
ATOM 2532 N N . HIS B 1 18 ? -12.875 4.258 -4.68 1 97.38 18 HIS B N 1
ATOM 2533 C CA . HIS B 1 18 ? -12.969 5.16 -5.824 1 97.38 18 HIS B CA 1
ATOM 2534 C C . HIS B 1 18 ? -11.656 5.203 -6.594 1 97.38 18 HIS B C 1
ATOM 2536 O O . HIS B 1 18 ? -10.727 5.926 -6.215 1 97.38 18 HIS B O 1
ATOM 2542 N N . PRO B 1 19 ? -11.539 4.41 -7.652 1 96.69 19 PRO B N 1
ATOM 2543 C CA . PRO B 1 19 ? -10.391 4.625 -8.531 1 96.69 19 PRO B CA 1
ATOM 2544 C C . PRO B 1 19 ? -10.398 6 -9.195 1 96.69 19 PRO B C 1
ATOM 2546 O O . PRO B 1 19 ? -11.461 6.496 -9.57 1 96.69 19 PRO B O 1
ATOM 2549 N N . PHE B 1 20 ? -9.266 6.668 -9.25 1 96.56 20 PHE B N 1
ATOM 2550 C CA . PHE B 1 20 ? -9.203 7.984 -9.875 1 96.56 20 PHE B CA 1
ATOM 2551 C C . PHE B 1 20 ? -7.852 8.211 -10.531 1 96.56 20 PHE B C 1
ATOM 2553 O O . PHE B 1 20 ? -6.875 7.531 -10.211 1 96.56 20 PHE B O 1
ATOM 2560 N N . ASP B 1 21 ? -7.777 9.102 -11.477 1 95.19 21 ASP B N 1
ATOM 2561 C CA . ASP B 1 21 ? -6.531 9.43 -12.164 1 95.19 21 ASP B CA 1
ATOM 2562 C C . ASP B 1 21 ? -5.609 10.25 -11.258 1 95.19 21 ASP B C 1
ATOM 2564 O O . ASP B 1 21 ? -6.043 11.227 -10.641 1 95.19 21 ASP B O 1
ATOM 2568 N N . SER B 1 22 ? -4.465 9.836 -11.047 1 96.06 22 SER B N 1
ATOM 2569 C CA . SER B 1 22 ? -3.43 10.461 -10.227 1 96.06 22 SER B CA 1
ATOM 2570 C C . SER B 1 22 ? -2.041 10.188 -10.797 1 96.06 22 SER B C 1
ATOM 2572 O O . SER B 1 22 ? -1.88 9.344 -11.68 1 96.06 22 SER B O 1
ATOM 2574 N N . PRO B 1 23 ? -1.013 10.969 -10.469 1 95.56 23 PRO B N 1
ATOM 2575 C CA . PRO B 1 23 ? 0.354 10.617 -10.859 1 95.56 23 PRO B CA 1
ATOM 2576 C C . PRO B 1 23 ? 0.762 9.227 -10.398 1 95.56 23 PRO B C 1
ATOM 2578 O O . PRO B 1 23 ? 1.606 8.578 -11.023 1 95.56 23 PRO B O 1
ATOM 2581 N N . THR B 1 24 ? 0.172 8.789 -9.305 1 94.12 24 THR B N 1
ATOM 2582 C CA . THR B 1 24 ? 0.412 7.434 -8.812 1 94.12 24 THR B CA 1
ATOM 2583 C C . THR B 1 24 ? -0.495 6.434 -9.523 1 94.12 24 THR B C 1
ATOM 2585 O O . THR B 1 24 ? -1.719 6.586 -9.523 1 94.12 24 THR B O 1
ATOM 2588 N N . ARG B 1 25 ? 0.131 5.406 -10.039 1 90.38 25 ARG B N 1
ATOM 2589 C CA . ARG B 1 25 ? -0.612 4.41 -10.805 1 90.38 25 ARG B CA 1
ATOM 2590 C C . ARG B 1 25 ? -1.584 3.645 -9.914 1 90.38 25 ARG B C 1
ATOM 2592 O O . ARG B 1 25 ? -1.259 3.316 -8.773 1 90.38 25 ARG B O 1
ATOM 2599 N N . HIS B 1 26 ? -2.822 3.406 -10.422 1 91.88 26 HIS B N 1
ATOM 2600 C CA . HIS B 1 26 ? -3.861 2.613 -9.773 1 91.88 26 HIS B CA 1
ATOM 2601 C C . HIS B 1 26 ? -4.27 3.221 -8.438 1 91.88 26 HIS B C 1
ATOM 2603 O O . HIS B 1 26 ? -4.449 2.5 -7.453 1 91.88 26 HIS B O 1
ATOM 2609 N N . SER B 1 27 ? -4.328 4.547 -8.453 1 94.31 27 SER B N 1
ATOM 2610 C CA . SER B 1 27 ? -4.703 5.25 -7.227 1 94.31 27 SER B CA 1
ATOM 2611 C C . SER B 1 27 ? -6.168 5.016 -6.879 1 94.31 27 SER B C 1
ATOM 2613 O O . SER B 1 27 ? -7.027 5 -7.762 1 94.31 27 SER B O 1
ATOM 2615 N N . CYS B 1 28 ? -6.391 4.738 -5.621 1 96.25 28 CYS B N 1
ATOM 2616 C CA . CYS B 1 28 ? -7.742 4.582 -5.098 1 96.25 28 CYS B CA 1
ATOM 2617 C C . CYS B 1 28 ? -7.934 5.402 -3.826 1 96.25 28 CYS B C 1
ATOM 2619 O O . CYS B 1 28 ? -7.035 5.473 -2.986 1 96.25 28 CYS B O 1
ATOM 2621 N N . ALA B 1 29 ? -9.062 6.059 -3.748 1 97.88 29 ALA B N 1
ATOM 2622 C CA . ALA B 1 29 ? -9.539 6.633 -2.49 1 97.88 29 ALA B CA 1
ATOM 2623 C C . ALA B 1 29 ? -10.57 5.723 -1.829 1 97.88 29 ALA B C 1
ATOM 2625 O O . ALA B 1 29 ? -11.359 5.062 -2.514 1 97.88 29 ALA B O 1
ATOM 2626 N N . TYR B 1 30 ? -10.547 5.691 -0.536 1 98.5 30 TYR B N 1
ATOM 2627 C CA . TYR B 1 30 ? -11.461 4.863 0.242 1 98.5 30 TYR B CA 1
ATOM 2628 C C . TYR B 1 30 ? -12.43 5.723 1.048 1 98.5 30 TYR B C 1
ATOM 2630 O O . TYR B 1 30 ? -12.023 6.406 1.991 1 98.5 30 TYR B O 1
ATOM 2638 N N . GLU B 1 31 ? -13.672 5.688 0.635 1 98.44 31 GLU B N 1
ATOM 2639 C CA . GLU B 1 31 ? -14.719 6.398 1.361 1 98.44 31 GLU B CA 1
ATOM 2640 C C . GLU B 1 31 ? -15.336 5.52 2.447 1 98.44 31 GLU B C 1
ATOM 2642 O O . GLU B 1 31 ? -15.922 4.48 2.152 1 98.44 31 GLU B O 1
ATOM 2647 N N . LEU B 1 32 ? -15.141 5.895 3.711 1 98.25 32 LEU B N 1
ATOM 2648 C CA . LEU B 1 32 ? -15.742 5.137 4.805 1 98.25 32 LEU B CA 1
ATOM 2649 C C . LEU B 1 32 ? -17.266 5.156 4.711 1 98.25 32 LEU B C 1
ATOM 2651 O O . LEU B 1 32 ? -17.859 6.227 4.57 1 98.25 32 LEU B O 1
ATOM 2655 N N . VAL B 1 33 ? -17.875 4.008 4.781 1 96.81 33 VAL B N 1
ATOM 2656 C CA . VAL B 1 33 ? -19.328 3.932 4.703 1 96.81 33 VAL B CA 1
ATOM 2657 C C . VAL B 1 33 ? -19.938 4.199 6.078 1 96.81 33 VAL B C 1
ATOM 2659 O O . VAL B 1 33 ? -19.609 3.508 7.051 1 96.81 33 VAL B O 1
ATOM 2662 N N . THR B 1 34 ? -20.703 5.191 6.148 1 95.19 34 THR B N 1
ATOM 2663 C CA . THR B 1 34 ? -21.484 5.551 7.324 1 95.19 34 THR B CA 1
ATOM 2664 C C . THR B 1 34 ? -22.938 5.824 6.945 1 95.19 34 THR B C 1
ATOM 2666 O O . THR B 1 34 ? -23.312 5.691 5.781 1 95.19 34 THR B O 1
ATOM 2669 N N . ALA B 1 35 ? -23.734 6.184 7.883 1 90 35 ALA B N 1
ATOM 2670 C CA . ALA B 1 35 ? -25.141 6.5 7.637 1 90 35 ALA B CA 1
ATOM 2671 C C . ALA B 1 35 ? -25.281 7.719 6.73 1 90 35 ALA B C 1
ATOM 2673 O O . ALA B 1 35 ? -26.312 7.895 6.07 1 90 35 ALA B O 1
ATOM 2674 N N . ASN B 1 36 ? -24.234 8.516 6.602 1 86.56 36 ASN B N 1
ATOM 2675 C CA . ASN B 1 36 ? -24.328 9.781 5.879 1 86.56 36 ASN B CA 1
ATOM 2676 C C . ASN B 1 36 ? -23.516 9.734 4.578 1 86.56 36 ASN B C 1
ATOM 2678 O O . ASN B 1 36 ? -23.516 10.703 3.82 1 86.56 36 ASN B O 1
ATOM 2682 N N . SER B 1 37 ? -22.922 8.578 4.359 1 87.94 37 SER B N 1
ATOM 2683 C CA . SER B 1 37 ? -22.016 8.562 3.217 1 87.94 37 SER B CA 1
ATOM 2684 C C . SER B 1 37 ? -22.781 8.711 1.905 1 87.94 37 SER B C 1
ATOM 2686 O O . SER B 1 37 ? -22.344 9.406 0.995 1 87.94 37 SER B O 1
ATOM 2688 N N . ALA B 1 38 ? -24 8.039 2.041 1 87.06 38 ALA B N 1
ATOM 2689 C CA . ALA B 1 38 ? -24.844 8.203 0.855 1 87.06 38 ALA B CA 1
ATOM 2690 C C . ALA B 1 38 ? -25.391 9.617 0.762 1 87.06 38 ALA B C 1
ATOM 2692 O O . ALA B 1 38 ? -26.016 10.109 1.703 1 87.06 38 ALA B O 1
ATOM 2693 N N . GLY B 1 39 ? -24.953 10.477 -0.077 1 90.38 39 GLY B N 1
ATOM 2694 C CA . GLY B 1 39 ? -25.484 11.82 -0.255 1 90.38 39 GLY B CA 1
ATOM 2695 C C . GLY B 1 39 ? -24.594 12.898 0.341 1 90.38 39 GLY B C 1
ATOM 2696 O O . GLY B 1 39 ? -25 14.055 0.44 1 90.38 39 GLY B O 1
ATOM 2697 N N . ALA B 1 40 ? -23.547 12.531 0.927 1 95.94 40 ALA B N 1
ATOM 2698 C CA . ALA B 1 40 ? -22.641 13.516 1.501 1 95.94 40 ALA B CA 1
ATOM 2699 C C . ALA B 1 40 ? -22.312 14.625 0.497 1 95.94 40 ALA B C 1
ATOM 2701 O O . ALA B 1 40 ? -22.109 14.352 -0.687 1 95.94 40 ALA B O 1
ATOM 2702 N N . ARG B 1 41 ? -22.281 15.828 1.005 1 97.38 41 ARG B N 1
ATOM 2703 C CA . ARG B 1 41 ? -22.031 17 0.168 1 97.38 41 ARG B CA 1
ATOM 2704 C C . ARG B 1 41 ? -20.562 17.406 0.23 1 97.38 41 ARG B C 1
ATOM 2706 O O . ARG B 1 41 ? -20.062 18.078 -0.674 1 97.38 41 ARG B O 1
ATOM 2713 N N . HIS B 1 42 ? -19.938 17.094 1.341 1 98.44 42 HIS B N 1
ATOM 2714 C CA . HIS B 1 42 ? -18.562 17.516 1.601 1 98.44 42 HIS B CA 1
ATOM 2715 C C . HIS B 1 42 ? -17.656 16.312 1.863 1 98.44 42 HIS B C 1
ATOM 2717 O O . HIS B 1 42 ? -18.141 15.188 2.002 1 98.44 42 HIS B O 1
ATOM 2723 N N . ALA B 1 43 ? -16.344 16.547 1.819 1 98.69 43 ALA B N 1
ATOM 2724 C CA . ALA B 1 43 ? -15.383 15.477 2.031 1 98.69 43 ALA B CA 1
ATOM 2725 C C . ALA B 1 43 ? -14.352 15.875 3.086 1 98.69 43 ALA B C 1
ATOM 2727 O O . ALA B 1 43 ? -13.828 16.984 3.066 1 98.69 43 ALA B O 1
ATOM 2728 N N . LEU B 1 44 ? -14.164 15.047 4.035 1 98.81 44 LEU B N 1
ATOM 2729 C CA . LEU B 1 44 ? -13 15.062 4.914 1 98.81 44 LEU B CA 1
ATOM 2730 C C . LEU B 1 44 ? -11.969 14.031 4.465 1 98.81 44 LEU B C 1
ATOM 2732 O O . LEU B 1 44 ? -12.242 12.836 4.461 1 98.81 44 LEU B O 1
ATOM 2736 N N . VAL B 1 45 ? -10.797 14.5 4.055 1 98.94 45 VAL B N 1
ATOM 2737 C CA . VAL B 1 45 ? -9.742 13.625 3.541 1 98.94 45 VAL B CA 1
ATOM 2738 C C . VAL B 1 45 ? -8.68 13.414 4.613 1 98.94 45 VAL B C 1
ATOM 2740 O O . VAL B 1 45 ? -8.016 14.359 5.031 1 98.94 45 VAL B O 1
ATOM 2743 N N . PHE B 1 46 ? -8.523 12.172 5.059 1 98.94 46 PHE B N 1
ATOM 2744 C CA . PHE B 1 46 ? -7.531 11.812 6.062 1 98.94 46 PHE B CA 1
ATOM 2745 C C . PHE B 1 46 ? -6.188 11.516 5.414 1 98.94 46 PHE B C 1
ATOM 2747 O O . PHE B 1 46 ? -6.113 10.727 4.469 1 98.94 46 PHE B O 1
ATOM 2754 N N . ILE B 1 47 ? -5.137 12.125 5.891 1 98.88 47 ILE B N 1
ATOM 2755 C CA . ILE B 1 47 ? -3.768 11.945 5.418 1 98.88 47 ILE B CA 1
ATOM 2756 C C . ILE B 1 47 ? -2.9 11.383 6.543 1 98.88 47 ILE B C 1
ATOM 2758 O O . ILE B 1 47 ? -2.662 12.055 7.551 1 98.88 47 ILE B O 1
ATOM 2762 N N . GLY B 1 48 ? -2.4 10.172 6.426 1 97.94 48 GLY B N 1
ATOM 2763 C CA . GLY B 1 48 ? -1.627 9.492 7.453 1 97.94 48 GLY B CA 1
ATOM 2764 C C . GLY B 1 48 ? -0.187 9.961 7.527 1 97.94 48 GLY B C 1
ATOM 2765 O O . GLY B 1 48 ? 0.251 10.766 6.703 1 97.94 48 GLY B O 1
ATOM 2766 N N . GLY B 1 49 ? 0.521 9.445 8.508 1 97.06 49 GLY B N 1
ATOM 2767 C CA . GLY B 1 49 ? 1.904 9.828 8.75 1 97.06 49 GLY B CA 1
ATOM 2768 C C . GLY B 1 49 ? 2.902 8.898 8.086 1 97.06 49 GLY B C 1
ATOM 2769 O O . GLY B 1 49 ? 2.574 8.219 7.113 1 97.06 49 GLY B O 1
ATOM 2770 N N . LEU B 1 50 ? 4.172 8.961 8.648 1 94.94 50 LEU B N 1
ATOM 2771 C CA . LEU B 1 50 ? 5.234 8.094 8.164 1 94.94 50 LEU B CA 1
ATOM 2772 C C . LEU B 1 50 ? 4.824 6.629 8.258 1 94.94 50 LEU B C 1
ATOM 2774 O O . LEU B 1 50 ? 4.297 6.191 9.281 1 94.94 50 LEU B O 1
ATOM 2778 N N . THR B 1 51 ? 4.906 5.906 7.207 1 94.12 51 THR B N 1
ATOM 2779 C CA . THR B 1 51 ? 4.688 4.465 7.117 1 94.12 51 THR B CA 1
ATOM 2780 C C . THR B 1 51 ? 3.201 4.152 6.996 1 94.12 51 THR B C 1
ATOM 2782 O O . THR B 1 51 ? 2.812 2.986 6.883 1 94.12 51 THR B O 1
ATOM 2785 N N . ASP B 1 52 ? 2.387 5.238 7.102 1 96.69 52 ASP B N 1
ATOM 2786 C CA . ASP B 1 52 ? 0.949 4.988 7.074 1 96.69 52 ASP B CA 1
ATOM 2787 C C . ASP B 1 52 ? 0.446 4.836 5.641 1 96.69 52 ASP B C 1
ATOM 2789 O O . ASP B 1 52 ? 1.143 5.199 4.691 1 96.69 52 ASP B O 1
ATOM 2793 N N . GLY B 1 53 ? -0.663 4.254 5.445 1 96.38 53 GLY B N 1
ATOM 2794 C CA . GLY B 1 53 ? -1.559 4.18 4.305 1 96.38 53 GLY B CA 1
ATOM 2795 C C . GLY B 1 53 ? -3.016 4.02 4.695 1 96.38 53 GLY B C 1
ATOM 2796 O O . GLY B 1 53 ? -3.395 4.328 5.828 1 96.38 53 GLY B O 1
ATOM 2797 N N . PRO B 1 54 ? -3.783 3.594 3.756 1 97.25 54 PRO B N 1
ATOM 2798 C CA . PRO B 1 54 ? -5.195 3.412 4.094 1 97.25 54 PRO B CA 1
ATOM 2799 C C . PRO B 1 54 ? -5.402 2.465 5.273 1 97.25 54 PRO B C 1
ATOM 2801 O O . PRO B 1 54 ? -4.766 1.411 5.344 1 97.25 54 PRO B O 1
ATOM 2804 N N . HIS B 1 55 ? -6.16 2.891 6.281 1 96.69 55 HIS B N 1
ATOM 2805 C CA . HIS B 1 55 ? -6.738 2.088 7.355 1 96.69 55 HIS B CA 1
ATOM 2806 C C . HIS B 1 55 ? -5.711 1.812 8.445 1 96.69 55 HIS B C 1
ATOM 2808 O O . HIS B 1 55 ? -5.887 0.895 9.25 1 96.69 55 HIS B O 1
ATOM 2814 N N . THR B 1 56 ? -4.652 2.609 8.508 1 94.94 56 THR B N 1
ATOM 2815 C CA . THR B 1 56 ? -3.615 2.328 9.492 1 94.94 56 THR B CA 1
ATOM 2816 C C . THR B 1 56 ? -3.855 3.121 10.773 1 94.94 56 THR B C 1
ATOM 2818 O O . THR B 1 56 ? -3.252 2.836 11.812 1 94.94 56 THR B O 1
ATOM 2821 N N . THR B 1 57 ? -4.672 4.145 10.742 1 94.56 57 THR B N 1
ATOM 2822 C CA . THR B 1 57 ? -4.945 4.988 11.898 1 94.56 57 THR B CA 1
ATOM 2823 C C . THR B 1 57 ? -6.406 4.871 12.32 1 94.56 57 THR B C 1
ATOM 2825 O O . THR B 1 57 ? -7.281 5.52 11.742 1 94.56 57 THR B O 1
ATOM 2828 N N . PRO B 1 58 ? -6.676 4.25 13.359 1 91.56 58 PRO B N 1
ATOM 2829 C CA . PRO B 1 58 ? -8.047 3.834 13.672 1 91.56 58 PRO B CA 1
ATOM 2830 C C . PRO B 1 58 ? -8.93 4.996 14.109 1 91.56 58 PRO B C 1
ATOM 2832 O O . PRO B 1 58 ? -10.148 4.945 13.938 1 91.56 58 PRO B O 1
ATOM 2835 N N . TYR B 1 59 ? -8.383 6.098 14.672 1 96.06 59 TYR B N 1
ATOM 2836 C CA . TYR B 1 59 ? -9.227 7.125 15.273 1 96.06 59 TYR B CA 1
ATOM 2837 C C . TYR B 1 59 ? -10.055 7.836 14.203 1 96.06 59 TYR B C 1
ATOM 2839 O O . TYR B 1 59 ? -11.078 8.461 14.516 1 96.06 59 TYR B O 1
ATOM 2847 N N . ILE B 1 60 ? -9.641 7.734 12.922 1 97.44 60 ILE B N 1
ATOM 2848 C CA . ILE B 1 60 ? -10.398 8.391 11.859 1 97.44 60 ILE B CA 1
ATOM 2849 C C . ILE B 1 60 ? -11.773 7.734 11.719 1 97.44 60 ILE B C 1
ATOM 2851 O O . ILE B 1 60 ? -12.75 8.391 11.352 1 97.44 60 ILE B O 1
ATOM 2855 N N . ARG B 1 61 ? -11.891 6.449 12.031 1 96.56 61 ARG B N 1
ATOM 2856 C CA . ARG B 1 61 ? -13.18 5.77 11.961 1 96.56 61 ARG B CA 1
ATOM 2857 C C . ARG B 1 61 ? -14.117 6.254 13.07 1 96.56 61 ARG B C 1
ATOM 2859 O O . ARG B 1 61 ? -15.328 6.312 12.875 1 96.56 61 ARG B O 1
ATOM 2866 N N . THR B 1 62 ? -13.539 6.582 14.234 1 96.31 62 THR B N 1
ATOM 2867 C CA . THR B 1 62 ? -14.328 7.184 15.297 1 96.31 62 THR B CA 1
ATOM 2868 C C . THR B 1 62 ? -14.867 8.547 14.867 1 96.31 62 THR B C 1
ATOM 2870 O O . THR B 1 62 ? -16.047 8.844 15.07 1 96.31 62 THR B O 1
ATOM 2873 N N . ILE B 1 63 ? -14.039 9.328 14.25 1 97.5 63 ILE B N 1
ATOM 2874 C CA . ILE B 1 63 ? -14.438 10.641 13.766 1 97.5 63 ILE B CA 1
ATOM 2875 C C . ILE B 1 63 ? -15.539 10.492 12.719 1 97.5 63 ILE B C 1
ATOM 2877 O O . ILE B 1 63 ? -16.547 11.188 12.766 1 97.5 63 ILE B O 1
ATOM 2881 N N . ALA B 1 64 ? -15.352 9.57 11.805 1 97.62 64 ALA B N 1
ATOM 2882 C CA . ALA B 1 64 ? -16.344 9.328 10.758 1 97.62 64 ALA B CA 1
ATOM 2883 C C . ALA B 1 64 ? -17.688 8.938 11.352 1 97.62 64 ALA B C 1
ATOM 2885 O O . ALA B 1 64 ? -18.734 9.414 10.914 1 97.62 64 ALA B O 1
ATOM 2886 N N . HIS B 1 65 ? -17.625 8.094 12.32 1 96.12 65 HIS B N 1
ATOM 2887 C CA . HIS B 1 65 ? -18.844 7.641 12.984 1 96.12 65 HIS B CA 1
ATOM 2888 C C . HIS B 1 65 ? -19.562 8.797 13.672 1 96.12 65 HIS B C 1
ATOM 2890 O O . HIS B 1 65 ? -20.781 8.938 13.555 1 96.12 65 HIS B O 1
ATOM 2896 N N . GLN B 1 66 ? -18.812 9.609 14.375 1 96.69 66 GLN B N 1
ATOM 2897 C CA . GLN B 1 66 ? -19.391 10.75 15.086 1 96.69 66 GLN B CA 1
ATOM 2898 C C . GLN B 1 66 ? -19.984 11.758 14.109 1 96.69 66 GLN B C 1
ATOM 2900 O O . GLN B 1 66 ? -21.062 12.312 14.344 1 96.69 66 GLN B O 1
ATOM 2905 N N . LEU B 1 67 ? -19.328 12.008 13 1 97.06 67 LEU B N 1
ATOM 2906 C CA . LEU B 1 67 ? -19.812 12.93 11.984 1 97.06 67 LEU B CA 1
ATOM 2907 C C . LEU B 1 67 ? -21.141 12.453 11.406 1 97.06 67 LEU B C 1
ATOM 2909 O O . LEU B 1 67 ? -2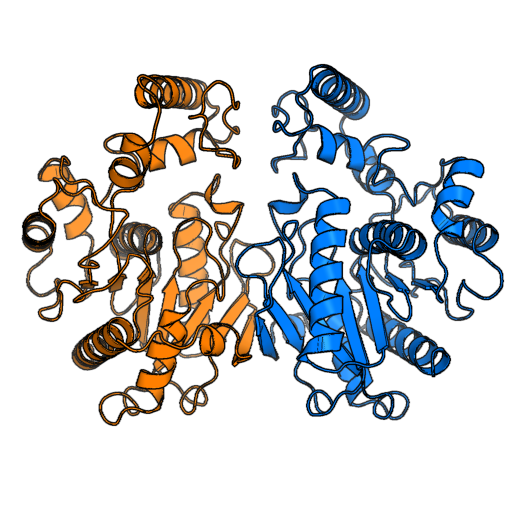1.984 13.266 11.008 1 97.06 67 LEU B O 1
ATOM 2913 N N . ALA B 1 68 ? -21.312 11.133 11.43 1 96.06 68 ALA B N 1
ATOM 2914 C CA . ALA B 1 68 ? -22.5 10.547 10.805 1 96.06 68 ALA B CA 1
ATOM 2915 C C . ALA B 1 68 ? -23.656 10.461 11.797 1 96.06 68 ALA B C 1
ATOM 2917 O O . ALA B 1 68 ? -24.828 10.477 11.398 1 96.06 68 ALA B O 1
ATOM 2918 N N . THR B 1 69 ? -23.344 10.391 13.109 1 95.31 69 THR B N 1
ATOM 2919 C CA . THR B 1 69 ? -24.391 9.938 14.016 1 95.31 69 THR B CA 1
ATOM 2920 C C . THR B 1 69 ? -24.703 11 15.07 1 95.31 69 THR B C 1
ATOM 2922 O O . THR B 1 69 ? -25.797 11.023 15.641 1 95.31 69 THR B O 1
ATOM 2925 N N . SER B 1 70 ? -23.688 11.844 15.383 1 96.12 70 SER B N 1
ATOM 2926 C CA . SER B 1 70 ? -23.922 12.812 16.453 1 96.12 70 SER B CA 1
ATOM 2927 C C . SER B 1 70 ? -24.891 13.898 16 1 96.12 70 SER B C 1
ATOM 2929 O O . SER B 1 70 ? -24.875 14.328 14.852 1 96.12 70 SER B O 1
ATOM 2931 N N . ASP B 1 71 ? -25.719 14.406 16.859 1 96 71 ASP B N 1
ATOM 2932 C CA . ASP B 1 71 ? -26.688 15.461 16.562 1 96 71 ASP B CA 1
ATOM 2933 C C . ASP B 1 71 ? -25.984 16.75 16.125 1 96 71 ASP B C 1
ATOM 2935 O O . ASP B 1 71 ? -26.5 17.484 15.297 1 96 71 ASP B O 1
ATOM 2939 N N . ALA B 1 72 ? -24.844 16.906 16.594 1 95.25 72 ALA B N 1
ATOM 2940 C CA . ALA B 1 72 ? -24.109 18.125 16.328 1 95.25 72 ALA B CA 1
ATOM 2941 C C . ALA B 1 72 ? -23.516 18.125 14.922 1 95.25 72 ALA B C 1
ATOM 2943 O O . ALA B 1 72 ? -23.203 19.172 14.359 1 95.25 72 ALA B O 1
ATOM 2944 N N . ALA B 1 73 ? -23.391 16.906 14.312 1 95.25 73 ALA B N 1
ATOM 2945 C CA . ALA B 1 73 ? -22.531 16.844 13.133 1 95.25 73 ALA B CA 1
ATOM 2946 C C . ALA B 1 73 ? -23.281 16.234 11.953 1 95.25 73 ALA B C 1
ATOM 2948 O O . ALA B 1 73 ? -22.922 16.484 10.797 1 95.25 73 ALA B O 1
ATOM 2949 N N . LYS B 1 74 ? -24.312 15.406 12.188 1 93.38 74 LYS B N 1
ATOM 2950 C CA . LYS B 1 74 ? -24.906 14.547 11.164 1 93.38 74 LYS B CA 1
ATOM 2951 C C . LYS B 1 74 ? -25.453 15.375 10.008 1 93.38 74 LYS B C 1
ATOM 2953 O O . LYS B 1 74 ? -25.5 14.906 8.867 1 93.38 74 LYS B O 1
ATOM 2958 N N . ASP B 1 75 ? -25.812 16.656 10.234 1 94.81 75 ASP B N 1
ATOM 2959 C CA . ASP B 1 75 ? -26.438 17.484 9.203 1 94.81 75 ASP B CA 1
ATOM 2960 C C . ASP B 1 75 ? -25.375 18.266 8.422 1 94.81 75 ASP B C 1
ATOM 2962 O O . ASP B 1 75 ? -25.703 18.953 7.449 1 94.81 75 ASP B O 1
ATOM 2966 N N . LEU B 1 76 ? -24.094 18.125 8.82 1 96.44 76 LEU B N 1
ATOM 2967 C CA . LEU B 1 76 ? -23.031 18.844 8.125 1 96.44 76 LEU B CA 1
ATOM 2968 C C . LEU B 1 76 ? -22.781 18.25 6.746 1 96.44 76 LEU B C 1
ATOM 2970 O O . LEU B 1 76 ? -22.219 18.906 5.867 1 96.44 76 LEU B O 1
ATOM 2974 N N . GLY B 1 77 ? -23.016 16.875 6.578 1 96.44 77 GLY B N 1
ATOM 2975 C CA . GLY B 1 77 ? -22.984 16.25 5.27 1 96.44 77 GLY B CA 1
ATOM 2976 C C . GLY B 1 77 ? -21.578 15.883 4.82 1 96.44 77 GLY B C 1
ATOM 2977 O O . GLY B 1 77 ? -21.266 15.977 3.631 1 96.44 77 GLY B O 1
ATOM 2978 N N . TYR B 1 78 ? -20.688 15.531 5.762 1 97.75 78 TYR B N 1
ATOM 2979 C CA . TYR B 1 78 ? -19.344 15.109 5.406 1 97.75 78 TYR B CA 1
ATOM 2980 C C . TYR B 1 78 ? -19.25 13.594 5.289 1 97.75 78 TYR B C 1
ATOM 2982 O O . TYR B 1 78 ? -19.844 12.867 6.098 1 97.75 78 TYR B O 1
ATOM 2990 N N . SER B 1 79 ? -18.594 13.117 4.305 1 97.19 79 SER B N 1
ATOM 2991 C CA . SER B 1 79 ? -18.062 11.758 4.293 1 97.19 79 SER B CA 1
ATOM 2992 C C . SER B 1 79 ? -16.547 11.766 4.395 1 97.19 79 SER B C 1
ATOM 2994 O O . SER B 1 79 ? -15.898 12.789 4.129 1 97.19 79 SER B O 1
ATOM 2996 N N . VAL B 1 80 ? -15.984 10.68 4.855 1 98.44 80 VAL B N 1
ATOM 2997 C CA . VAL B 1 80 ? -14.562 10.617 5.18 1 98.44 80 VAL B CA 1
ATOM 2998 C C . VAL B 1 80 ? -13.844 9.734 4.168 1 98.44 80 VAL B C 1
ATOM 3000 O O . VAL B 1 80 ? -14.305 8.633 3.859 1 98.44 80 VAL B O 1
ATOM 3003 N N . PHE B 1 81 ? -12.711 10.234 3.66 1 98.75 81 PHE B N 1
ATOM 3004 C CA . PHE B 1 81 ? -11.906 9.531 2.67 1 98.75 81 PHE B CA 1
ATOM 3005 C C . PHE B 1 81 ? -10.5 9.281 3.195 1 98.75 81 PHE B C 1
ATOM 3007 O O . PHE B 1 81 ? -9.914 10.141 3.852 1 98.75 81 PHE B O 1
ATOM 3014 N N . GLU B 1 82 ? -9.977 8.117 2.943 1 98.5 82 GLU B N 1
ATOM 3015 C CA . GLU B 1 82 ? -8.547 7.805 2.982 1 98.5 82 GLU B CA 1
ATOM 3016 C C . GLU B 1 82 ? -7.996 7.566 1.581 1 98.5 82 GLU B C 1
ATOM 3018 O O . GLU B 1 82 ? -8.758 7.363 0.635 1 98.5 82 GLU B O 1
ATOM 3023 N N . LEU B 1 83 ? -6.707 7.645 1.411 1 97.44 83 LEU B N 1
ATOM 3024 C CA . LEU B 1 83 ? -6.148 7.367 0.093 1 97.44 83 LEU B CA 1
ATOM 3025 C C . LEU B 1 83 ? -4.77 6.727 0.209 1 97.44 83 LEU B C 1
ATOM 3027 O O . LEU B 1 83 ? -4.062 6.945 1.194 1 97.44 83 LEU B O 1
ATOM 3031 N N . ARG B 1 84 ? -4.438 5.98 -0.744 1 95.38 84 ARG B N 1
ATOM 3032 C CA . ARG B 1 84 ? -3.068 5.516 -0.931 1 95.38 84 ARG B CA 1
ATOM 3033 C C . ARG B 1 84 ? -2.266 6.508 -1.767 1 95.38 84 ARG B C 1
ATOM 3035 O O . ARG B 1 84 ? -2.633 6.809 -2.904 1 95.38 84 ARG B O 1
ATOM 3042 N N . MET B 1 85 ? -1.231 6.98 -1.249 1 97.12 85 MET B N 1
ATOM 3043 C CA . MET B 1 85 ? -0.316 7.863 -1.966 1 97.12 85 MET B CA 1
ATOM 3044 C C . MET B 1 85 ? 0.952 7.121 -2.373 1 97.12 85 MET B C 1
ATOM 3046 O O . MET B 1 85 ? 1.179 5.988 -1.94 1 97.12 85 MET B O 1
ATOM 3050 N N . SER B 1 86 ? 1.71 7.73 -3.23 1 95.38 86 SER B N 1
ATOM 3051 C CA . SER B 1 86 ? 2.971 7.117 -3.631 1 95.38 86 SER B CA 1
ATOM 3052 C C . SER B 1 86 ? 3.898 6.93 -2.434 1 95.38 86 SER B C 1
ATOM 3054 O O . SER B 1 86 ? 4.734 6.023 -2.426 1 95.38 86 SER B O 1
ATOM 3056 N N . SER B 1 87 ? 3.68 7.684 -1.374 1 97.25 87 SER B N 1
ATOM 3057 C CA . SER B 1 87 ? 4.543 7.637 -0.199 1 97.25 87 SER B CA 1
ATOM 3058 C C . SER B 1 87 ? 4.016 6.652 0.839 1 97.25 87 SER B C 1
ATOM 3060 O O . SER B 1 87 ? 4.68 6.379 1.839 1 97.25 87 SER B O 1
ATOM 3062 N N . SER B 1 88 ? 2.834 6.109 0.641 1 96.5 88 SER B N 1
ATOM 3063 C CA . SER B 1 88 ? 2.244 5.211 1.627 1 96.5 88 SER B CA 1
ATOM 3064 C C . SER B 1 88 ? 3.133 3.994 1.865 1 96.5 88 SER B C 1
ATOM 3066 O O . SER B 1 88 ? 3.773 3.496 0.938 1 96.5 88 SER B O 1
ATOM 3068 N N . PHE B 1 89 ? 3.227 3.566 3.115 1 95.62 89 PHE B N 1
ATOM 3069 C CA . PHE B 1 89 ? 3.939 2.367 3.541 1 95.62 89 PHE B CA 1
ATOM 3070 C C . PHE B 1 89 ? 5.43 2.488 3.244 1 95.62 89 PHE B C 1
ATOM 3072 O O . PHE B 1 89 ? 6.094 3.402 3.734 1 95.62 89 PHE B O 1
ATOM 3079 N N . HIS B 1 90 ? 5.914 1.736 2.307 1 94.69 90 HIS B N 1
ATOM 3080 C CA . HIS B 1 90 ? 7.355 1.749 2.092 1 94.69 90 HIS B CA 1
ATOM 3081 C C . HIS B 1 90 ? 7.785 2.975 1.291 1 94.69 90 HIS B C 1
ATOM 3083 O O . HIS B 1 90 ? 8.961 3.352 1.304 1 94.69 90 HIS B O 1
ATOM 3089 N N . GLY B 1 91 ? 6.855 3.639 0.702 1 95.94 91 GLY B N 1
ATOM 3090 C CA . GLY B 1 91 ? 7.18 4.777 -0.145 1 95.94 91 GLY B CA 1
ATOM 3091 C C . GLY B 1 91 ? 7.633 5.992 0.639 1 95.94 91 GLY B C 1
ATOM 3092 O O . GLY B 1 91 ? 8.227 6.918 0.075 1 95.94 91 GLY B O 1
ATOM 3093 N N . TYR B 1 92 ? 7.438 5.961 1.977 1 96.56 92 TYR B N 1
ATOM 3094 C CA . TYR B 1 92 ? 7.762 7.125 2.795 1 96.56 92 TYR B CA 1
ATOM 3095 C C . TYR B 1 92 ? 9.25 7.434 2.742 1 96.56 92 TYR B C 1
ATOM 3097 O O . TYR B 1 92 ? 9.664 8.578 2.963 1 96.56 92 TYR B O 1
ATOM 3105 N N . GLY B 1 93 ? 10.086 6.461 2.355 1 96.88 93 GLY B N 1
ATOM 3106 C CA . GLY B 1 93 ? 11.531 6.594 2.438 1 96.88 93 GLY B CA 1
ATOM 3107 C C . GLY B 1 93 ? 12.141 7.227 1.202 1 96.88 93 GLY B C 1
ATOM 3108 O O . GLY B 1 93 ? 13.312 7.625 1.215 1 96.88 93 GLY B O 1
ATOM 3109 N N . PHE B 1 94 ? 11.297 7.359 0.154 1 96.75 94 PHE B N 1
ATOM 3110 C CA . PHE B 1 94 ? 11.977 7.867 -1.033 1 96.75 94 PHE B CA 1
ATOM 3111 C C . PHE B 1 94 ? 11.031 8.711 -1.878 1 96.75 94 PHE B C 1
ATOM 3113 O O . PHE B 1 94 ? 11.352 9.062 -3.016 1 96.75 94 PHE B O 1
ATOM 3120 N N . LYS B 1 95 ? 9.875 8.953 -1.36 1 97.31 95 LYS B N 1
ATOM 3121 C CA . LYS B 1 95 ? 8.977 9.93 -1.979 1 97.31 95 LYS B CA 1
ATOM 3122 C C . LYS B 1 95 ? 9.031 11.266 -1.249 1 97.31 95 LYS B C 1
ATOM 3124 O O . LYS B 1 95 ? 9.516 11.344 -0.119 1 97.31 95 LYS B O 1
ATOM 3129 N N . ARG B 1 96 ? 8.633 12.32 -1.968 1 97.56 96 ARG B N 1
ATOM 3130 C CA . ARG B 1 96 ? 8.766 13.695 -1.504 1 97.56 96 ARG B CA 1
ATOM 3131 C C . ARG B 1 96 ? 7.406 14.266 -1.111 1 97.56 96 ARG B C 1
ATOM 3133 O O . ARG B 1 96 ? 6.367 13.766 -1.543 1 97.56 96 ARG B O 1
ATOM 3140 N N . LEU B 1 97 ? 7.41 15.344 -0.252 1 98.44 97 LEU B N 1
ATOM 3141 C CA . LEU B 1 97 ? 6.18 16.062 0.052 1 98.44 97 LEU B CA 1
ATOM 3142 C C . LEU B 1 97 ? 5.512 16.562 -1.226 1 98.44 97 LEU B C 1
ATOM 3144 O O . LEU B 1 97 ? 4.281 16.609 -1.312 1 98.44 97 LEU B O 1
ATOM 3148 N N . THR B 1 98 ? 6.34 16.906 -2.256 1 98.25 98 THR B N 1
ATOM 3149 C CA . THR B 1 98 ? 5.781 17.391 -3.516 1 98.25 98 THR B CA 1
ATOM 3150 C C . THR B 1 98 ? 5.035 16.266 -4.238 1 98.25 98 THR B C 1
ATOM 3152 O O . THR B 1 98 ? 4.051 16.516 -4.938 1 98.25 98 THR B O 1
ATOM 3155 N N . ASP B 1 99 ? 5.496 15.016 -4.105 1 98.31 99 ASP B N 1
ATOM 3156 C CA . ASP B 1 99 ? 4.754 13.875 -4.637 1 98.31 99 ASP B CA 1
ATOM 3157 C C . ASP B 1 99 ? 3.4 13.727 -3.947 1 98.31 99 ASP B C 1
ATOM 3159 O O . ASP B 1 99 ? 2.393 13.453 -4.598 1 98.31 99 ASP B O 1
ATOM 3163 N N . ASP B 1 100 ? 3.391 13.922 -2.633 1 98.62 100 ASP B N 1
ATOM 3164 C CA . ASP B 1 100 ? 2.154 13.852 -1.862 1 98.62 100 ASP B CA 1
ATOM 3165 C C . ASP B 1 100 ? 1.186 14.961 -2.271 1 98.62 100 ASP B C 1
ATOM 3167 O O . ASP B 1 100 ? -0.015 14.719 -2.416 1 98.62 100 ASP B O 1
ATOM 3171 N N . VAL B 1 101 ? 1.711 16.156 -2.447 1 98.88 101 VAL B N 1
ATOM 3172 C CA . VAL B 1 101 ? 0.888 17.281 -2.881 1 98.88 101 VAL B CA 1
ATOM 3173 C C . VAL B 1 101 ? 0.249 16.953 -4.23 1 98.88 101 VAL B C 1
ATOM 3175 O O . VAL B 1 101 ? -0.929 17.25 -4.453 1 98.88 101 VAL B O 1
ATOM 3178 N N . ALA B 1 102 ? 0.989 16.344 -5.125 1 98.81 102 ALA B N 1
ATOM 3179 C CA . ALA B 1 102 ? 0.457 15.984 -6.438 1 98.81 102 ALA B CA 1
ATOM 3180 C C . ALA B 1 102 ? -0.664 14.953 -6.305 1 98.81 102 ALA B C 1
ATOM 3182 O O . ALA B 1 102 ? -1.701 15.07 -6.961 1 98.81 102 ALA B O 1
ATOM 3183 N N . ASP B 1 103 ? -0.462 13.969 -5.477 1 98.75 103 ASP B N 1
ATOM 3184 C CA . ASP B 1 103 ? -1.479 12.945 -5.25 1 98.75 103 ASP B CA 1
ATOM 3185 C C . ASP B 1 103 ? -2.732 13.547 -4.621 1 98.75 103 ASP B C 1
ATOM 3187 O O . ASP B 1 103 ? -3.852 13.227 -5.023 1 98.75 103 ASP B O 1
ATOM 3191 N N . LEU B 1 104 ? -2.549 14.414 -3.631 1 98.94 104 LEU B N 1
ATOM 3192 C CA . LEU B 1 104 ? -3.666 15.07 -2.961 1 98.94 104 LEU B CA 1
ATOM 3193 C C . LEU B 1 104 ? -4.414 15.984 -3.924 1 98.94 104 LEU B C 1
ATOM 3195 O O . LEU B 1 104 ? -5.648 16.047 -3.902 1 98.94 104 LEU B O 1
ATOM 3199 N N . SER B 1 105 ? -3.648 16.688 -4.762 1 98.94 105 SER B N 1
ATOM 3200 C CA . SER B 1 105 ? -4.266 17.547 -5.762 1 98.94 105 SER B CA 1
ATOM 3201 C C . SER B 1 105 ? -5.164 16.766 -6.707 1 98.94 105 SER B C 1
ATOM 3203 O O . SER B 1 105 ? -6.27 17.188 -7.035 1 98.94 105 SER B O 1
ATOM 3205 N N . ALA B 1 106 ? -4.664 15.602 -7.113 1 98.81 106 ALA B N 1
ATOM 3206 C CA . ALA B 1 106 ? -5.449 14.734 -7.992 1 98.81 106 ALA B CA 1
ATOM 3207 C C . ALA B 1 106 ? -6.73 14.273 -7.309 1 98.81 106 ALA B C 1
ATOM 3209 O O . ALA B 1 106 ? -7.793 14.227 -7.934 1 98.81 106 ALA B O 1
ATOM 3210 N N . LEU B 1 107 ? -6.641 13.945 -6.055 1 98.81 107 LEU B N 1
ATOM 3211 C CA . LEU B 1 107 ? -7.828 13.5 -5.336 1 98.81 107 LEU B CA 1
ATOM 3212 C C . LEU B 1 107 ? -8.836 14.641 -5.195 1 98.81 107 LEU B C 1
ATOM 3214 O O . LEU B 1 107 ? -10.031 14.445 -5.398 1 98.81 107 LEU B O 1
ATOM 3218 N N . VAL B 1 108 ? -8.344 15.82 -4.809 1 98.88 108 VAL B N 1
ATOM 3219 C CA . VAL B 1 108 ? -9.227 16.969 -4.648 1 98.88 108 VAL B CA 1
ATOM 3220 C C . VAL B 1 108 ? -9.961 17.25 -5.961 1 98.88 108 VAL B C 1
ATOM 3222 O O . VAL B 1 108 ? -11.172 17.469 -5.969 1 98.88 108 VAL B O 1
ATOM 3225 N N . THR B 1 109 ? -9.242 17.188 -7.078 1 98.75 109 THR B N 1
ATOM 3226 C CA . THR B 1 109 ? -9.852 17.359 -8.391 1 98.75 109 THR B CA 1
ATOM 3227 C C . THR B 1 109 ? -10.938 16.312 -8.633 1 98.75 109 THR B C 1
ATOM 3229 O O . THR B 1 109 ? -12.039 16.641 -9.078 1 98.75 109 THR B O 1
ATOM 3232 N N . HIS B 1 110 ? -10.656 15.078 -8.305 1 98.25 110 HIS B N 1
ATOM 3233 C CA . HIS B 1 110 ? -11.617 13.992 -8.484 1 98.25 110 HIS B CA 1
ATOM 3234 C C . HIS B 1 110 ? -12.852 14.203 -7.613 1 98.25 110 HIS B C 1
ATOM 3236 O O . HIS B 1 110 ? -13.977 14.008 -8.07 1 98.25 110 HIS B O 1
ATOM 3242 N N . LEU B 1 111 ? -12.648 14.578 -6.352 1 98.56 111 LEU B N 1
ATOM 3243 C CA . LEU B 1 111 ? -13.75 14.781 -5.418 1 98.56 111 LEU B CA 1
ATOM 3244 C C . LEU B 1 111 ? -14.664 15.906 -5.895 1 98.56 111 LEU B C 1
ATOM 3246 O O . LEU B 1 111 ? -15.891 15.805 -5.797 1 98.56 111 LEU B O 1
ATOM 3250 N N . LYS B 1 112 ? -14.086 16.938 -6.41 1 98.31 112 LYS B N 1
ATOM 3251 C CA . LYS B 1 112 ? -14.867 18.078 -6.898 1 98.31 112 LYS B CA 1
ATOM 3252 C C . LYS B 1 112 ? -15.555 17.75 -8.219 1 98.31 112 LYS B C 1
ATOM 3254 O O . LYS B 1 112 ? -16.781 17.859 -8.336 1 98.31 112 LYS B O 1
ATOM 3259 N N . ASP B 1 113 ? -14.844 17.203 -9.18 1 97.62 113 ASP B N 1
ATOM 3260 C CA . ASP B 1 113 ? -15.312 17.109 -10.562 1 97.62 113 ASP B CA 1
ATOM 3261 C C . ASP B 1 113 ? -16.141 15.852 -10.773 1 97.62 113 ASP B C 1
ATOM 3263 O O . ASP B 1 113 ? -17.094 15.852 -11.562 1 97.62 113 ASP B O 1
ATOM 3267 N N . ASN B 1 114 ? -15.773 14.805 -10.125 1 95.88 114 ASN B N 1
ATOM 3268 C CA . ASN B 1 114 ? -16.422 13.531 -10.406 1 95.88 114 ASN B CA 1
ATOM 3269 C C . ASN B 1 114 ? -17.453 13.18 -9.328 1 95.88 114 ASN B C 1
ATOM 3271 O O . ASN B 1 114 ? -18.5 12.594 -9.625 1 95.88 114 ASN B O 1
ATOM 3275 N N . LEU B 1 115 ? -17.125 13.547 -8.086 1 96.44 115 LEU B N 1
ATOM 3276 C CA . LEU B 1 115 ? -18.031 13.172 -7.012 1 96.44 115 LEU B CA 1
ATOM 3277 C C . LEU B 1 115 ? -18.891 14.359 -6.586 1 96.44 115 LEU B C 1
ATOM 3279 O O . LEU B 1 115 ? -19.828 14.203 -5.793 1 96.44 115 LEU B O 1
ATOM 3283 N N . GLY B 1 116 ? -18.562 15.547 -6.996 1 97.31 116 GLY B N 1
ATOM 3284 C CA . GLY B 1 116 ? -19.375 16.734 -6.773 1 97.31 116 GLY B CA 1
ATOM 3285 C C . GLY B 1 116 ? -19.312 17.234 -5.344 1 97.31 116 GLY B C 1
ATOM 3286 O O . GLY B 1 116 ? -20.297 17.797 -4.836 1 97.31 116 GLY B O 1
ATOM 3287 N N . ARG B 1 117 ? -18.203 17.016 -4.688 1 97.88 117 ARG B N 1
ATOM 3288 C CA . ARG B 1 117 ? -18.078 17.5 -3.32 1 97.88 117 ARG B CA 1
ATOM 3289 C C . ARG B 1 117 ? -17.859 19 -3.295 1 97.88 117 ARG B C 1
ATOM 3291 O O . ARG B 1 117 ? -17.016 19.531 -4.039 1 97.88 117 ARG B O 1
ATOM 3298 N N . ASP B 1 118 ? -18.562 19.672 -2.449 1 97.88 118 ASP B N 1
ATOM 3299 C CA . ASP B 1 118 ? -18.516 21.125 -2.373 1 97.88 118 ASP B CA 1
ATOM 3300 C C . ASP B 1 118 ? -17.328 21.609 -1.559 1 97.88 118 ASP B C 1
ATOM 3302 O O . ASP B 1 118 ? -16.516 22.406 -2.043 1 97.88 118 ASP B O 1
ATOM 3306 N N . LYS B 1 119 ? -17.25 21.125 -0.305 1 98.56 119 LYS B N 1
ATOM 3307 C CA . LYS B 1 119 ? -16.125 21.453 0.564 1 98.56 119 LYS B CA 1
ATOM 3308 C C . LYS B 1 119 ? -15.234 20.234 0.785 1 98.56 119 LYS B C 1
ATOM 3310 O O . LYS B 1 119 ? -15.734 19.109 0.948 1 98.56 119 LYS B O 1
ATOM 3315 N N . ILE B 1 120 ? -14 20.484 0.667 1 98.88 120 ILE B N 1
ATOM 3316 C CA . ILE B 1 120 ? -13 19.469 0.97 1 98.88 120 ILE B CA 1
ATOM 3317 C C . ILE B 1 120 ? -12.078 19.969 2.08 1 98.88 120 ILE B C 1
ATOM 3319 O O . ILE B 1 120 ? -11.531 21.062 1.994 1 98.88 120 ILE B O 1
ATOM 3323 N N . VAL B 1 121 ? -11.969 19.219 3.18 1 98.94 121 VAL B N 1
ATOM 3324 C CA . VAL B 1 121 ? -11.109 19.531 4.316 1 98.94 121 VAL B CA 1
ATOM 3325 C C . VAL B 1 121 ? -10.109 18.406 4.531 1 98.94 121 VAL B C 1
ATOM 3327 O O . VAL B 1 121 ? -10.461 17.219 4.43 1 98.94 121 VAL B O 1
ATOM 3330 N N . PHE B 1 122 ? -8.859 18.766 4.773 1 98.94 122 PHE B N 1
ATOM 3331 C CA . PHE B 1 122 ? -7.84 17.766 5.082 1 98.94 122 PHE B CA 1
ATOM 3332 C C . PHE B 1 122 ? -7.734 17.562 6.59 1 98.94 122 PHE B C 1
ATOM 3334 O O . PHE B 1 122 ? -7.824 18.516 7.363 1 98.94 122 PHE B O 1
ATOM 3341 N N . LEU B 1 123 ? -7.605 16.375 7.008 1 98.94 123 LEU B N 1
ATOM 3342 C CA . LEU B 1 123 ? -7.16 15.992 8.344 1 98.94 123 LEU B CA 1
ATOM 3343 C C . LEU B 1 123 ? -5.871 15.18 8.266 1 98.94 123 LEU B C 1
ATOM 3345 O O . LEU B 1 123 ? -5.891 14.008 7.902 1 98.94 123 LEU B O 1
ATOM 3349 N N . GLY B 1 124 ? -4.789 15.805 8.586 1 98.88 124 GLY B N 1
ATOM 3350 C CA . GLY B 1 124 ? -3.486 15.156 8.539 1 98.88 124 GLY B CA 1
ATOM 3351 C C . GLY B 1 124 ? -3.002 14.695 9.898 1 98.88 124 GLY B C 1
ATOM 3352 O O . GLY B 1 124 ? -3.09 15.438 10.883 1 98.88 124 GLY B O 1
ATOM 3353 N N . HIS B 1 125 ? -2.521 13.484 9.953 1 98.69 125 HIS B N 1
ATOM 3354 C CA . HIS B 1 125 ? -1.893 12.906 11.133 1 98.69 125 HIS B CA 1
ATOM 3355 C C . HIS B 1 125 ? -0.376 12.852 10.977 1 98.69 125 HIS B C 1
ATOM 3357 O O . HIS B 1 125 ? 0.134 12.367 9.969 1 98.69 125 HIS B O 1
ATOM 3363 N N . SER B 1 126 ? 0.335 13.359 12.023 1 98.19 126 SER B N 1
ATOM 3364 C CA . SER B 1 126 ? 1.79 13.258 12.023 1 98.19 126 SER B CA 1
ATOM 3365 C C . SER B 1 126 ? 2.389 13.844 10.75 1 98.19 126 SER B C 1
ATOM 3367 O O . SER B 1 126 ? 2.125 15 10.406 1 98.19 126 SER B O 1
ATOM 3369 N N . THR B 1 127 ? 3.027 13.031 9.891 1 97.81 127 THR B N 1
ATOM 3370 C CA . THR B 1 127 ? 3.609 13.547 8.656 1 97.81 127 THR B CA 1
ATOM 3371 C C . THR B 1 127 ? 2.521 14.07 7.727 1 97.81 127 THR B C 1
ATOM 3373 O O . THR B 1 127 ? 2.793 14.891 6.848 1 97.81 127 THR B O 1
ATOM 3376 N N . GLY B 1 128 ? 1.308 13.648 7.906 1 98.62 128 GLY B N 1
ATOM 3377 C CA . GLY B 1 128 ? 0.196 14.242 7.18 1 98.62 128 GLY B CA 1
ATOM 3378 C C . GLY B 1 128 ? 0.067 15.734 7.402 1 98.62 128 GLY B C 1
ATOM 3379 O O . GLY B 1 128 ? -0.503 16.438 6.574 1 98.62 128 GLY B O 1
ATOM 3380 N N . CYS B 1 129 ? 0.593 16.25 8.547 1 98.81 129 CYS B N 1
ATOM 3381 C CA . CYS B 1 129 ? 0.63 17.672 8.812 1 98.81 129 CYS B CA 1
ATOM 3382 C C . CYS B 1 129 ? 1.615 18.375 7.879 1 98.81 129 CYS B C 1
ATOM 3384 O O . CYS B 1 129 ? 1.32 19.453 7.348 1 98.81 129 CYS B O 1
ATOM 3386 N N . GLN B 1 130 ? 2.799 17.766 7.684 1 98.75 130 GLN B N 1
ATOM 3387 C CA . GLN B 1 130 ? 3.777 18.297 6.742 1 98.75 130 GLN B CA 1
ATOM 3388 C C . GLN B 1 130 ? 3.205 18.359 5.328 1 98.75 130 GLN B C 1
ATOM 3390 O O . GLN B 1 130 ? 3.443 19.312 4.594 1 98.75 130 GLN B O 1
ATOM 3395 N N . ASP B 1 131 ? 2.436 17.328 4.992 1 98.81 131 ASP B N 1
ATOM 3396 C CA . ASP B 1 131 ? 1.776 17.312 3.691 1 98.81 131 ASP B CA 1
ATOM 3397 C C . ASP B 1 131 ? 0.865 18.531 3.523 1 98.81 131 ASP B C 1
ATOM 3399 O O . ASP B 1 131 ? 0.824 19.141 2.451 1 98.81 131 ASP B O 1
ATOM 3403 N N . GLN B 1 132 ? 0.19 18.906 4.586 1 98.94 132 GLN B N 1
ATOM 3404 C CA . GLN B 1 132 ? -0.748 20.016 4.52 1 98.94 132 GLN B CA 1
ATOM 3405 C C . GLN B 1 132 ? -0.011 21.359 4.449 1 98.94 132 GLN B C 1
ATOM 3407 O O . GLN B 1 132 ? -0.464 22.281 3.777 1 98.94 132 GLN B O 1
ATOM 3412 N N . MET B 1 133 ? 1.139 21.469 5.18 1 98.81 133 MET B N 1
ATOM 3413 C CA . MET B 1 133 ? 1.969 22.656 5.055 1 98.81 133 MET B CA 1
ATOM 3414 C C . MET B 1 133 ? 2.408 22.859 3.607 1 98.81 133 MET B C 1
ATOM 3416 O O . MET B 1 133 ? 2.291 23.969 3.068 1 98.81 133 MET B O 1
ATOM 3420 N N . ALA B 1 134 ? 2.844 21.766 2.994 1 98.81 134 ALA B N 1
ATOM 3421 C CA . ALA B 1 134 ? 3.281 21.828 1.602 1 98.81 134 ALA B CA 1
ATOM 3422 C C . ALA B 1 134 ? 2.113 22.141 0.672 1 98.81 134 ALA B C 1
ATOM 3424 O O . ALA B 1 134 ? 2.266 22.875 -0.301 1 98.81 134 ALA B O 1
ATOM 3425 N N . TYR B 1 135 ? 0.974 21.562 0.968 1 98.94 135 TYR B N 1
ATOM 3426 C CA . TYR B 1 135 ? -0.195 21.781 0.125 1 98.94 135 TYR B CA 1
ATOM 3427 C C . TYR B 1 135 ? -0.653 23.234 0.203 1 98.94 135 TYR B C 1
ATOM 3429 O O . TYR B 1 135 ? -1.041 23.828 -0.807 1 98.94 135 TYR B O 1
ATOM 3437 N N . ALA B 1 136 ? -0.656 23.797 1.404 1 98.88 136 ALA B N 1
ATOM 3438 C CA . ALA B 1 136 ? -1.048 25.203 1.585 1 98.88 136 ALA B CA 1
ATOM 3439 C C . ALA B 1 136 ? -0.191 26.125 0.726 1 98.88 136 ALA B C 1
ATOM 3441 O O . ALA B 1 136 ? -0.705 27.062 0.107 1 98.88 136 ALA B O 1
ATOM 3442 N N . LYS B 1 137 ? 1.066 25.844 0.691 1 98.5 137 LYS B N 1
ATOM 3443 C CA . LYS B 1 137 ? 1.986 26.625 -0.135 1 98.5 137 LYS B CA 1
ATOM 3444 C C . LYS B 1 137 ? 1.637 26.5 -1.614 1 98.5 137 LYS B C 1
ATOM 3446 O O . LYS B 1 137 ? 1.598 27.5 -2.336 1 98.5 137 LYS B O 1
ATOM 3451 N N . ALA B 1 138 ? 1.41 25.266 -2.057 1 98.75 138 ALA B N 1
ATOM 3452 C CA . ALA B 1 138 ? 1.054 25 -3.451 1 98.75 138 ALA B CA 1
ATOM 3453 C C . ALA B 1 138 ? -0.274 25.672 -3.807 1 98.75 138 ALA B C 1
ATOM 3455 O O . ALA B 1 138 ? -0.428 26.219 -4.898 1 98.75 138 ALA B O 1
ATOM 3456 N N . MET B 1 139 ? -1.178 25.609 -2.898 1 98.62 139 MET B N 1
ATOM 3457 C CA . MET B 1 139 ? -2.492 26.203 -3.096 1 98.62 139 MET B CA 1
ATOM 3458 C C . MET B 1 139 ? -2.381 27.719 -3.232 1 98.62 139 MET B C 1
ATOM 3460 O O . MET B 1 139 ? -2.965 28.312 -4.141 1 98.62 139 MET B O 1
ATOM 3464 N N . LYS B 1 140 ? -1.676 28.328 -2.404 1 98.38 140 LYS B N 1
ATOM 3465 C CA . LYS B 1 140 ? -1.471 29.781 -2.467 1 98.38 140 LYS B CA 1
ATOM 3466 C C . LYS B 1 140 ? -0.79 30.188 -3.773 1 98.38 140 LYS B C 1
ATOM 3468 O O . LYS B 1 140 ? -1.113 31.219 -4.352 1 98.38 140 LYS B O 1
ATOM 3473 N N . ALA B 1 141 ? 0.083 29.359 -4.223 1 98.31 141 ALA B N 1
ATOM 3474 C CA . ALA B 1 141 ? 0.816 29.609 -5.461 1 98.31 141 ALA B CA 1
ATOM 3475 C C . ALA B 1 141 ? -0.063 29.359 -6.68 1 98.31 141 ALA B C 1
ATOM 3477 O O . ALA B 1 141 ? 0.333 29.656 -7.812 1 98.31 141 ALA B O 1
ATOM 3478 N N . GLY B 1 142 ? -1.162 28.75 -6.52 1 98.38 142 GLY B N 1
ATOM 3479 C CA . GLY B 1 142 ? -2.088 28.5 -7.613 1 98.38 142 GLY B CA 1
ATOM 3480 C C . GLY B 1 142 ? -1.787 27.219 -8.367 1 98.38 142 GLY B C 1
ATOM 3481 O O . GLY B 1 142 ? -2.299 27 -9.469 1 98.38 142 GLY B O 1
ATOM 3482 N N . THR B 1 143 ? -0.958 26.297 -7.77 1 98.38 143 THR B N 1
ATOM 3483 C CA . THR B 1 143 ? -0.559 25.078 -8.484 1 98.38 143 THR B CA 1
ATOM 3484 C C . THR B 1 143 ? -1.344 23.875 -7.98 1 98.38 143 THR B C 1
ATOM 3486 O O . THR B 1 143 ? -1.205 22.766 -8.516 1 98.38 143 THR B O 1
ATOM 3489 N N . SER B 1 144 ? -2.156 24.047 -6.938 1 98.75 144 SER B N 1
ATOM 3490 C CA . SER B 1 144 ? -3.01 22.984 -6.418 1 98.75 144 SER B CA 1
ATOM 3491 C C . SER B 1 144 ? -4.434 23.484 -6.184 1 98.75 144 SER B C 1
ATOM 3493 O O . SER B 1 144 ? -4.641 24.656 -5.848 1 98.75 144 SER B O 1
ATOM 3495 N N . PRO B 1 145 ? -5.43 22.609 -6.414 1 98.81 145 PRO B N 1
ATOM 3496 C CA . PRO B 1 145 ? -6.812 23.047 -6.207 1 98.81 145 PRO B CA 1
ATOM 3497 C C . PRO B 1 145 ? -7.105 23.422 -4.758 1 98.81 145 PRO B C 1
ATOM 3499 O O . PRO B 1 145 ? -6.473 22.891 -3.84 1 98.81 145 PRO B O 1
ATOM 3502 N N . GLU B 1 146 ? -8.055 24.234 -4.605 1 98.5 146 GLU B N 1
ATOM 3503 C CA . GLU B 1 146 ? -8.375 24.797 -3.301 1 98.5 146 GLU B CA 1
ATOM 3504 C C . GLU B 1 146 ? -9.102 23.781 -2.42 1 98.5 146 GLU B C 1
ATOM 3506 O O . GLU B 1 146 ? -9.953 23.031 -2.902 1 98.5 146 GLU B O 1
ATOM 3511 N N . VAL B 1 147 ? -8.781 23.781 -1.204 1 98.88 147 VAL B N 1
ATOM 3512 C CA . VAL B 1 147 ? -9.555 23.094 -0.17 1 98.88 147 VAL B CA 1
ATOM 3513 C C . VAL B 1 147 ? -10.109 24.125 0.82 1 98.88 147 VAL B C 1
ATOM 3515 O O . VAL B 1 147 ? -9.703 25.281 0.808 1 98.88 147 VAL B O 1
ATOM 3518 N N . SER B 1 148 ? -11.023 23.688 1.692 1 98.88 148 SER B N 1
ATOM 3519 C CA . SER B 1 148 ? -11.789 24.641 2.502 1 98.88 148 SER B CA 1
ATOM 3520 C C . SER B 1 148 ? -11.195 24.781 3.896 1 98.88 148 SER B C 1
ATOM 3522 O O . SER B 1 148 ? -11.547 25.703 4.637 1 98.88 148 SER B O 1
ATOM 3524 N N . GLY B 1 149 ? -10.281 23.906 4.293 1 98.88 149 GLY B N 1
ATOM 3525 C CA . GLY B 1 149 ? -9.672 23.969 5.613 1 98.88 149 GLY B CA 1
ATOM 3526 C C . GLY B 1 149 ? -8.664 22.859 5.855 1 98.88 149 GLY B C 1
ATOM 3527 O O . GLY B 1 149 ? -8.562 21.922 5.062 1 98.88 149 GLY B O 1
ATOM 3528 N N . PHE B 1 150 ? -7.93 23.031 6.926 1 98.94 150 PHE B N 1
ATOM 3529 C CA . PHE B 1 150 ? -6.852 22.125 7.312 1 98.94 150 PHE B CA 1
ATOM 3530 C C . PHE B 1 150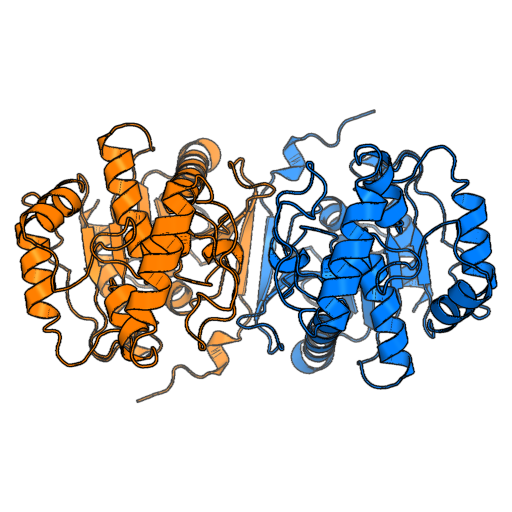 ? -6.969 21.734 8.781 1 98.94 150 PHE B C 1
ATOM 3532 O O . PHE B 1 150 ? -7.281 22.578 9.625 1 98.94 150 PHE B O 1
ATOM 3539 N N . ILE B 1 151 ? -6.816 20.484 9.039 1 98.94 151 ILE B N 1
ATOM 3540 C CA . ILE B 1 151 ? -6.715 20 10.406 1 98.94 151 ILE B CA 1
ATOM 3541 C C . ILE B 1 151 ? -5.379 19.297 10.602 1 98.94 151 ILE B C 1
ATOM 3543 O O . ILE B 1 151 ? -5.117 18.266 9.977 1 98.94 151 ILE B O 1
ATOM 3547 N N . LEU B 1 152 ? -4.527 19.828 11.414 1 98.94 152 LEU B N 1
ATOM 3548 C CA . LEU B 1 152 ? -3.229 19.25 11.734 1 98.94 152 LEU B CA 1
ATOM 3549 C C . LEU B 1 152 ? -3.281 18.5 13.062 1 98.94 152 LEU B C 1
ATOM 3551 O O . LEU B 1 152 ? -3.318 19.125 14.125 1 98.94 152 LEU B O 1
ATOM 3555 N N . GLN B 1 153 ? -3.314 17.234 13.008 1 98.88 153 GLN B N 1
ATOM 3556 C CA . GLN B 1 153 ? -3.305 16.438 14.227 1 98.88 153 GLN B CA 1
ATOM 3557 C C . GLN B 1 153 ? -1.934 15.812 14.461 1 98.88 153 GLN B C 1
ATOM 3559 O O . GLN B 1 153 ? -1.428 15.07 13.617 1 98.88 153 GLN B O 1
ATOM 3564 N N . GLY B 1 154 ? -1.35 16.094 15.602 1 98.56 154 GLY B N 1
ATOM 3565 C CA . GLY B 1 154 ? -0.055 15.547 15.984 1 98.56 154 GLY B CA 1
ATOM 3566 C C . GLY B 1 154 ? 1.093 16.125 15.172 1 98.56 154 GLY B C 1
ATOM 3567 O O . GLY B 1 154 ? 1.915 15.375 14.641 1 98.56 154 GLY B O 1
ATOM 3568 N N . PRO B 1 155 ? 1.067 17.453 14.914 1 98.5 155 PRO B N 1
ATOM 3569 C CA . PRO B 1 155 ? 2.213 18.062 14.234 1 98.5 155 PRO B CA 1
ATOM 3570 C C . PRO B 1 155 ? 3.49 18.016 15.07 1 98.5 155 PRO B C 1
ATOM 3572 O O . PRO B 1 155 ? 3.592 18.703 16.094 1 98.5 155 PRO B O 1
ATOM 3575 N N . VAL B 1 156 ? 4.43 17.219 14.633 1 97.69 156 VAL B N 1
ATOM 3576 C CA . VAL B 1 156 ? 5.664 17.047 15.391 1 97.69 156 VAL B CA 1
ATOM 3577 C C . VAL B 1 156 ? 6.863 17.141 14.445 1 97.69 156 VAL B C 1
ATOM 3579 O O . VAL B 1 156 ? 6.711 17.031 13.227 1 97.69 156 VAL B O 1
ATOM 3582 N N . SER B 1 157 ? 8 17.469 15.008 1 97.75 157 SER B N 1
ATOM 3583 C CA . SER B 1 157 ? 9.266 17.422 14.289 1 97.75 157 SER B CA 1
ATOM 3584 C C . SER B 1 157 ? 9.797 15.992 14.203 1 97.75 157 SER B C 1
ATOM 3586 O O . SER B 1 157 ? 10.109 15.375 15.227 1 97.75 157 SER B O 1
ATOM 3588 N N . ASP B 1 158 ? 9.969 15.516 12.984 1 97.38 158 ASP B N 1
ATOM 3589 C CA . ASP B 1 158 ? 10.578 14.203 12.82 1 97.38 158 ASP B CA 1
ATOM 3590 C C . ASP B 1 158 ? 12.016 14.203 13.32 1 97.38 158 ASP B C 1
ATOM 3592 O O . ASP B 1 158 ? 12.477 13.219 13.914 1 97.38 158 ASP B O 1
ATOM 3596 N N . ARG B 1 159 ? 12.727 15.281 13.102 1 97.5 159 ARG B N 1
ATOM 3597 C CA . ARG B 1 159 ? 14.102 15.43 13.562 1 97.5 159 ARG B CA 1
ATOM 3598 C C . ARG B 1 159 ? 14.18 15.336 15.086 1 97.5 159 ARG B C 1
ATOM 3600 O O . ARG B 1 159 ? 14.953 14.539 15.617 1 97.5 159 ARG B O 1
ATOM 3607 N N . GLU B 1 160 ? 13.328 16.078 15.734 1 98 160 GLU B N 1
ATOM 3608 C CA . GLU B 1 160 ? 13.367 16.094 17.203 1 98 160 GLU B CA 1
ATOM 3609 C C . GLU B 1 160 ? 12.812 14.789 17.781 1 98 160 GLU B C 1
ATOM 3611 O O . GLU B 1 160 ? 13.141 14.422 18.906 1 98 160 GLU B O 1
ATOM 3616 N N . CYS B 1 161 ? 11.977 14.117 17.016 1 97.5 161 CYS B N 1
ATOM 3617 C CA . CYS B 1 161 ? 11.414 12.844 17.438 1 97.5 161 CYS B CA 1
ATOM 3618 C C . CYS B 1 161 ? 12.445 11.727 17.328 1 97.5 161 CYS B C 1
ATOM 3620 O O . CYS B 1 161 ? 12.586 10.906 18.234 1 97.5 161 CYS B O 1
ATOM 3622 N N . LEU B 1 162 ? 13.25 11.703 16.266 1 97 162 LEU B N 1
ATOM 3623 C CA . LEU B 1 162 ? 14.07 10.547 15.906 1 97 162 LEU B CA 1
ATOM 3624 C C . LEU B 1 162 ? 15.477 10.688 16.469 1 97 162 LEU B C 1
ATOM 3626 O O . LEU B 1 162 ? 16.047 9.719 17 1 97 162 LEU B O 1
ATOM 3630 N N . VAL B 1 163 ? 16.062 11.828 16.469 1 96.19 163 VAL B N 1
ATOM 3631 C CA . VAL B 1 163 ? 17.484 12.047 16.656 1 96.19 163 VAL B CA 1
ATOM 3632 C C . VAL B 1 163 ? 17.891 11.664 18.078 1 96.19 163 VAL B C 1
ATOM 3634 O O . VAL B 1 163 ? 18.953 11.086 18.297 1 96.19 163 VAL B O 1
ATOM 3637 N N . PRO B 1 164 ? 17.031 11.898 19.094 1 96.12 164 PRO B N 1
ATOM 3638 C CA . PRO B 1 164 ? 17.391 11.508 20.453 1 96.12 164 PRO B CA 1
ATOM 3639 C C . PRO B 1 164 ? 17.656 10.016 20.594 1 96.12 164 PRO B C 1
ATOM 3641 O O . PRO B 1 164 ? 18.266 9.578 21.578 1 96.12 164 PRO B O 1
ATOM 3644 N N . TYR B 1 165 ? 17.203 9.227 19.656 1 96.12 165 TYR B N 1
ATOM 3645 C CA . TYR B 1 165 ? 17.359 7.777 19.75 1 96.12 165 TYR B CA 1
ATOM 3646 C C . TYR B 1 165 ? 18.578 7.305 18.969 1 96.12 165 TYR B C 1
ATOM 3648 O O . TYR B 1 165 ? 18.938 6.121 19 1 96.12 165 TYR B O 1
ATOM 3656 N N . PHE B 1 166 ? 19.172 8.211 18.219 1 97.75 166 PHE B N 1
ATOM 3657 C CA . PHE B 1 166 ? 20.375 7.855 17.484 1 97.75 166 PHE B CA 1
ATOM 3658 C C . PHE B 1 166 ? 21.547 7.656 18.438 1 97.75 166 PHE B C 1
ATOM 3660 O O . PHE B 1 166 ? 21.594 8.273 19.5 1 97.75 166 PHE B O 1
ATOM 3667 N N . LYS B 1 167 ? 22.5 6.812 18.078 1 97.94 167 LYS B N 1
ATOM 3668 C CA . LYS B 1 167 ? 23.75 6.707 18.812 1 97.94 167 LYS B CA 1
ATOM 3669 C C . LYS B 1 167 ? 24.578 7.98 18.656 1 97.94 167 LYS B C 1
ATOM 3671 O O . LYS B 1 167 ? 24.406 8.734 17.703 1 97.94 167 LYS B O 1
ATOM 3676 N N . PRO B 1 168 ? 25.453 8.211 19.625 1 97.38 168 PRO B N 1
ATOM 3677 C CA . PRO B 1 168 ? 26.312 9.398 19.531 1 97.38 168 PRO B CA 1
ATOM 3678 C C . PRO B 1 168 ? 27.047 9.492 18.203 1 97.38 168 PRO B C 1
ATOM 3680 O O . PRO B 1 168 ? 27.656 8.516 17.766 1 97.38 168 PRO B O 1
ATOM 3683 N N . GLY B 1 169 ? 26.859 10.617 17.547 1 97.56 169 GLY B N 1
ATOM 3684 C CA . GLY B 1 169 ? 27.594 10.875 16.328 1 97.56 169 GLY B CA 1
ATOM 3685 C C . GLY B 1 169 ? 26.859 10.453 15.078 1 97.56 169 GLY B C 1
ATOM 3686 O O . GLY B 1 169 ? 27.188 10.883 13.969 1 97.56 169 GLY B O 1
ATOM 3687 N N . GLU B 1 170 ? 25.766 9.688 15.164 1 98.25 170 GLU B N 1
ATOM 3688 C CA . GLU B 1 170 ? 25.062 9.156 14.008 1 98.25 170 GLU B CA 1
ATOM 3689 C C . GLU B 1 170 ? 24.328 10.266 13.242 1 98.25 170 GLU B C 1
ATOM 3691 O O . GLU B 1 170 ? 24.266 10.227 12.016 1 98.25 170 GLU B O 1
ATOM 3696 N N . HIS B 1 171 ? 23.844 11.18 14.016 1 98.38 171 HIS B N 1
ATOM 3697 C CA . HIS B 1 171 ? 23.141 12.266 13.352 1 98.38 171 HIS B CA 1
ATOM 3698 C C . HIS B 1 171 ? 24.062 13.07 12.453 1 98.38 171 HIS B C 1
ATOM 3700 O O . HIS B 1 171 ? 23.766 13.281 11.273 1 98.38 171 HIS B O 1
ATOM 3706 N N . ASP B 1 172 ? 25.203 13.469 12.977 1 98.25 172 ASP B N 1
ATOM 3707 C CA . ASP B 1 172 ? 26.172 14.242 12.195 1 98.25 172 ASP B CA 1
ATOM 3708 C C . ASP B 1 172 ? 26.672 13.445 11 1 98.25 172 ASP B C 1
ATOM 3710 O O . ASP B 1 172 ? 26.812 13.992 9.898 1 98.25 172 ASP B O 1
ATOM 3714 N N . MET B 1 173 ? 26.906 12.242 11.273 1 98.38 173 MET B N 1
ATOM 3715 C CA . MET B 1 173 ? 27.422 11.359 10.227 1 98.38 173 MET B CA 1
ATOM 3716 C C . MET B 1 173 ? 26.422 11.242 9.07 1 98.38 173 MET B C 1
ATOM 3718 O O . MET B 1 173 ? 26.797 11.422 7.91 1 98.38 173 MET B O 1
ATOM 3722 N N . THR B 1 174 ? 25.188 10.938 9.398 1 98.62 174 THR B N 1
ATOM 3723 C CA . THR B 1 174 ? 24.203 10.672 8.359 1 98.62 174 THR B CA 1
ATOM 3724 C C . THR B 1 174 ? 23.859 11.953 7.609 1 98.62 174 THR B C 1
ATOM 3726 O O . THR B 1 174 ? 23.656 11.93 6.391 1 98.62 174 THR B O 1
ATOM 3729 N N . VAL B 1 175 ? 23.781 13.125 8.281 1 98.69 175 VAL B N 1
ATOM 3730 C CA . VAL B 1 175 ? 23.5 14.406 7.641 1 98.69 175 VAL B CA 1
ATOM 3731 C C . VAL B 1 175 ? 24.625 14.766 6.676 1 98.69 175 VAL B C 1
ATOM 3733 O O . VAL B 1 175 ? 24.375 15.141 5.527 1 98.69 175 VAL B O 1
ATOM 3736 N N . ALA B 1 176 ? 25.875 14.562 7.125 1 98.75 176 ALA B N 1
ATOM 3737 C CA . ALA B 1 176 ? 27.031 14.844 6.273 1 98.75 176 ALA B CA 1
ATOM 3738 C C . ALA B 1 176 ? 27.031 13.945 5.039 1 98.75 176 ALA B C 1
ATOM 3740 O O . ALA B 1 176 ? 27.297 14.406 3.928 1 98.75 176 ALA B O 1
ATOM 3741 N N . ALA B 1 177 ? 26.719 12.727 5.242 1 98.69 177 ALA B N 1
ATOM 3742 C CA . ALA B 1 177 ? 26.719 11.766 4.145 1 98.69 177 ALA B CA 1
ATOM 3743 C C . ALA B 1 177 ? 25.641 12.109 3.121 1 98.69 177 ALA B C 1
ATOM 3745 O O . ALA B 1 177 ? 25.891 12.102 1.915 1 98.69 177 ALA B O 1
ATOM 3746 N N . THR B 1 178 ? 24.453 12.414 3.584 1 98.69 178 THR B N 1
ATOM 3747 C CA . THR B 1 178 ? 23.359 12.703 2.672 1 98.69 178 THR B CA 1
ATOM 3748 C C . THR B 1 178 ? 23.578 14.031 1.954 1 98.69 178 THR B C 1
ATOM 3750 O O . THR B 1 178 ? 23.266 14.164 0.771 1 98.69 178 THR B O 1
ATOM 3753 N N . GLU B 1 179 ? 24.141 15.016 2.619 1 98.56 179 GLU B N 1
ATOM 3754 C CA . GLU B 1 179 ? 24.484 16.281 1.967 1 98.56 179 GLU B CA 1
ATOM 3755 C C . GLU B 1 179 ? 25.484 16.062 0.838 1 98.56 179 GLU B C 1
ATOM 3757 O O . GLU B 1 179 ? 25.359 16.641 -0.241 1 98.56 179 GLU B O 1
ATOM 3762 N N . ARG B 1 180 ? 26.5 15.273 1.141 1 98.69 180 ARG B N 1
ATOM 3763 C CA . ARG B 1 180 ? 27.484 14.953 0.125 1 98.69 180 ARG B CA 1
ATOM 3764 C C . ARG B 1 180 ? 26.844 14.266 -1.074 1 98.69 180 ARG B C 1
ATOM 3766 O O . ARG B 1 180 ? 27.109 14.633 -2.221 1 98.69 180 ARG B O 1
ATOM 3773 N N . MET B 1 181 ? 25.984 13.289 -0.817 1 98.62 181 MET B N 1
ATOM 3774 C CA . MET B 1 181 ? 25.297 12.578 -1.887 1 98.62 181 MET B CA 1
ATOM 3775 C C . MET B 1 181 ? 24.469 13.531 -2.736 1 98.62 181 MET B C 1
ATOM 3777 O O . MET B 1 181 ? 24.5 13.469 -3.967 1 98.62 181 MET B O 1
ATOM 3781 N N . ILE B 1 182 ? 23.75 14.43 -2.111 1 98.62 182 ILE B N 1
ATOM 3782 C CA . ILE B 1 182 ? 22.906 15.391 -2.812 1 98.62 182 ILE B CA 1
ATOM 3783 C C . ILE B 1 182 ? 23.766 16.312 -3.676 1 98.62 182 ILE B C 1
ATOM 3785 O O . ILE B 1 182 ? 23.453 16.531 -4.848 1 98.62 182 ILE B O 1
ATOM 3789 N N . LYS B 1 183 ? 24.875 16.75 -3.135 1 98.56 183 LYS B N 1
ATOM 3790 C CA . LYS B 1 183 ? 25.797 17.625 -3.865 1 98.56 183 LYS B CA 1
ATOM 3791 C C . LYS B 1 183 ? 26.375 16.906 -5.078 1 98.56 183 LYS B C 1
ATOM 3793 O O . LYS B 1 183 ? 26.641 17.531 -6.109 1 98.56 183 LYS B O 1
ATOM 3798 N N . GLU B 1 184 ? 26.516 15.648 -4.98 1 98.19 184 GLU B N 1
ATOM 3799 C CA . GLU B 1 184 ? 27.094 14.836 -6.043 1 98.19 184 GLU B CA 1
ATOM 3800 C C . GLU B 1 184 ? 26.047 14.406 -7.055 1 98.19 184 GLU B C 1
ATOM 3802 O O . GLU B 1 184 ? 26.297 13.562 -7.914 1 98.19 184 GLU B O 1
ATOM 3807 N N . GLY B 1 185 ? 24.812 14.875 -6.895 1 97.75 185 GLY B N 1
ATOM 3808 C CA . GLY B 1 185 ? 23.75 14.562 -7.836 1 97.75 185 GLY B CA 1
ATOM 3809 C C . GLY B 1 185 ? 23.047 13.25 -7.535 1 97.75 185 GLY B C 1
ATOM 3810 O O . GLY B 1 185 ? 22.375 12.688 -8.398 1 97.75 185 GLY B O 1
ATOM 3811 N N . LYS B 1 186 ? 23.188 12.734 -6.34 1 97.88 186 LYS B N 1
ATOM 3812 C CA . LYS B 1 186 ? 22.641 11.445 -5.941 1 97.88 186 LYS B CA 1
ATOM 3813 C C . LYS B 1 186 ? 21.484 11.617 -4.949 1 97.88 186 LYS B C 1
ATOM 3815 O O . LYS B 1 186 ? 21.359 10.844 -4.004 1 97.88 186 LYS B O 1
ATOM 3820 N N . ALA B 1 187 ? 20.656 12.648 -5.105 1 98.25 187 ALA B N 1
ATOM 3821 C CA . ALA B 1 187 ? 19.562 12.961 -4.195 1 98.25 187 ALA B CA 1
ATOM 3822 C C . ALA B 1 187 ? 18.562 11.812 -4.133 1 98.25 187 ALA B C 1
ATOM 3824 O O . ALA B 1 187 ? 18 11.523 -3.068 1 98.25 187 ALA B O 1
ATOM 3825 N N . ASP B 1 188 ? 18.391 11.102 -5.258 1 97.38 188 ASP B N 1
ATOM 3826 C CA . ASP B 1 188 ? 17.344 10.094 -5.344 1 97.38 188 ASP B CA 1
ATOM 3827 C C . ASP B 1 188 ? 17.922 8.695 -5.133 1 97.38 188 ASP B C 1
ATOM 3829 O O . ASP B 1 188 ? 17.188 7.699 -5.258 1 97.38 188 ASP B O 1
ATOM 3833 N N . VAL B 1 189 ? 19.188 8.594 -4.84 1 97.69 189 VAL B N 1
ATOM 3834 C CA . VAL B 1 189 ? 19.844 7.309 -4.594 1 97.69 189 VAL B CA 1
ATOM 3835 C C . VAL B 1 189 ? 19.641 6.898 -3.137 1 97.69 189 VAL B C 1
ATOM 3837 O O . VAL B 1 189 ? 19.734 7.73 -2.232 1 97.69 189 VAL B O 1
ATOM 3840 N N . ILE B 1 190 ? 19.359 5.613 -2.879 1 98.31 190 ILE B N 1
ATOM 3841 C CA . ILE B 1 190 ? 19.141 5.094 -1.533 1 98.31 190 ILE B CA 1
ATOM 3842 C C . ILE B 1 190 ? 20.453 5.156 -0.739 1 98.31 190 ILE B C 1
ATOM 3844 O O . ILE B 1 190 ? 21.5 4.758 -1.232 1 98.31 190 ILE B O 1
ATOM 3848 N N . VAL B 1 191 ? 20.359 5.648 0.457 1 98.44 191 VAL B N 1
ATOM 3849 C CA . VAL B 1 191 ? 21.531 5.82 1.318 1 98.44 191 VAL B CA 1
ATOM 3850 C C . VAL B 1 191 ? 22.062 4.453 1.745 1 98.44 191 VAL B C 1
ATOM 3852 O O . VAL B 1 191 ? 21.297 3.605 2.219 1 98.44 191 VAL B O 1
ATOM 3855 N N . PRO B 1 192 ? 23.359 4.207 1.591 1 96.75 192 PRO B N 1
ATOM 3856 C CA . PRO B 1 192 ? 23.922 2.965 2.113 1 96.75 192 PRO B CA 1
ATOM 3857 C C . PRO B 1 192 ? 23.75 2.824 3.625 1 96.75 192 PRO B C 1
ATOM 3859 O O . PRO B 1 192 ? 23.859 3.812 4.355 1 96.75 192 PRO B O 1
ATOM 3862 N N . PRO B 1 193 ? 23.547 1.632 4.035 1 96.88 193 PRO B N 1
ATOM 3863 C CA . PRO B 1 193 ? 23.281 1.414 5.461 1 96.88 193 PRO B CA 1
ATOM 3864 C C . PRO B 1 193 ? 24.406 1.948 6.352 1 96.88 193 PRO B C 1
ATOM 3866 O O . PRO B 1 193 ? 24.156 2.371 7.48 1 96.88 193 PRO B O 1
ATOM 3869 N N . GLU B 1 194 ? 25.625 1.985 5.844 1 96.12 194 GLU B N 1
ATOM 3870 C CA . GLU B 1 194 ? 26.75 2.422 6.648 1 96.12 194 GLU B CA 1
ATOM 3871 C C . GLU B 1 194 ? 26.656 3.904 6.992 1 96.12 194 GLU B C 1
ATOM 3873 O O . GLU B 1 194 ? 27.344 4.391 7.895 1 96.12 194 GLU B O 1
ATOM 3878 N N . TYR B 1 195 ? 25.797 4.633 6.238 1 97.88 195 TYR B N 1
ATOM 3879 C CA . TYR B 1 195 ? 25.625 6.059 6.492 1 97.88 195 TYR B CA 1
ATOM 3880 C C . TYR B 1 195 ? 24.297 6.328 7.188 1 97.88 195 TYR B C 1
ATOM 3882 O O . TYR B 1 195 ? 23.875 7.48 7.309 1 97.88 195 TYR B O 1
ATOM 3890 N N . MET B 1 196 ? 23.594 5.352 7.594 1 98.25 196 MET B N 1
ATOM 3891 C CA . MET B 1 196 ? 22.312 5.484 8.273 1 98.25 196 MET B CA 1
ATOM 3892 C C . MET B 1 196 ? 22.453 5.148 9.758 1 98.25 196 MET B C 1
ATOM 3894 O O . MET B 1 196 ? 23.266 4.312 10.133 1 98.25 196 MET B O 1
ATOM 3898 N N . PRO B 1 197 ? 21.625 5.855 10.578 1 98.19 197 PRO B N 1
ATOM 3899 C CA . PRO B 1 197 ? 21.547 5.363 11.961 1 98.19 197 PRO B CA 1
ATOM 3900 C C . PRO B 1 197 ? 21.125 3.898 12.039 1 98.19 197 PRO B C 1
ATOM 3902 O O . PRO B 1 197 ? 20.266 3.453 11.266 1 98.19 197 PRO B O 1
ATOM 3905 N N . GLU B 1 198 ? 21.641 3.191 13.031 1 96.44 198 GLU B N 1
ATOM 3906 C CA . GLU B 1 198 ? 21.469 1.747 13.164 1 96.44 198 GLU B CA 1
ATOM 3907 C C . GLU B 1 198 ? 19.984 1.38 13.281 1 96.44 198 GLU B C 1
ATOM 3909 O O . GLU B 1 198 ? 19.562 0.341 12.773 1 96.44 198 GLU B O 1
ATOM 3914 N N . MET B 1 199 ? 19.234 2.229 13.883 1 95.44 199 MET B N 1
ATOM 3915 C CA . MET B 1 199 ? 17.844 1.9 14.18 1 95.44 199 MET B CA 1
ATOM 3916 C C . MET B 1 199 ? 16.969 2.023 12.938 1 95.44 199 MET B C 1
ATOM 3918 O O . MET B 1 199 ? 15.82 1.601 12.938 1 95.44 199 MET B O 1
ATOM 3922 N N . ILE B 1 200 ? 17.516 2.656 11.906 1 95.06 200 ILE B N 1
ATOM 3923 C CA . ILE B 1 200 ? 16.75 2.859 10.672 1 95.06 200 ILE B CA 1
ATOM 3924 C C . ILE B 1 200 ? 17.141 1.789 9.656 1 95.06 200 ILE B C 1
ATOM 3926 O O . ILE B 1 200 ? 18.25 1.788 9.133 1 95.06 200 ILE B O 1
ATOM 3930 N N . THR B 1 201 ? 16.172 0.944 9.305 1 91 201 THR B N 1
ATOM 3931 C CA . THR B 1 201 ? 16.484 -0.163 8.406 1 91 201 THR B CA 1
ATOM 3932 C C . THR B 1 201 ? 15.758 -0.01 7.074 1 91 201 THR B C 1
ATOM 3934 O O . THR B 1 201 ? 16.156 -0.609 6.074 1 91 201 THR B O 1
ATOM 3937 N N . ALA B 1 202 ? 14.727 0.764 7.027 1 92.88 202 ALA B N 1
ATOM 3938 C CA . ALA B 1 202 ? 13.984 0.986 5.793 1 92.88 202 ALA B CA 1
ATOM 3939 C C . ALA B 1 202 ? 14.805 1.809 4.801 1 92.88 202 ALA B C 1
ATOM 3941 O O . ALA B 1 202 ? 15.516 2.736 5.191 1 92.88 202 ALA B O 1
ATOM 3942 N N . PRO B 1 203 ? 14.68 1.506 3.518 1 96.44 203 PRO B N 1
ATOM 3943 C CA . PRO B 1 203 ? 15.422 2.291 2.525 1 96.44 203 PRO B CA 1
ATOM 3944 C C . PRO B 1 203 ? 14.938 3.738 2.443 1 96.44 203 PRO B C 1
ATOM 3946 O O . PRO B 1 203 ? 13.734 3.992 2.434 1 96.44 203 PRO B O 1
ATOM 3949 N N . HIS B 1 204 ? 15.898 4.645 2.43 1 98.25 204 HIS B N 1
ATOM 3950 C CA . HIS B 1 204 ? 15.641 6.066 2.236 1 98.25 204 HIS B CA 1
ATOM 3951 C C . HIS B 1 204 ? 16.562 6.648 1.166 1 98.25 204 HIS B C 1
ATOM 3953 O O . HIS B 1 204 ? 17.766 6.359 1.146 1 98.25 204 HIS B O 1
ATOM 3959 N N . SER B 1 205 ? 15.984 7.414 0.246 1 98.5 205 SER B N 1
ATOM 3960 C CA . SER B 1 205 ? 16.859 8.195 -0.62 1 98.5 205 SER B CA 1
ATOM 3961 C C . SER B 1 205 ? 17.609 9.266 0.172 1 98.5 205 SER B C 1
ATOM 3963 O O . SER B 1 205 ? 17.203 9.633 1.272 1 98.5 205 SER B O 1
ATOM 3965 N N . ALA B 1 206 ? 18.656 9.781 -0.406 1 98.75 206 ALA B N 1
ATOM 3966 C CA . ALA B 1 206 ? 19.453 10.812 0.251 1 98.75 206 ALA B CA 1
ATOM 3967 C C . ALA B 1 206 ? 18.625 12.062 0.519 1 98.75 206 ALA B C 1
ATOM 3969 O O . ALA B 1 206 ? 18.625 12.594 1.633 1 98.75 206 ALA B O 1
ATOM 3970 N N . TYR B 1 207 ? 17.906 12.484 -0.412 1 98.62 207 TYR B N 1
ATOM 3971 C CA . TYR B 1 207 ? 17.078 13.672 -0.261 1 98.62 207 TYR B CA 1
ATOM 3972 C C . TYR B 1 207 ? 16.047 13.484 0.846 1 98.62 207 TYR B C 1
ATOM 3974 O O . TYR B 1 207 ? 15.898 14.344 1.715 1 98.62 207 TYR B O 1
ATOM 3982 N N . ARG B 1 208 ? 15.359 12.359 0.77 1 98.56 208 ARG B N 1
ATOM 3983 C CA . ARG B 1 208 ? 14.25 12.148 1.696 1 98.56 208 ARG B CA 1
ATOM 3984 C C . ARG B 1 208 ? 14.75 12.062 3.135 1 98.56 208 ARG B C 1
ATOM 3986 O O . ARG B 1 208 ? 14.172 12.68 4.035 1 98.56 208 ARG B O 1
ATOM 3993 N N . TRP B 1 209 ? 15.805 11.305 3.32 1 98.56 209 TRP B N 1
ATOM 3994 C CA . TRP B 1 209 ? 16.359 11.164 4.664 1 98.56 209 TRP B CA 1
ATOM 3995 C C . TRP B 1 209 ? 16.859 12.508 5.191 1 98.56 209 TRP B C 1
ATOM 3997 O O . TRP B 1 209 ? 16.562 12.883 6.332 1 98.56 209 TRP B O 1
ATOM 4007 N N . HIS B 1 210 ? 17.531 13.227 4.32 1 98.62 210 HIS B N 1
ATOM 4008 C CA . HIS B 1 210 ? 18 14.562 4.688 1 98.62 210 HIS B CA 1
ATOM 4009 C C . HIS B 1 210 ? 16.844 15.477 5.066 1 98.62 210 HIS B C 1
ATOM 4011 O O . HIS B 1 210 ? 16.922 16.203 6.059 1 98.62 210 HIS B O 1
ATOM 4017 N N . SER B 1 211 ? 15.789 15.406 4.332 1 98.19 211 SER B N 1
ATOM 4018 C CA . SER B 1 211 ? 14.602 16.219 4.574 1 98.19 211 SER B CA 1
ATOM 4019 C C . SER B 1 211 ? 14.008 15.938 5.949 1 98.19 211 SER B C 1
ATOM 4021 O O . SER B 1 211 ? 13.547 16.859 6.633 1 98.19 211 SER B O 1
ATOM 4023 N N . LEU B 1 212 ? 14.086 14.664 6.391 1 97.75 212 LEU B N 1
ATOM 4024 C CA . LEU B 1 212 ? 13.422 14.219 7.609 1 97.75 212 LEU B CA 1
ATOM 4025 C C . LEU B 1 212 ? 14.242 14.586 8.844 1 97.75 212 LEU B C 1
ATOM 4027 O O . LEU B 1 212 ? 13.68 14.953 9.875 1 97.75 212 LEU B O 1
ATOM 4031 N N . VAL B 1 213 ? 15.625 14.594 8.742 1 97.94 213 VAL B N 1
ATOM 4032 C CA . VAL B 1 213 ? 16.375 14.562 10 1 97.94 213 VAL B CA 1
ATOM 4033 C C . VAL B 1 213 ? 17.266 15.797 10.109 1 97.94 213 VAL B C 1
ATOM 4035 O O . VAL B 1 213 ? 17.891 16.031 11.148 1 97.94 213 VAL B O 1
ATOM 4038 N N . SER B 1 214 ? 17.344 16.609 9.047 1 97.94 214 SER B N 1
ATOM 4039 C CA . SER B 1 214 ? 18.25 17.75 9.062 1 97.94 214 SER B CA 1
ATOM 4040 C C . SER B 1 214 ? 17.547 19.016 9.547 1 97.94 214 SER B C 1
ATOM 4042 O O . SER B 1 214 ? 16.344 19.188 9.328 1 97.94 214 SER B O 1
ATOM 4044 N N . PHE B 1 215 ? 18.312 19.859 10.125 1 97.06 215 PHE B N 1
ATOM 4045 C CA . PHE B 1 215 ? 17.859 21.203 10.445 1 97.06 215 PHE B CA 1
ATOM 4046 C C . PHE B 1 215 ? 17.484 21.969 9.172 1 97.06 215 PHE B C 1
ATOM 4048 O O . PHE B 1 215 ? 18.266 22.016 8.227 1 97.06 215 PHE B O 1
ATOM 4055 N N . ASN B 1 216 ? 16.25 22.391 9.18 1 94.94 216 ASN B N 1
ATOM 4056 C CA . ASN B 1 216 ? 15.742 23.203 8.078 1 94.94 216 ASN B CA 1
ATOM 4057 C C . ASN B 1 216 ? 15.539 22.375 6.816 1 94.94 216 ASN B C 1
ATOM 4059 O O . ASN B 1 216 ? 15.508 22.922 5.707 1 94.94 216 ASN B O 1
ATOM 4063 N N . GLY B 1 217 ? 15.523 21.062 6.941 1 94.25 217 GLY B N 1
ATOM 4064 C CA . GLY B 1 217 ? 15.133 20.234 5.816 1 94.25 217 GLY B CA 1
ATOM 4065 C C . GLY B 1 217 ? 13.727 20.516 5.324 1 94.25 217 GLY B C 1
ATOM 4066 O O . GLY B 1 217 ? 12.953 21.203 6 1 94.25 217 GLY B O 1
ATOM 4067 N N . ASP B 1 218 ? 13.344 19.984 4.215 1 95.62 218 ASP B N 1
ATOM 4068 C CA . ASP B 1 218 ? 12.062 20.297 3.586 1 95.62 218 ASP B CA 1
ATOM 4069 C C . ASP B 1 218 ? 10.898 19.828 4.457 1 95.62 218 ASP B C 1
ATOM 4071 O O . ASP B 1 218 ? 9.812 20.406 4.402 1 95.62 218 ASP B O 1
ATOM 4075 N N . ASP B 1 219 ? 11.133 18.828 5.348 1 97.25 219 ASP B N 1
ATOM 4076 C CA . ASP B 1 219 ? 10.094 18.297 6.227 1 97.25 219 ASP B CA 1
ATOM 4077 C C . ASP B 1 219 ? 10.102 19.016 7.574 1 97.25 219 ASP B C 1
ATOM 4079 O O . ASP B 1 219 ? 9.25 18.766 8.43 1 97.25 219 ASP B O 1
ATOM 4083 N N . ASP B 1 220 ? 11.039 19.938 7.773 1 97.69 220 ASP B N 1
ATOM 4084 C CA . ASP B 1 220 ? 11.258 20.516 9.094 1 97.69 220 ASP B CA 1
ATOM 4085 C C . ASP B 1 220 ? 10.344 21.719 9.328 1 97.69 220 ASP B C 1
ATOM 4087 O O . ASP B 1 220 ? 10.812 22.859 9.391 1 97.69 220 ASP B O 1
ATOM 4091 N N . PHE B 1 221 ? 9.102 21.453 9.625 1 98.19 221 PHE B N 1
ATOM 4092 C CA . PHE B 1 221 ? 8.117 22.516 9.773 1 98.19 221 PHE B CA 1
ATOM 4093 C C . PHE B 1 221 ? 7.863 22.812 11.25 1 98.19 221 PHE B C 1
ATOM 4095 O O . PHE B 1 221 ? 7.434 23.906 11.602 1 98.19 221 PHE B O 1
ATOM 4102 N N . PHE B 1 222 ? 8.117 21.844 12.156 1 98.19 222 PHE B N 1
ATOM 4103 C CA . PHE B 1 222 ? 7.512 21.938 13.477 1 98.19 222 PHE B CA 1
ATOM 4104 C C . PHE B 1 222 ? 8.57 21.859 14.562 1 98.19 222 PHE B C 1
ATOM 4106 O O . PHE B 1 222 ? 8.25 21.703 15.75 1 98.19 222 PHE B O 1
ATOM 4113 N N . SER B 1 223 ? 9.867 21.969 14.195 1 97.62 223 SER B N 1
ATOM 4114 C CA . SER B 1 223 ? 10.93 21.906 15.195 1 97.62 223 SER B CA 1
ATOM 4115 C C . SER B 1 223 ? 10.906 23.125 16.094 1 97.62 223 SER B C 1
ATOM 4117 O O . SER B 1 223 ? 10.664 24.25 15.633 1 97.62 223 SER B O 1
ATOM 4119 N N . SER B 1 224 ? 11.195 22.953 17.312 1 97.5 224 SER B N 1
ATOM 4120 C CA . SER B 1 224 ? 11.117 23.984 18.328 1 97.5 224 SER B CA 1
ATOM 4121 C C . SER B 1 224 ? 12.266 24.984 18.188 1 97.5 224 SER B C 1
ATOM 4123 O O . SER B 1 224 ? 12.195 26.094 18.719 1 97.5 224 SER B O 1
ATOM 4125 N N . ASP B 1 225 ? 13.32 24.625 17.469 1 97.25 225 ASP B N 1
ATOM 4126 C CA . ASP B 1 225 ? 14.516 25.469 17.391 1 97.25 225 ASP B CA 1
ATOM 4127 C C . ASP B 1 225 ? 14.555 26.25 16.078 1 97.25 225 ASP B C 1
ATOM 4129 O O . ASP B 1 225 ? 15.562 26.891 15.766 1 97.25 225 ASP B O 1
ATOM 4133 N N . LEU B 1 226 ? 13.477 26.156 15.281 1 97.62 226 LEU B N 1
ATOM 4134 C CA . LEU B 1 226 ? 13.453 26.891 14.023 1 97.62 226 LEU B CA 1
ATOM 4135 C C . LEU B 1 226 ? 13.367 28.391 14.289 1 97.62 226 LEU B C 1
ATOM 4137 O O . LEU B 1 226 ? 12.664 28.828 15.203 1 97.62 226 LEU B O 1
ATOM 4141 N N . PRO B 1 227 ? 14.023 29.203 13.492 1 97 227 PRO B N 1
ATOM 4142 C CA . PRO B 1 227 ? 13.93 30.656 13.68 1 97 227 PRO B CA 1
ATOM 4143 C C . PRO B 1 227 ? 12.562 31.203 13.273 1 97 227 PRO B C 1
ATOM 4145 O O . PRO B 1 227 ? 11.852 30.594 12.477 1 97 227 PRO B O 1
ATOM 4148 N N . ASP B 1 228 ? 12.25 32.375 13.719 1 97.06 228 ASP B N 1
ATOM 4149 C CA . ASP B 1 228 ? 10.961 33 13.477 1 97.06 228 ASP B CA 1
ATOM 4150 C C . ASP B 1 228 ? 10.719 33.219 11.984 1 97.06 228 ASP B C 1
ATOM 4152 O O . ASP B 1 228 ? 9.602 33.062 11.5 1 97.06 228 ASP B O 1
ATOM 4156 N N . GLU B 1 229 ? 11.758 33.562 11.352 1 97.25 229 GLU B N 1
ATOM 4157 C CA . GLU B 1 229 ? 11.625 33.844 9.922 1 97.25 229 GLU B CA 1
ATOM 4158 C C . GLU B 1 229 ? 11.156 32.625 9.164 1 97.25 229 GLU B C 1
ATOM 4160 O O . GLU B 1 229 ? 10.328 32.719 8.258 1 97.25 229 GLU B O 1
ATOM 4165 N N . ARG B 1 230 ? 11.695 31.453 9.539 1 96.75 230 ARG B N 1
ATOM 4166 C CA . ARG B 1 230 ? 11.305 30.188 8.922 1 96.75 230 ARG B CA 1
ATOM 4167 C C . ARG B 1 230 ? 9.852 29.859 9.219 1 96.75 230 ARG B C 1
ATOM 4169 O O . ARG B 1 230 ? 9.102 29.453 8.328 1 96.75 230 ARG B O 1
ATOM 4176 N N . LEU B 1 231 ? 9.453 30.016 10.398 1 97.38 231 LEU B N 1
ATOM 4177 C CA . LEU B 1 231 ? 8.078 29.734 10.805 1 97.38 231 LEU B CA 1
ATOM 4178 C C . LEU B 1 231 ? 7.109 30.703 10.125 1 97.38 231 LEU B C 1
ATOM 4180 O O . LEU B 1 231 ? 6.031 30.297 9.68 1 97.38 231 LEU B O 1
ATOM 4184 N N . ALA B 1 232 ? 7.5 31.953 10.078 1 97.69 232 ALA B N 1
ATOM 4185 C CA . ALA B 1 232 ? 6.66 32.969 9.422 1 97.69 232 ALA B CA 1
ATOM 4186 C C . ALA B 1 232 ? 6.438 32.594 7.953 1 97.69 232 ALA B C 1
ATOM 4188 O O . ALA B 1 232 ? 5.316 32.719 7.445 1 97.69 232 ALA B O 1
ATOM 4189 N N . ASP B 1 233 ? 7.477 32.219 7.332 1 97.44 233 ASP B N 1
ATOM 4190 C CA . ASP B 1 233 ? 7.395 31.844 5.926 1 97.44 233 ASP B CA 1
ATOM 4191 C C . ASP B 1 233 ? 6.426 30.672 5.727 1 97.44 233 ASP B C 1
ATOM 4193 O O . ASP B 1 233 ? 5.68 30.641 4.746 1 97.44 233 ASP B O 1
ATOM 4197 N N . GLU B 1 234 ? 6.453 29.719 6.625 1 97.44 234 GLU B N 1
ATOM 4198 C CA . GLU B 1 234 ? 5.66 28.5 6.48 1 97.44 234 GLU B CA 1
ATOM 4199 C C . GLU B 1 234 ? 4.203 28.75 6.863 1 97.44 234 GLU B C 1
ATOM 4201 O O . GLU B 1 234 ? 3.289 28.422 6.105 1 97.44 234 GLU B O 1
ATOM 4206 N N . TRP B 1 235 ? 3.934 29.375 7.98 1 98.25 235 TRP B N 1
ATOM 4207 C CA . TRP B 1 235 ? 2.586 29.484 8.531 1 98.25 235 TRP B CA 1
ATOM 4208 C C . TRP B 1 235 ? 1.8 30.578 7.824 1 98.25 235 TRP B C 1
ATOM 4210 O O . TRP B 1 235 ? 0.567 30.594 7.863 1 98.25 235 TRP B O 1
ATOM 4220 N N . SER B 1 236 ? 2.494 31.5 7.148 1 97.94 236 SER B N 1
ATOM 4221 C CA . SER B 1 236 ? 1.822 32.562 6.387 1 97.94 236 SER B CA 1
ATOM 4222 C C . SER B 1 236 ? 1.204 32 5.109 1 97.94 236 SER B C 1
ATOM 4224 O O . SER B 1 236 ? 0.421 32.688 4.445 1 97.94 236 SER B O 1
ATOM 4226 N N . GLN B 1 237 ? 1.524 30.75 4.801 1 98.12 237 GLN B N 1
ATOM 4227 C CA . GLN B 1 237 ? 1.054 30.141 3.559 1 98.12 237 GLN B CA 1
ATOM 4228 C C . GLN B 1 237 ? -0.413 29.734 3.666 1 98.12 237 GLN B C 1
ATOM 4230 O O . GLN B 1 237 ? -1.072 29.5 2.652 1 98.12 237 GLN B O 1
ATOM 4235 N N . PHE B 1 238 ? -0.927 29.578 4.855 1 98.44 238 PHE B N 1
ATOM 4236 C CA . PHE B 1 238 ? -2.324 29.188 5.016 1 98.44 238 PHE B CA 1
ATOM 4237 C C . PHE B 1 238 ? -3.25 30.344 4.621 1 98.44 238 PHE B C 1
ATOM 4239 O O . PHE B 1 238 ? -3.139 31.438 5.152 1 98.44 238 PHE B O 1
ATOM 4246 N N . THR B 1 239 ? -4.172 30.094 3.699 1 97.56 239 THR B N 1
ATOM 4247 C CA . THR B 1 239 ? -5.156 31.078 3.266 1 97.56 239 THR B CA 1
ATOM 4248 C C . THR B 1 239 ? -6.566 30.641 3.654 1 97.56 239 THR B C 1
ATOM 4250 O O . THR B 1 239 ? -7.539 31.344 3.398 1 97.56 239 THR B O 1
ATOM 4253 N N . LYS B 1 240 ? -6.699 29.453 4.145 1 98.56 240 LYS B N 1
ATOM 4254 C CA . LYS B 1 240 ? -7.93 28.875 4.688 1 98.56 240 LYS B CA 1
ATOM 4255 C C . LYS B 1 240 ? -7.762 28.5 6.156 1 98.56 240 LYS B C 1
ATOM 4257 O O . LYS B 1 240 ? -6.637 28.328 6.633 1 98.56 240 LYS B O 1
ATOM 4262 N N . PRO B 1 241 ? -8.859 28.359 6.902 1 98.81 241 PRO B N 1
ATOM 4263 C CA . PRO B 1 241 ? -8.758 28.062 8.328 1 98.81 241 PRO B CA 1
ATOM 4264 C C . PRO B 1 241 ? -7.988 26.781 8.617 1 98.81 241 PRO B C 1
ATOM 4266 O O . PRO B 1 241 ? -8.102 25.812 7.867 1 98.81 241 PRO B O 1
ATOM 4269 N N . VAL B 1 242 ? -7.242 26.828 9.734 1 98.88 242 VAL B N 1
ATOM 4270 C CA . VAL B 1 242 ? -6.445 25.672 10.133 1 98.88 242 VAL B CA 1
ATOM 4271 C C . VAL B 1 242 ? -6.711 25.344 11.602 1 98.88 242 VAL B C 1
ATOM 4273 O O . VAL B 1 242 ? -6.691 26.234 12.453 1 98.88 242 VAL B O 1
ATOM 4276 N N . LEU B 1 243 ? -7.059 24.094 11.883 1 98.94 243 LEU B N 1
ATOM 4277 C CA . LEU B 1 243 ? -7.215 23.547 13.219 1 98.94 243 LEU B CA 1
ATOM 4278 C C . LEU B 1 243 ? -5.973 22.766 13.641 1 98.94 243 LEU B C 1
ATOM 4280 O O . LEU B 1 243 ? -5.574 21.812 12.961 1 98.94 243 LEU B O 1
ATOM 4284 N N . VAL B 1 244 ? -5.348 23.156 14.75 1 98.88 244 VAL B N 1
ATOM 4285 C CA . VAL B 1 244 ? -4.105 22.516 15.195 1 98.88 244 VAL B CA 1
ATOM 4286 C C . VAL B 1 244 ? -4.344 21.766 16.5 1 98.88 244 VAL B C 1
ATOM 4288 O O . VAL B 1 244 ? -4.727 22.359 17.5 1 98.88 244 VAL B O 1
ATOM 4291 N N . LEU B 1 245 ? -4.051 20.422 16.422 1 98.88 245 LEU B N 1
ATOM 4292 C CA . LEU B 1 245 ? -4.387 19.531 17.531 1 98.88 245 LEU B CA 1
ATOM 4293 C C . LEU B 1 245 ? -3.186 18.688 17.938 1 98.88 245 LEU B C 1
ATOM 4295 O O . LEU B 1 245 ? -3.152 17.484 17.672 1 98.88 245 LEU B O 1
ATOM 4299 N N . PRO B 1 246 ? -2.254 19.25 18.719 1 98.69 246 PRO B N 1
ATOM 4300 C CA . PRO B 1 246 ? -1.205 18.391 19.281 1 98.69 246 PRO B CA 1
ATOM 4301 C C . PRO B 1 246 ? -1.733 17.422 20.344 1 98.69 246 PRO B C 1
ATOM 4303 O O . PRO B 1 246 ? -2.746 17.703 20.984 1 98.69 246 PRO B O 1
ATOM 4306 N N . SER B 1 247 ? -1.045 16.297 20.5 1 98.56 247 SER B N 1
ATOM 4307 C CA . SER B 1 247 ? -1.385 15.312 21.516 1 98.56 247 SER B CA 1
ATOM 4308 C C . SER B 1 247 ? -0.638 15.594 22.828 1 98.56 247 SER B C 1
ATOM 4310 O O . SER B 1 247 ? 0.581 15.781 22.812 1 98.56 247 SER B O 1
ATOM 4312 N N . GLU B 1 248 ? -1.337 15.57 23.875 1 97.88 248 GLU B N 1
ATOM 4313 C CA . GLU B 1 248 ? -0.78 15.969 25.172 1 97.88 248 GLU B CA 1
ATOM 4314 C C . GLU B 1 248 ? 0.32 15.008 25.609 1 97.88 248 GLU B C 1
ATOM 4316 O O . GLU B 1 248 ? 1.323 15.43 26.188 1 97.88 248 GLU B O 1
ATOM 4321 N N . LYS B 1 249 ? 0.136 13.758 25.422 1 97.88 249 LYS B N 1
ATOM 4322 C CA . LYS B 1 249 ? 1.095 12.742 25.844 1 97.88 249 LYS B CA 1
ATOM 4323 C C . LYS B 1 249 ? 1.808 12.117 24.656 1 97.88 249 LYS B C 1
ATOM 4325 O O . LYS B 1 249 ? 2.014 10.906 24.609 1 97.88 249 LYS B O 1
ATOM 4330 N N . ASP B 1 250 ? 2.102 12.969 23.703 1 98.25 250 ASP B N 1
ATOM 4331 C CA . ASP B 1 250 ? 2.732 12.523 22.469 1 98.25 250 ASP B CA 1
ATOM 4332 C C . ASP B 1 250 ? 4.145 12 22.719 1 98.25 250 ASP B C 1
ATOM 4334 O O . ASP B 1 250 ? 5.035 12.773 23.094 1 98.25 250 ASP B O 1
ATOM 4338 N N . GLU B 1 251 ? 4.379 10.773 22.469 1 97.62 251 GLU B N 1
ATOM 4339 C CA . GLU B 1 251 ? 5.668 10.148 22.75 1 97.62 251 GLU B CA 1
ATOM 4340 C C . GLU B 1 251 ? 6.73 10.594 21.75 1 97.62 251 GLU B C 1
ATOM 4342 O O . GLU B 1 251 ? 7.926 10.375 21.969 1 97.62 251 GLU B O 1
ATOM 4347 N N . CYS B 1 252 ? 6.324 11.227 20.656 1 97.38 252 CYS B N 1
ATOM 4348 C CA . CYS B 1 252 ? 7.262 11.695 19.641 1 97.38 252 CYS B CA 1
ATOM 4349 C C . CYS B 1 252 ? 7.824 13.062 20.016 1 97.38 252 CYS B C 1
ATOM 4351 O O . CYS B 1 252 ? 8.719 13.586 19.344 1 97.38 252 CYS B O 1
ATOM 4353 N N . VAL B 1 253 ? 7.34 13.648 21.031 1 98.12 253 VAL B N 1
ATOM 4354 C CA . VAL B 1 253 ? 7.789 14.969 21.469 1 98.12 253 VAL B CA 1
ATOM 4355 C C . VAL B 1 253 ? 8.672 14.844 22.703 1 98.12 253 VAL B C 1
ATOM 4357 O O . VAL B 1 253 ? 8.219 14.391 23.75 1 98.12 253 VAL B O 1
ATOM 4360 N N . PRO B 1 254 ? 9.898 15.25 22.547 1 97.12 254 PRO B N 1
ATOM 4361 C CA . PRO B 1 254 ? 10.742 15.242 23.734 1 97.12 254 PRO B CA 1
ATOM 4362 C C . PRO B 1 254 ? 10.133 16.016 24.906 1 97.12 254 PRO B C 1
ATOM 4364 O O . PRO B 1 254 ? 9.516 17.078 24.688 1 97.12 254 PRO B O 1
ATOM 4367 N N . LYS B 1 255 ? 10.398 15.617 26.078 1 95.31 255 LYS B N 1
ATOM 4368 C CA . LYS B 1 255 ? 9.797 16.188 27.281 1 95.31 255 LYS B CA 1
ATOM 4369 C C . LYS B 1 255 ? 10.281 17.609 27.516 1 95.31 255 LYS B C 1
ATOM 4371 O O . LYS B 1 255 ? 9.625 18.391 28.219 1 95.31 255 LYS B O 1
ATOM 4376 N N . THR B 1 256 ? 11.359 17.953 26.953 1 95.81 256 THR B N 1
ATOM 4377 C CA . THR B 1 256 ? 11.961 19.266 27.172 1 95.81 256 THR B CA 1
ATOM 4378 C C . THR B 1 256 ? 11.25 20.328 26.344 1 95.81 256 THR B C 1
ATOM 4380 O O . THR B 1 256 ? 11.461 21.531 26.562 1 95.81 256 THR B O 1
ATOM 4383 N N . ILE B 1 257 ? 10.461 19.906 25.422 1 97 257 ILE B N 1
ATOM 4384 C CA . ILE B 1 257 ? 9.805 20.844 24.516 1 97 257 ILE B CA 1
ATOM 4385 C C . ILE B 1 257 ? 8.5 21.344 25.141 1 97 257 ILE B C 1
ATOM 4387 O O . ILE B 1 257 ? 7.688 20.531 25.609 1 97 257 ILE B O 1
ATOM 4391 N N . ASP B 1 258 ? 8.336 22.609 25.188 1 96.94 258 ASP B N 1
ATOM 4392 C CA . ASP B 1 258 ? 7.09 23.25 25.609 1 96.94 258 ASP B CA 1
ATOM 4393 C C . ASP B 1 258 ? 6.117 23.375 24.438 1 96.94 258 ASP B C 1
ATOM 4395 O O . ASP B 1 258 ? 6.125 24.375 23.719 1 96.94 258 ASP B O 1
ATOM 4399 N N . VAL B 1 259 ? 5.211 22.406 24.312 1 97.19 259 VAL B N 1
ATOM 4400 C CA . VAL B 1 259 ? 4.355 22.297 23.141 1 97.19 259 VAL B CA 1
ATOM 4401 C C . VAL B 1 259 ? 3.4 23.484 23.078 1 97.19 259 VAL B C 1
ATOM 4403 O O . VAL B 1 259 ? 3.266 24.125 22.031 1 97.19 259 VAL B O 1
ATOM 4406 N N . PRO B 1 260 ? 2.74 23.938 24.172 1 96.62 260 PRO B N 1
ATOM 4407 C CA . PRO B 1 260 ? 1.864 25.109 24.109 1 96.62 260 PRO B CA 1
ATOM 4408 C C . PRO B 1 260 ? 2.59 26.359 23.625 1 96.62 260 PRO B C 1
ATOM 4410 O O . PRO B 1 260 ? 2.033 27.141 22.844 1 96.62 260 PRO B O 1
ATOM 4413 N N . LYS B 1 261 ? 3.758 26.516 24.078 1 96.81 261 LYS B N 1
ATOM 4414 C CA . LYS B 1 261 ? 4.543 27.672 23.656 1 96.81 261 LYS B CA 1
ATOM 4415 C C . LYS B 1 261 ? 4.832 27.609 22.156 1 96.81 261 LYS B C 1
ATOM 4417 O O . LYS B 1 261 ? 4.742 28.625 21.453 1 96.81 261 LYS B O 1
ATOM 4422 N N . ASN B 1 262 ? 5.219 26.438 21.656 1 96.75 262 ASN B N 1
ATOM 4423 C CA . ASN B 1 262 ? 5.477 26.266 20.234 1 96.75 262 ASN B CA 1
ATOM 4424 C C . ASN B 1 262 ? 4.23 26.562 19.391 1 96.75 262 ASN B C 1
ATOM 4426 O O . ASN B 1 262 ? 4.312 27.234 18.375 1 96.75 262 ASN B O 1
ATOM 4430 N N . VAL B 1 263 ? 3.088 26.078 19.828 1 97.69 263 VAL B N 1
ATOM 4431 C CA . VAL B 1 263 ? 1.833 26.266 19.109 1 97.69 263 VAL B CA 1
ATOM 4432 C C . VAL B 1 263 ? 1.468 27.75 19.078 1 97.69 263 VAL B C 1
ATOM 4434 O O . VAL B 1 263 ? 1.006 28.266 18.062 1 97.69 263 VAL B O 1
ATOM 4437 N N . ALA B 1 264 ? 1.681 28.438 20.219 1 97.19 264 ALA B N 1
ATOM 4438 C CA . ALA B 1 264 ? 1.434 29.875 20.281 1 97.19 264 ALA B CA 1
ATOM 4439 C C . ALA B 1 264 ? 2.309 30.625 19.266 1 97.19 264 ALA B C 1
ATOM 4441 O O . ALA B 1 264 ? 1.864 31.594 18.656 1 97.19 264 ALA B O 1
ATOM 4442 N N . ARG B 1 265 ? 3.521 30.156 19.172 1 96.75 265 ARG B N 1
ATOM 4443 C CA . ARG B 1 265 ? 4.438 30.734 18.188 1 96.75 265 ARG B CA 1
ATOM 4444 C C . ARG B 1 265 ? 3.93 30.531 16.766 1 96.75 265 ARG B C 1
ATOM 4446 O O . ARG B 1 265 ? 3.918 31.469 15.961 1 96.75 265 ARG B O 1
ATOM 4453 N N . TRP B 1 266 ? 3.506 29.297 16.453 1 97.94 266 TRP B N 1
ATOM 4454 C CA . TRP B 1 266 ? 2.938 29.016 15.133 1 97.94 266 TRP B CA 1
ATOM 4455 C C . TRP B 1 266 ? 1.771 29.953 14.836 1 97.94 266 TRP B C 1
ATOM 4457 O O . TRP B 1 266 ? 1.712 30.562 13.766 1 97.94 266 TRP B O 1
ATOM 4467 N N . LYS B 1 267 ? 0.893 30.109 15.781 1 97.94 267 LYS B N 1
ATOM 4468 C CA . LYS B 1 267 ? -0.301 30.938 15.656 1 97.94 267 LYS B CA 1
ATOM 4469 C C . LYS B 1 267 ? 0.068 32.375 15.336 1 97.94 267 LYS B C 1
ATOM 4471 O O . LYS B 1 267 ? -0.59 33.031 14.516 1 97.94 267 LYS B O 1
ATOM 4476 N N . SER B 1 268 ? 1.081 32.844 15.938 1 97.69 268 SER B N 1
ATOM 4477 C CA . SER B 1 268 ? 1.463 34.25 15.797 1 97.69 268 SER B CA 1
ATOM 4478 C C . SER B 1 268 ? 1.905 34.562 14.367 1 97.69 268 SER B C 1
ATOM 4480 O O . SER B 1 268 ? 1.91 35.719 13.953 1 97.69 268 SER B O 1
ATOM 4482 N N . PHE B 1 269 ? 2.25 33.531 13.609 1 97.38 269 PHE B N 1
ATOM 4483 C CA . PHE B 1 269 ? 2.734 33.75 12.25 1 97.38 269 PHE B CA 1
ATOM 4484 C C . PHE B 1 269 ? 1.641 33.438 11.227 1 97.38 269 PHE B C 1
ATOM 4486 O O . PHE B 1 269 ? 1.828 33.656 10.031 1 97.38 269 PHE B O 1
ATOM 4493 N N . CYS B 1 270 ? 0.537 32.906 11.688 1 96.62 270 CYS B N 1
ATOM 4494 C CA . CYS B 1 270 ? -0.612 32.688 10.82 1 96.62 270 CYS B CA 1
ATOM 4495 C C . CYS B 1 270 ? -1.379 33.969 10.578 1 96.62 270 CYS B C 1
ATOM 4497 O O . CYS B 1 270 ? -1.476 34.812 11.469 1 96.62 270 CYS B O 1
ATOM 4499 N N . PRO B 1 271 ? -1.921 34.188 9.414 1 96.62 271 PRO B N 1
ATOM 4500 C CA . PRO B 1 271 ? -2.775 35.344 9.203 1 96.62 271 PRO B CA 1
ATOM 4501 C C . PRO B 1 271 ? -3.932 35.406 10.195 1 96.62 271 PRO B C 1
ATOM 4503 O O . PRO B 1 271 ? -4.43 34.375 10.648 1 96.62 271 PRO B O 1
ATOM 4506 N N . PRO B 1 272 ? -4.375 36.625 10.484 1 95.5 272 PRO B N 1
ATOM 4507 C CA . PRO B 1 272 ? -5.473 36.781 11.445 1 95.5 272 PRO B CA 1
ATOM 4508 C C . PRO B 1 272 ? -6.73 36.031 11.016 1 95.5 272 PRO B C 1
ATOM 4510 O O . PRO B 1 272 ? -7.133 36.094 9.852 1 95.5 272 PRO B O 1
ATOM 4513 N N . GLY B 1 273 ? -7.285 35.25 11.867 1 95.81 273 GLY B N 1
ATOM 4514 C CA . GLY B 1 273 ? -8.547 34.562 11.617 1 95.81 273 GLY B CA 1
ATOM 4515 C C . GLY B 1 273 ? -8.367 33.188 11.016 1 95.81 273 GLY B C 1
ATOM 4516 O O . GLY B 1 273 ? -9.336 32.406 10.883 1 95.81 273 GLY B O 1
ATOM 4517 N N . VAL B 1 274 ? -7.148 32.875 10.695 1 97.75 274 VAL B N 1
ATOM 4518 C CA . VAL B 1 274 ? -6.895 31.625 9.984 1 97.75 274 VAL B CA 1
ATOM 4519 C C . VAL B 1 274 ? -6.684 30.484 10.984 1 97.75 274 VAL B C 1
ATOM 4521 O O . VAL B 1 274 ? -7.18 29.375 10.789 1 97.75 274 VAL B O 1
ATOM 4524 N N . PHE B 1 275 ? -5.965 30.797 12.062 1 98.5 275 PHE B N 1
ATOM 4525 C CA . PHE B 1 275 ? -5.73 29.812 13.117 1 98.5 275 PHE B CA 1
ATOM 4526 C C . PHE B 1 275 ? -6.984 29.625 13.969 1 98.5 275 PHE B C 1
ATOM 4528 O O . PHE B 1 275 ? -7.395 30.547 14.688 1 98.5 275 PHE B O 1
ATOM 4535 N N . SER B 1 276 ? -7.539 28.5 13.93 1 98.69 276 SER B N 1
ATOM 4536 C CA . SER B 1 276 ? -8.859 28.266 14.5 1 98.69 276 SER B CA 1
ATOM 4537 C C . SER B 1 276 ? -8.844 28.422 16.016 1 98.69 276 SER B C 1
ATOM 4539 O O . SER B 1 276 ? -7.91 27.984 16.688 1 98.69 276 SER B O 1
ATOM 4541 N N . GLU B 1 277 ? -9.93 28.938 16.578 1 97.75 277 GLU B N 1
ATOM 4542 C CA . GLU B 1 277 ? -10.086 29.109 18.016 1 97.75 277 GLU B CA 1
ATOM 4543 C C . GLU B 1 277 ? -10.266 27.766 18.719 1 97.75 277 GLU B C 1
ATOM 4545 O O . GLU B 1 277 ? -10.125 27.672 19.938 1 97.75 277 GLU B O 1
ATOM 4550 N N . PHE B 1 278 ? -10.531 26.734 17.922 1 98.44 278 PHE B N 1
ATOM 4551 C CA . PHE B 1 278 ? -10.797 25.422 18.484 1 98.44 278 PHE B CA 1
ATOM 4552 C C . PHE B 1 278 ? -9.5 24.625 18.656 1 98.44 278 PHE B C 1
ATOM 4554 O O . PHE B 1 278 ? -9.516 23.516 19.188 1 98.44 278 PHE B O 1
ATOM 4561 N N . SER B 1 279 ? -8.391 25.203 18.25 1 98.62 279 SER B N 1
ATOM 4562 C CA . SER B 1 279 ? -7.098 24.547 18.391 1 98.62 279 SER B CA 1
ATOM 4563 C C . SER B 1 279 ? -6.746 24.328 19.859 1 98.62 279 SER B C 1
ATOM 4565 O O . SER B 1 279 ? -7.137 25.125 20.719 1 98.62 279 SER B O 1
ATOM 4567 N N . GLY B 1 280 ? -6.094 23.234 20.125 1 97.12 280 GLY B N 1
ATOM 4568 C CA . GLY B 1 280 ? -5.676 22.922 21.484 1 97.12 280 GLY B CA 1
ATOM 4569 C C . GLY B 1 280 ? -5.133 21.516 21.625 1 97.12 280 GLY B C 1
ATOM 4570 O O . GLY B 1 280 ? -5.324 20.672 20.75 1 97.12 280 GLY B O 1
ATOM 4571 N N . SER B 1 281 ? -4.484 21.281 22.766 1 97.94 281 SER B N 1
ATOM 4572 C CA . SER B 1 281 ? -3.914 19.969 23.047 1 97.94 281 SER B CA 1
ATOM 4573 C C . SER B 1 281 ? -5.004 18.938 23.344 1 97.94 281 SER B C 1
ATOM 4575 O O . SER B 1 281 ? -5.922 19.219 24.125 1 97.94 281 SER B O 1
ATOM 4577 N N . ILE B 1 282 ? -4.891 17.797 22.688 1 98.75 282 ILE B N 1
ATOM 4578 C CA . ILE B 1 282 ? -5.82 16.703 22.953 1 98.75 282 ILE B CA 1
ATOM 4579 C C . ILE B 1 282 ? -5.52 16.094 24.312 1 98.75 282 ILE B C 1
ATOM 4581 O O . ILE B 1 282 ? -4.48 15.453 24.5 1 98.75 282 ILE B O 1
ATOM 4585 N N . PRO B 1 283 ? -6.441 16.219 25.25 1 98.31 283 PRO B N 1
ATOM 4586 C CA . PRO B 1 283 ? -6.133 15.766 26.594 1 98.31 283 PRO B CA 1
ATOM 4587 C C . PRO B 1 283 ? -5.879 14.258 26.672 1 98.31 283 PRO B C 1
ATOM 4589 O O . PRO B 1 283 ? -6.699 13.469 26.203 1 98.31 283 PRO B O 1
ATOM 4592 N N . GLY B 1 284 ? -4.773 13.883 27.172 1 97.69 284 GLY B N 1
ATOM 4593 C CA . GLY B 1 284 ? -4.461 12.492 27.484 1 97.69 284 GLY B CA 1
ATOM 4594 C C . GLY B 1 284 ? -4.094 11.68 26.266 1 97.69 284 GLY B C 1
ATOM 4595 O O . GLY B 1 284 ? -3.854 10.469 26.359 1 97.69 284 GLY B O 1
ATOM 4596 N N . ALA B 1 285 ? -3.939 12.281 25.125 1 98.31 285 ALA B N 1
ATOM 4597 C CA . ALA B 1 285 ? -3.795 11.539 23.875 1 98.31 285 ALA B CA 1
ATOM 4598 C C . ALA B 1 285 ? -2.336 11.156 23.625 1 98.31 285 ALA B C 1
ATOM 4600 O O . ALA B 1 285 ? -1.431 11.961 23.875 1 98.31 285 ALA B O 1
ATOM 4601 N N . SER B 1 286 ? -2.148 9.938 23.203 1 98 286 SER B N 1
ATOM 4602 C CA . SER B 1 286 ? -0.886 9.523 22.594 1 98 286 SER B CA 1
ATOM 4603 C C . SER B 1 286 ? -0.737 10.094 21.188 1 98 286 SER B C 1
ATOM 4605 O O . SER B 1 286 ? -1.643 10.766 20.672 1 98 286 SER B O 1
ATOM 4607 N N . HIS B 1 287 ? 0.391 9.898 20.547 1 97.62 287 HIS B N 1
ATOM 4608 C CA . HIS B 1 287 ? 0.651 10.398 19.188 1 97.62 287 HIS B CA 1
ATOM 4609 C C . HIS B 1 287 ? -0.458 9.984 18.234 1 97.62 287 HIS B C 1
ATOM 4611 O O . HIS B 1 287 ? -0.927 10.805 17.438 1 97.62 287 HIS B O 1
ATOM 4617 N N . ALA B 1 288 ? -0.928 8.758 18.297 1 95.81 288 ALA B N 1
ATOM 4618 C CA . ALA B 1 288 ? -1.92 8.227 17.359 1 95.81 288 ALA B CA 1
ATOM 4619 C C . ALA B 1 288 ? -3.326 8.312 17.953 1 95.81 288 ALA B C 1
ATOM 4621 O O . ALA B 1 288 ? -4.25 7.664 17.453 1 95.81 288 ALA B O 1
ATOM 4622 N N . VAL B 1 289 ? -3.506 8.984 19.031 1 97.75 289 VAL B N 1
ATOM 4623 C CA . VAL B 1 289 ? -4.805 9.211 19.656 1 97.75 289 VAL B CA 1
ATOM 4624 C C . VAL B 1 289 ? -5.5 7.879 19.906 1 97.75 289 VAL B C 1
ATOM 4626 O O . VAL B 1 289 ? -6.645 7.68 19.5 1 97.75 289 VAL B O 1
ATOM 4629 N N . GLU B 1 290 ? -4.879 7.035 20.594 1 95.06 290 GLU B N 1
ATOM 4630 C CA . GLU B 1 290 ? -5.379 5.676 20.797 1 95.06 290 GLU B CA 1
ATOM 4631 C C . GLU B 1 290 ? -6.473 5.641 21.859 1 95.06 290 GLU B C 1
ATOM 4633 O O . GLU B 1 290 ? -7.324 4.746 21.859 1 95.06 290 GLU B O 1
ATOM 4638 N N . GLN B 1 291 ? -6.535 6.605 22.75 1 95.75 291 GLN B N 1
ATOM 4639 C CA . GLN B 1 291 ? -7.449 6.617 23.891 1 95.75 291 GLN B CA 1
ATOM 4640 C C . GLN B 1 291 ? -8.867 6.992 23.453 1 95.75 291 GLN B C 1
ATOM 4642 O O . GLN B 1 291 ? -9.07 8.039 22.828 1 95.75 291 GLN B O 1
ATOM 4647 N N . PRO B 1 292 ? -9.859 6.184 23.812 1 95.38 292 PRO B N 1
ATOM 4648 C CA . PRO B 1 292 ? -11.234 6.41 23.359 1 95.38 292 PRO B CA 1
ATOM 4649 C C . PRO B 1 292 ? -11.742 7.809 23.703 1 95.38 292 PRO B C 1
ATOM 4651 O O . PRO B 1 292 ? -12.352 8.477 22.859 1 95.38 292 PRO B O 1
ATOM 4654 N N . ASP B 1 293 ? -11.469 8.258 24.906 1 97.19 293 ASP B N 1
ATOM 4655 C CA . ASP B 1 293 ? -11.93 9.578 25.328 1 97.19 293 ASP B CA 1
ATOM 4656 C C . ASP B 1 293 ? -11.281 10.672 24.484 1 97.19 293 ASP B C 1
ATOM 4658 O O . ASP B 1 293 ? -11.922 11.664 24.141 1 97.19 293 ASP B O 1
ATOM 4662 N N . ALA B 1 294 ? -10 10.508 24.188 1 98.12 294 ALA B N 1
ATOM 4663 C CA . ALA B 1 294 ? -9.289 11.453 23.328 1 98.12 294 ALA B CA 1
ATOM 4664 C C . ALA B 1 294 ? -9.883 11.484 21.922 1 98.12 294 ALA B C 1
ATOM 4666 O O . ALA B 1 294 ? -10 12.555 21.312 1 98.12 294 ALA B O 1
ATOM 4667 N N . GLN B 1 295 ? -10.266 10.312 21.406 1 97.94 295 GLN B N 1
ATOM 4668 C CA . GLN B 1 295 ? -10.859 10.234 20.078 1 97.94 295 GLN B CA 1
ATOM 4669 C C . GLN B 1 295 ? -12.18 11 20.031 1 97.94 295 GLN B C 1
ATOM 4671 O O . GLN B 1 295 ? -12.438 11.727 19.062 1 97.94 295 GLN B O 1
ATOM 4676 N N . LEU B 1 296 ? -12.961 10.852 21.047 1 97.5 296 LEU B N 1
ATOM 4677 C CA . LEU B 1 296 ? -14.234 11.562 21.094 1 97.5 296 LEU B CA 1
ATOM 4678 C C . LEU B 1 296 ? -14.016 13.07 21.219 1 97.5 296 LEU B C 1
ATOM 4680 O O . LEU B 1 296 ? -14.75 13.859 20.609 1 97.5 296 LEU B O 1
ATOM 4684 N N . TRP B 1 297 ? -13.016 13.438 22 1 98.31 297 TRP B N 1
ATOM 4685 C CA . TRP B 1 297 ? -12.672 14.844 22.141 1 98.31 297 TRP B CA 1
ATOM 4686 C C . TRP B 1 297 ? -12.289 15.438 20.781 1 98.31 297 TRP B C 1
ATOM 4688 O O . TRP B 1 297 ? -12.773 16.5 20.406 1 98.31 297 TRP B O 1
ATOM 4698 N N . VAL B 1 298 ? -11.445 14.711 20 1 98.56 298 VAL B N 1
ATOM 4699 C CA . VAL B 1 298 ? -11.023 15.164 18.688 1 98.56 298 VAL B CA 1
ATOM 4700 C C . VAL B 1 298 ? -12.242 15.273 17.766 1 98.56 298 VAL B C 1
ATOM 4702 O O . VAL B 1 298 ? -12.375 16.25 17.016 1 98.56 298 VAL B O 1
ATOM 4705 N N . ALA B 1 299 ? -13.125 14.266 17.812 1 98.31 299 ALA B N 1
ATOM 4706 C CA . ALA B 1 299 ? -14.328 14.289 16.984 1 98.31 299 ALA B CA 1
ATOM 4707 C C . ALA B 1 299 ? -15.164 15.539 17.25 1 98.31 299 ALA B C 1
ATOM 4709 O O . ALA B 1 299 ? -15.672 16.172 16.328 1 98.31 299 ALA B O 1
ATOM 4710 N N . ASP B 1 300 ? -15.234 15.891 18.469 1 98.19 300 ASP B N 1
ATOM 4711 C CA . ASP B 1 300 ? -15.977 17.078 18.859 1 98.19 300 ASP B CA 1
ATOM 4712 C C . ASP B 1 300 ? -15.328 18.344 18.297 1 98.19 300 ASP B C 1
ATOM 4714 O O . ASP B 1 300 ? -16.016 19.219 17.766 1 98.19 300 ASP B O 1
ATOM 4718 N N . ARG B 1 301 ? -14.016 18.484 18.391 1 98.62 301 ARG B N 1
ATOM 4719 C CA . ARG B 1 301 ? -13.289 19.656 17.891 1 98.62 301 ARG B CA 1
ATOM 4720 C C . ARG B 1 301 ? -13.398 19.734 16.359 1 98.62 301 ARG B C 1
ATOM 4722 O O . ARG B 1 301 ? -13.57 20.828 15.812 1 98.62 301 ARG B O 1
ATOM 4729 N N . VAL B 1 302 ? -13.281 18.578 15.719 1 98.81 302 VAL B N 1
ATOM 4730 C CA . VAL B 1 302 ? -13.414 18.531 14.266 1 98.81 302 VAL B CA 1
ATOM 4731 C C . VAL B 1 302 ? -14.805 18.984 13.852 1 98.81 302 VAL B C 1
ATOM 4733 O O . VAL B 1 302 ? -14.953 19.781 12.922 1 98.81 302 VAL B O 1
ATOM 4736 N N . THR B 1 303 ? -15.828 18.547 14.586 1 98.62 303 THR B N 1
ATOM 4737 C CA . THR B 1 303 ? -17.203 18.938 14.297 1 98.62 303 THR B CA 1
ATOM 4738 C C . THR B 1 303 ? -17.375 20.438 14.414 1 98.62 303 THR B C 1
ATOM 4740 O O . THR B 1 303 ? -17.938 21.078 13.523 1 98.62 303 THR B O 1
ATOM 4743 N N . LYS B 1 304 ? -16.859 21.031 15.484 1 98.62 304 LYS B N 1
ATOM 4744 C CA . LYS B 1 304 ? -16.953 22.484 15.695 1 98.62 304 LYS B CA 1
ATOM 4745 C C . LYS B 1 304 ? -16.234 23.25 14.586 1 98.62 304 LYS B C 1
ATOM 4747 O O . LYS B 1 304 ? -16.75 24.25 14.086 1 98.62 304 LYS B O 1
ATOM 4752 N N . PHE B 1 305 ? -15.133 22.797 14.211 1 98.88 305 PHE B N 1
ATOM 4753 C CA . PHE B 1 305 ? -14.352 23.406 13.156 1 98.88 305 PHE B CA 1
ATOM 4754 C C . PHE B 1 305 ? -15.094 23.359 11.828 1 98.88 305 PHE B C 1
ATOM 4756 O O . PHE B 1 305 ? -15.227 24.375 11.141 1 98.88 305 PHE B O 1
ATOM 4763 N N . LEU B 1 306 ? -15.594 22.125 11.469 1 98.75 306 LEU B N 1
ATOM 4764 C CA . LEU B 1 306 ? -16.312 21.953 10.219 1 98.75 306 LEU B CA 1
ATOM 4765 C C . LEU B 1 306 ? -17.562 22.844 10.188 1 98.75 306 LEU B C 1
ATOM 4767 O O . LEU B 1 306 ? -17.891 23.422 9.148 1 98.75 306 LEU B O 1
ATOM 4771 N N . LYS B 1 307 ? -18.234 23.031 11.328 1 98.12 307 LYS B N 1
ATOM 4772 C CA . LYS B 1 307 ? -19.391 23.922 11.438 1 98.12 307 LYS B CA 1
ATOM 4773 C C . LYS B 1 307 ? -19 25.375 11.164 1 98.12 307 LYS B C 1
ATOM 4775 O O . LYS B 1 307 ? -19.75 26.125 10.539 1 98.12 307 LYS B O 1
ATOM 4780 N N . SER B 1 308 ? -17.828 25.688 11.609 1 98.12 308 SER B N 1
ATOM 4781 C CA . SER B 1 308 ? -17.375 27.078 11.477 1 98.12 308 SER B CA 1
ATOM 4782 C C . SER B 1 308 ? -17.047 27.406 10.023 1 98.12 308 SER B C 1
ATOM 4784 O O . SER B 1 308 ? -16.891 28.578 9.672 1 98.12 308 SER B O 1
ATOM 4786 N N . LEU B 1 309 ? -16.953 26.391 9.18 1 97.44 309 LEU B N 1
ATOM 4787 C CA . LEU B 1 309 ? -16.625 26.609 7.773 1 97.44 309 LEU B CA 1
ATOM 4788 C C . LEU B 1 309 ? -17.875 26.844 6.945 1 97.44 309 LEU B C 1
ATOM 4790 O O . LEU B 1 309 ? -17.797 27.094 5.742 1 97.44 309 LEU B O 1
ATOM 4794 N N . GLU B 1 310 ? -19.094 26.625 7.523 1 89.75 310 GLU B N 1
ATOM 4795 C CA . GLU B 1 310 ? -20.375 26.828 6.832 1 89.75 310 GLU B CA 1
ATOM 4796 C C . GLU B 1 310 ? -20.672 28.312 6.645 1 89.75 310 GLU B C 1
ATOM 4798 O O . GLU B 1 310 ? -20.266 29.141 7.465 1 89.75 310 GLU B O 1
#

Radius of gyration: 25.33 Å; Cα contacts (8 Å, |Δi|>4): 1265; chains: 2; bounding box: 56×74×62 Å

Foldseek 3Di:
DDQPPPVVLPDDFDWDWDFFDFPDPRKIKTWGDDQLSVQAQAEEEEAEAQQAFPSPQPLVVVLQHCLCPPPLRNVLRYIYMTIGFCCHHLNVQQDDLVSLLRRVLRVVCCCCPPVNHDAYEYAYAALGLLNVLVNLLCVLVVNGDDHAEYEYEAHDQLQQLPVVPFDPPLLVQLLVQLVVCVVVVQQRPWDDPVNHGPVDDRTHGSLSVNQRHPVPRSSGQQDPPDDLVSLLVRQCSHPHAYAYEHEPAESSHDPPDDRVVSVVSSVVSHPPPRYDPLHDYQPPAYSSRSDPVSSVSVSVSVSVVSVVSD/DDQPPPVVLPDDFDWDWDFFDFPDPRKIKTWGDDQLSVQAQAEEEEAEAQQAFPSPFPLVVVLQHCLCPPPLRNVLRYIYMTIGFCCHHLNVQQDDLVSLLRRVLRVVCCCCPPVNHDAYEYAYAALRLLNVLVNLLCVLVVNGDDHAEYEYEAHDQLQQLPVVVFDPPLLVQLLVQLVVCVVVVQQRPWDDPVNHGPVDDRTHGSLSVNQRHPDPRSSGQQDPPDDLVSLLVRQCSHPHAYAYEHEPAESSHDPVDDRVVSVVSSVVSHPPPRYDPLHDYQPPAYSSRSGPVSSVSVSVSVSVVSVVSD

Solvent-accessible surface area (backbone atoms only — not comparable to full-atom values): 31873 Å² total; per-residue (Å²): 133,73,67,54,53,80,61,63,77,42,48,64,46,47,28,38,39,36,41,51,78,42,90,39,82,72,24,40,36,36,33,48,62,50,86,31,38,75,79,33,42,23,35,36,39,46,35,52,30,81,55,24,37,63,82,57,61,67,43,57,57,56,31,45,50,41,38,35,67,35,86,90,24,38,83,71,26,51,25,37,31,33,44,54,48,72,34,31,37,68,21,46,24,64,41,50,64,68,56,49,35,47,38,50,34,30,47,53,49,42,38,40,74,73,66,57,32,75,44,39,30,43,38,12,31,35,51,15,24,51,38,47,55,54,33,30,43,35,31,69,71,66,78,31,73,83,61,61,31,40,30,28,31,25,63,61,22,56,31,65,41,50,54,81,74,43,59,92,64,32,62,63,48,26,48,52,48,24,52,50,34,40,74,71,71,34,30,81,41,64,54,55,70,91,50,42,43,85,90,60,79,73,69,24,12,16,45,39,48,37,18,44,59,35,88,79,21,88,56,48,79,52,49,88,82,60,52,67,68,61,48,34,63,53,36,48,30,48,87,43,39,32,36,46,34,38,33,62,52,24,77,56,51,55,84,86,57,60,61,70,62,51,52,52,54,50,48,72,31,28,47,90,82,24,59,39,89,76,39,47,65,35,68,79,7,33,60,75,30,70,40,46,69,28,32,52,51,50,34,51,45,50,43,53,52,59,57,67,71,106,133,73,67,54,53,81,60,64,74,42,48,64,47,48,29,37,38,35,42,50,77,42,89,42,82,74,25,40,34,37,33,48,61,52,88,30,38,75,79,34,42,24,37,36,39,47,35,52,28,82,54,24,37,64,82,57,60,67,44,58,57,56,32,44,49,41,38,36,66,34,87,89,24,38,84,71,26,51,25,38,31,33,44,54,47,74,34,30,37,67,20,46,24,63,41,51,63,68,57,50,35,49,39,51,34,29,48,53,50,43,39,39,75,75,68,57,31,74,44,39,31,42,38,12,32,35,50,15,24,50,38,48,54,54,34,30,43,35,31,70,72,66,78,32,72,83,60,62,32,39,31,28,32,26,64,60,22,55,31,65,39,50,54,80,73,43,59,93,64,32,61,62,48,26,49,52,48,25,51,50,33,39,75,72,70,34,30,81,40,64,56,55,70,91,50,43,43,86,88,59,79,73,69,25,12,16,44,37,48,36,17,44,58,36,88,79,20,89,57,47,77,52,50,86,84,62,52,67,69,60,46,34,63,54,37,49,30,48,87,42,39,32,36,46,34,39,32,62,53,25,78,55,52,55,85,86,60,60,60,69,61,49,51,52,53,50,49,72,31,27,48,90,82,26,57,40,88,74,39,46,64,34,66,79,7,34,60,76,32,70,38,45,68,29,34,52,51,50,34,52,47,51,42,55,52,58,58,68,71,107

Organism: NCBI:txid1398154

pLDDT: mean 95.58, std 9.96, range [20.44, 98.94]

Nearest PDB structures (foldseek):
  2q0x-assembly1_B  TM=7.237E-01  e=3.712E-10  Trypanosoma brucei
  5ugz-assembly2_B  TM=5.871E-01  e=4.693E-07  Escherichia coli
  3qmw-assembly1_A  TM=5.396E-01  e=4.072E-06  Streptomyces coelicolor
  3qmw-assembly2_B  TM=5.671E-01  e=1.130E-05  Streptomyces coelicolor
  5f4z-assembly3_E  TM=5.238E-01  e=1.018E-03  Streptomyces carzinostaticus subsp. neocarzinostaticus

InterPro domains:
  IPR013744 Fusarinine C esterase SidJ [PF08538] (15-307)
  IPR013744 Fusarinine C esterase SidJ [PTHR31591] (26-309)
  IPR029058 Alpha/Beta hydrolase fold [G3DSA:3.40.50.1820] (21-309)
  IPR029058 Alpha/Beta hydrolase fold [SSF53474] (13-307)

Sequence (620 aa):
MTAVPENRLKAPFSVIVHPFDSPTRHSCAYELVTANSAGARHALVFIGGLTDGPHTTPYIRTIAHQLATSDAAKDLGYSVFELRMSSSFHGYGFKRLTDDVADLSALVTHLKDNLGRDKIVFLGHSTGCQDQMAYAKAMKAGTSPEVSGFILQGPVSDRECLVPYFKPGEHDMTVAATERMIKEGKADVIVPPEYMPEMITAPHSAYRWHSLVSFNGDDDFFSSDLPDERLADEWSQFTKPVLVLPSEKDECVPKTIDVPKNVARWKSFCPPGVFSEFSGSIPGASHAVEQPDAQLWVADRVTKFLKSLEMTAVPENRLKAPFSVIVHPFDSPTRHSCAYELVTANSAGARHALVFIGGLTDGPHTTPYIRTIAHQLATSDAAKDLGYSVFELRMSSSFHGYGFKRLTDDVADLSALVTHLKDNLGRDKIVFLGHSTGCQDQMAYAKAMKAGTSPEVSGFILQGPVSDRECLVPYFKPGEHDMTVAATERMIKEGKADVIVPPEYMPEMITAPHSAYRWHSLVSFNGDDDFFSSDLPDERLADEWSQFTKPVLVLPSEKDECVPKTIDVPKNVARWKSFCPPGVFSEFSGSIPGASHAVEQPDAQLWVADRVTKFLKSLE